Protein AF-A0A962RDV7-F1 (afdb_monomer_lite)

Radius of gyration: 27.38 Å; chains: 1; bounding box: 82×36×74 Å

Foldseek 3Di:
DVVVLVVLLVVLLQQLLVLVLVLLLVCQLPFDADVQLLPPVRNQQPQGGPQPDLVSVVVSLVVSLVVLVVSLVSNVVSLVSCVVSPDPPPDDPSSVQSSFQSVLSVVLSCCCPVVVPCLRLSNLLSCCVNPQRRRDTLNCLVVSLPPDDDPSSDLVPRGHDSSLSSVQVSVLSVLRNPHSLLNVLLVVLLVLQSLCSNQPFCAPPLHDPVHHHRDLVSVLVSLLVCVVCLVVSQVSLVVSDDDPLSVLQNVLSVLVVLVSQQQCLASNVDPDGHWKKKQKDWQLDPCLCDPVQFQSVQWPKKWKDWDPWIAMPDPGGRMTTHHFQTKIKIKIFGDPPGQKAFDDDPVQPQWDGDTRMIMGIAGDRCRVVSQLVVFFDPPPVSQDPVDNQKTKGKDWTWMAGPDPPDDGDIHIRITIMIIFIFRQDPPRDGHHTGHDRPGRNNHRPNGD

pLDDT: mean 86.56, std 11.16, range [45.12, 97.94]

Sequence (448 aa):
AQGILACARGFANGELDAANRLAEASGLYEPETDTAALDPKNGAHRSYFDLGTPADTKEYLQQQLQRAQVLAGYAEPFVRFLQNTAQPTVNSPESRQGTTFWLATINEIDRFVQGKDPKSQVAQLHDFVQKDLRDMSQSNCADTLMKPVSAEDDPSQGKGLFGDRRSGLSAQSADYCTSGNKVLARGDYRALAKRFNSELAGLFPFGPASNGDAPLAAVKRFFLDYAGQREGLRKKVETAGNSKRWQKVAAFLDQLDAAADFLNASLAAGVKSQPLGLDVGFRYLPGDADPALGGSSQLIAWEFESGDNIASYPNGETALNWQFGQPVTLTLQWAALSGYRPQADETQSHLDVDDRTASFSAKGAWALLRLINAHRDTNPGVADPLNDSRVIAAFDIPLKLQQPPGTDKKKAAKLRLALDLVASGADGKPGAPLDLPAQFPNKAPYVW

Secondary structure (DSSP, 8-state):
-HHHHHHHHHHHHHHHHHHHHHHHHTTTT-PPB-GGGG-TTT-TTS-SB---SHHHHHHHHHHHHHHHHHHHHHHHHHHHHHHHH--TTT--HHHHHHHHHHHHHHHHHHHHHTS--TTSHHHHHHHIIIIIITT--TTTHHHHHTS---GGG-GGG--HHHHHHHHHHHHHHHHHHH-HHHHHHHHHHHHHHHHHHHHTTTSBTSS-TTSPBPPHHHHHHHHHHHHHHHHHHHHHHHHH---HHHHHHHHHHHHHHHHHHHHHTTTTSSSS--PEEEEEETT-SGGGG-GGGTSGGGEEEEEEEETTEEEEETTS--EEEEPTT--EEEEEEE-TT-SEEE---TT-TTEEEETTEEEEEE-STTHHHHHHHHHB---TTTS-TT-TTPEEEEEEEEEEE-SSTT----EEEEEEEEEEEEEEPGGG-EEEE-PPPSS---------

Structure (mmCIF, N/CA/C/O backbone):
data_AF-A0A962RDV7-F1
#
_entry.id   AF-A0A962RDV7-F1
#
loop_
_atom_site.group_PDB
_atom_site.id
_atom_site.type_symbol
_atom_site.label_atom_id
_atom_site.label_alt_id
_atom_site.label_comp_id
_atom_site.label_asym_id
_atom_site.label_entity_id
_atom_site.label_seq_id
_atom_site.pdbx_PDB_ins_code
_atom_site.Cartn_x
_atom_site.Cartn_y
_atom_site.Cartn_z
_atom_site.occupancy
_atom_site.B_iso_or_equiv
_atom_site.auth_seq_id
_atom_site.auth_comp_id
_atom_site.auth_asym_id
_atom_site.auth_atom_id
_atom_site.pdbx_PDB_model_num
ATOM 1 N N . ALA A 1 1 ? 27.983 -14.736 6.981 1.00 59.88 1 ALA A N 1
ATOM 2 C CA . ALA A 1 1 ? 27.212 -14.556 8.234 1.00 59.88 1 ALA A CA 1
ATOM 3 C C . ALA A 1 1 ? 26.285 -13.332 8.193 1.00 59.88 1 ALA A C 1
ATOM 5 O O . ALA A 1 1 ? 25.101 -13.495 8.455 1.00 59.88 1 ALA A O 1
ATOM 6 N N . GLN A 1 2 ? 26.768 -12.134 7.827 1.00 61.22 2 GLN A N 1
ATOM 7 C CA . GLN A 1 2 ? 25.949 -10.905 7.841 1.00 61.22 2 GLN A CA 1
ATOM 8 C C . GLN A 1 2 ? 24.737 -10.933 6.884 1.00 61.22 2 GLN A C 1
ATOM 10 O O . GLN A 1 2 ? 23.654 -10.519 7.285 1.00 61.22 2 GLN A O 1
ATOM 15 N N . GLY A 1 3 ? 24.874 -11.499 5.677 1.00 69.19 3 GLY A N 1
ATOM 16 C CA . GLY A 1 3 ? 23.757 -11.609 4.720 1.00 69.19 3 GLY A CA 1
ATOM 17 C C . GLY A 1 3 ? 22.607 -12.515 5.185 1.00 69.19 3 GLY A C 1
ATOM 18 O O . GLY A 1 3 ? 21.442 -12.171 5.013 1.00 69.19 3 GLY A O 1
ATOM 19 N N . ILE A 1 4 ? 22.919 -13.629 5.859 1.00 79.31 4 ILE A N 1
ATOM 20 C CA . ILE A 1 4 ? 21.909 -14.552 6.412 1.00 79.31 4 ILE A CA 1
ATOM 21 C C . ILE A 1 4 ? 21.125 -13.872 7.539 1.00 79.31 4 ILE A C 1
ATOM 23 O O . ILE A 1 4 ? 19.903 -13.979 7.596 1.00 79.31 4 ILE A O 1
ATOM 27 N N . LEU A 1 5 ? 21.815 -13.128 8.409 1.00 80.88 5 LEU A N 1
ATOM 28 C CA . LEU A 1 5 ? 21.169 -12.387 9.491 1.00 80.88 5 LEU A CA 1
ATOM 29 C C . LEU A 1 5 ? 20.256 -11.275 8.954 1.00 80.88 5 LEU A C 1
ATOM 31 O O . LEU A 1 5 ? 19.162 -11.084 9.478 1.00 80.88 5 LEU A O 1
ATOM 35 N N . ALA A 1 6 ? 20.676 -10.571 7.899 1.00 75.50 6 ALA A N 1
ATOM 36 C CA . ALA A 1 6 ? 19.846 -9.567 7.237 1.00 75.50 6 ALA A CA 1
ATOM 37 C C . ALA A 1 6 ? 18.571 -10.185 6.634 1.00 75.50 6 ALA A C 1
ATOM 39 O O . ALA A 1 6 ? 17.481 -9.669 6.872 1.00 75.50 6 ALA A O 1
ATOM 40 N N . CYS A 1 7 ? 18.688 -11.330 5.950 1.00 79.25 7 CYS A N 1
ATOM 41 C CA . CYS A 1 7 ? 17.532 -12.061 5.418 1.00 79.25 7 CYS A CA 1
ATOM 42 C C . CYS A 1 7 ? 16.582 -12.525 6.531 1.00 79.25 7 CYS A C 1
ATOM 44 O O . CYS A 1 7 ? 15.379 -12.310 6.436 1.00 79.25 7 CYS A O 1
ATOM 46 N N . ALA A 1 8 ? 17.113 -13.106 7.611 1.00 85.19 8 ALA A N 1
ATOM 47 C CA . ALA A 1 8 ? 16.307 -13.578 8.736 1.00 85.19 8 ALA A CA 1
ATOM 48 C C . ALA A 1 8 ? 15.561 -12.435 9.447 1.00 85.19 8 ALA A C 1
ATOM 50 O O . ALA A 1 8 ? 14.412 -12.604 9.848 1.00 85.19 8 ALA A O 1
ATOM 51 N N . ARG A 1 9 ? 16.178 -11.250 9.569 1.00 82.50 9 ARG A N 1
ATOM 52 C CA . ARG A 1 9 ? 15.493 -10.051 10.080 1.00 82.50 9 ARG A CA 1
ATOM 53 C C . ARG A 1 9 ? 14.415 -9.554 9.123 1.00 82.50 9 ARG A C 1
ATOM 55 O O . ARG A 1 9 ? 13.333 -9.215 9.584 1.00 82.50 9 ARG A O 1
ATOM 62 N N . GLY A 1 10 ? 14.698 -9.526 7.819 1.00 78.81 10 GLY A N 1
ATOM 63 C CA . GLY A 1 10 ? 13.706 -9.177 6.799 1.00 78.81 10 GLY A CA 1
ATOM 64 C C . GLY A 1 10 ? 12.481 -10.087 6.873 1.00 78.81 10 GLY A C 1
ATOM 65 O O . GLY A 1 10 ? 11.358 -9.597 6.934 1.00 78.81 10 GLY A O 1
ATOM 66 N N . PHE A 1 11 ? 12.711 -11.396 6.989 1.00 84.31 11 PHE A N 1
ATOM 67 C CA . PHE A 1 11 ? 11.659 -12.384 7.207 1.00 84.31 11 PHE A CA 1
ATOM 68 C C . PHE A 1 11 ? 10.874 -12.115 8.499 1.00 84.31 11 PHE A C 1
ATOM 70 O O . PHE A 1 11 ? 9.660 -11.970 8.449 1.00 84.31 11 PHE A O 1
ATOM 77 N N . ALA A 1 12 ? 11.552 -11.952 9.641 1.00 87.50 12 ALA A N 1
ATOM 78 C CA . ALA A 1 12 ? 10.887 -11.688 10.919 1.00 87.50 12 ALA A CA 1
ATOM 79 C C . ALA A 1 12 ? 10.044 -10.398 10.911 1.00 87.50 12 ALA A C 1
ATOM 81 O O . ALA A 1 12 ? 8.953 -10.378 11.475 1.00 87.50 12 ALA A O 1
ATOM 82 N N . ASN A 1 13 ? 10.513 -9.335 10.250 1.00 83.12 13 ASN A N 1
ATOM 83 C CA . ASN A 1 13 ? 9.722 -8.117 10.060 1.00 83.12 13 ASN A CA 1
ATOM 84 C C . ASN A 1 13 ? 8.485 -8.382 9.189 1.00 83.12 13 ASN A C 1
ATOM 86 O O . ASN A 1 13 ? 7.391 -7.961 9.554 1.00 83.12 13 ASN A O 1
ATOM 90 N N . GLY A 1 14 ? 8.637 -9.127 8.089 1.00 81.12 14 GLY A N 1
ATOM 91 C CA . GLY A 1 14 ? 7.519 -9.513 7.223 1.00 81.12 14 GLY A CA 1
ATOM 92 C C . GLY A 1 14 ? 6.447 -10.334 7.949 1.00 81.12 14 GLY A C 1
ATOM 93 O O . GLY A 1 14 ? 5.254 -10.118 7.732 1.00 81.12 14 GLY A O 1
ATOM 94 N N . GLU A 1 15 ? 6.856 -11.218 8.860 1.00 87.25 15 GLU A N 1
ATOM 95 C CA . GLU A 1 15 ? 5.943 -12.000 9.702 1.00 87.25 15 GLU A CA 1
ATOM 96 C C . GLU A 1 15 ? 5.242 -11.139 10.767 1.00 87.25 15 GLU A C 1
ATOM 98 O O . GLU A 1 15 ? 4.043 -11.299 11.002 1.00 87.25 15 GLU A O 1
ATOM 103 N N . LEU A 1 16 ? 5.929 -10.156 11.366 1.00 87.75 16 LEU A N 1
ATOM 104 C CA . LEU A 1 16 ? 5.270 -9.176 12.243 1.00 87.75 16 LEU A CA 1
ATOM 105 C C . LEU A 1 16 ? 4.266 -8.301 11.486 1.00 87.75 16 LEU A C 1
ATOM 107 O O . LEU A 1 16 ? 3.200 -7.986 12.020 1.00 87.75 16 LEU A O 1
ATOM 111 N N . ASP A 1 17 ? 4.566 -7.937 10.241 1.00 81.44 17 ASP A N 1
ATOM 112 C CA . ASP A 1 17 ? 3.624 -7.226 9.379 1.00 81.44 17 ASP A CA 1
ATOM 113 C C . ASP A 1 17 ? 2.420 -8.101 9.023 1.00 81.44 17 ASP A C 1
ATOM 115 O O . ASP A 1 17 ? 1.288 -7.613 8.998 1.00 81.44 17 ASP A O 1
ATOM 119 N N . ALA A 1 18 ? 2.626 -9.404 8.817 1.00 83.38 18 ALA A N 1
ATOM 120 C CA . ALA A 1 18 ? 1.529 -10.351 8.665 1.00 83.38 18 ALA A CA 1
ATOM 121 C C . ALA A 1 18 ? 0.664 -10.402 9.932 1.00 83.38 18 ALA A C 1
ATOM 123 O O . ALA A 1 18 ? -0.550 -10.224 9.838 1.00 83.38 18 ALA A O 1
ATOM 124 N N . ALA A 1 19 ? 1.266 -10.535 11.117 1.00 88.69 19 ALA A N 1
ATOM 125 C CA . ALA A 1 19 ? 0.537 -10.504 12.386 1.00 88.69 19 ALA A CA 1
ATOM 126 C C . ALA A 1 19 ? -0.257 -9.196 12.567 1.00 88.69 19 ALA A C 1
ATOM 128 O O . ALA A 1 19 ? -1.421 -9.233 12.972 1.00 88.69 19 ALA A O 1
ATOM 129 N N . ASN A 1 20 ? 0.324 -8.046 12.202 1.00 84.31 20 ASN A N 1
ATOM 130 C CA . ASN A 1 20 ? -0.366 -6.752 12.202 1.00 84.31 20 ASN A CA 1
ATOM 131 C C . ASN A 1 20 ? -1.596 -6.757 11.286 1.00 84.31 20 ASN A C 1
ATOM 133 O O . ASN A 1 20 ? -2.679 -6.363 11.718 1.00 84.31 20 ASN A O 1
ATOM 137 N N . ARG A 1 21 ? -1.464 -7.249 10.046 1.00 81.62 21 ARG A N 1
ATOM 138 C CA . ARG A 1 21 ? -2.601 -7.374 9.118 1.00 81.62 21 ARG A CA 1
ATOM 139 C C . ARG A 1 21 ? -3.697 -8.272 9.681 1.00 81.62 21 ARG A C 1
ATOM 141 O O . ARG A 1 21 ? -4.869 -7.911 9.605 1.00 81.62 21 ARG A O 1
ATOM 148 N N . LEU A 1 22 ? -3.337 -9.406 10.291 1.00 86.44 22 LEU A N 1
ATOM 149 C CA . LEU A 1 22 ? -4.308 -10.287 10.946 1.00 86.44 22 LEU A CA 1
ATOM 150 C C . LEU A 1 22 ? -5.014 -9.587 12.117 1.00 86.44 22 LEU A C 1
ATOM 152 O O . LEU A 1 22 ? -6.229 -9.729 12.264 1.00 86.44 22 LEU A O 1
ATOM 156 N N . ALA A 1 23 ? -4.291 -8.820 12.935 1.00 85.44 23 ALA A N 1
ATOM 157 C CA . ALA A 1 23 ? -4.862 -8.070 14.055 1.00 85.44 23 ALA A CA 1
ATOM 158 C C . ALA A 1 23 ? -5.850 -6.989 13.602 1.00 85.44 23 ALA A C 1
ATOM 160 O O . ALA A 1 23 ? -6.918 -6.828 14.201 1.00 85.44 23 ALA A O 1
ATOM 161 N N . GLU A 1 24 ? -5.519 -6.273 12.530 1.00 81.31 24 GLU A N 1
ATOM 162 C CA . GLU A 1 24 ? -6.389 -5.259 11.935 1.00 81.31 24 GLU A CA 1
ATOM 163 C C . GLU A 1 24 ? -7.622 -5.898 11.277 1.00 81.31 24 GLU A C 1
ATOM 165 O O . GLU A 1 24 ? -8.751 -5.491 11.560 1.00 81.31 24 GLU A O 1
ATOM 170 N N . ALA A 1 25 ? -7.439 -6.970 10.499 1.00 80.81 25 ALA A N 1
ATOM 171 C CA . ALA A 1 25 ? -8.535 -7.721 9.885 1.00 80.81 25 ALA A CA 1
ATOM 172 C C . ALA A 1 25 ? -9.489 -8.332 10.929 1.00 80.81 25 ALA A C 1
ATOM 174 O O . ALA A 1 25 ? -10.705 -8.366 10.728 1.00 80.81 25 ALA A O 1
ATOM 175 N N . SER A 1 26 ? -8.952 -8.756 12.076 1.00 84.88 26 SER A N 1
ATOM 176 C CA . SER A 1 26 ? -9.719 -9.377 13.159 1.00 84.88 26 SER A CA 1
ATOM 177 C C . SER A 1 26 ? -10.711 -8.431 13.840 1.00 84.88 26 SER A C 1
ATOM 179 O O . SER A 1 26 ? -11.647 -8.917 14.476 1.00 84.88 26 SER A O 1
ATOM 181 N N . GLY A 1 27 ? -10.529 -7.110 13.735 1.00 84.81 27 GLY A N 1
ATOM 182 C CA . GLY A 1 27 ? -11.389 -6.131 14.409 1.00 84.81 27 GLY A CA 1
ATOM 183 C C . GLY A 1 27 ? -11.456 -6.327 15.927 1.00 84.81 27 GLY A C 1
ATOM 184 O O . GLY A 1 27 ? -12.532 -6.289 16.514 1.00 84.81 27 GLY A O 1
ATOM 185 N N . LEU A 1 28 ? -10.315 -6.629 16.562 1.00 91.12 28 LEU A N 1
ATOM 186 C CA . LEU A 1 28 ? -10.275 -6.895 18.002 1.00 91.12 28 LEU A CA 1
ATOM 187 C C . LEU A 1 28 ? -10.714 -5.677 18.812 1.00 91.12 28 LEU A C 1
ATOM 189 O O . LEU A 1 28 ? -10.174 -4.592 18.603 1.00 91.12 28 LEU A O 1
ATOM 193 N N . TYR A 1 29 ? -11.611 -5.884 19.780 1.00 93.75 29 TYR A N 1
ATOM 194 C CA . TYR A 1 29 ? -12.166 -4.818 20.629 1.00 93.75 29 TYR A CA 1
ATOM 195 C C . TYR A 1 29 ? -12.854 -3.694 19.832 1.00 93.75 29 TYR A C 1
ATOM 197 O O . TYR A 1 29 ? -12.769 -2.522 20.191 1.00 93.75 29 TYR A O 1
ATOM 205 N N . GLU A 1 30 ? -13.551 -4.047 18.752 1.00 89.00 30 GLU A N 1
ATOM 206 C CA . GLU A 1 30 ? -14.353 -3.126 17.945 1.00 89.00 30 GLU A CA 1
ATOM 207 C C . GLU A 1 30 ? -15.832 -3.521 18.024 1.00 89.00 30 GLU A C 1
ATOM 209 O O . GLU A 1 30 ? -16.318 -4.211 17.129 1.00 89.00 30 GLU A O 1
ATOM 214 N N . PRO A 1 31 ? -16.542 -3.146 19.105 1.00 90.94 31 PRO A N 1
ATOM 215 C CA . PRO A 1 31 ? -17.961 -3.445 19.212 1.00 90.94 31 PRO A CA 1
ATOM 216 C C . PRO A 1 31 ? -18.739 -2.748 18.097 1.00 90.94 31 PRO A C 1
ATOM 218 O O . PRO A 1 31 ? -18.377 -1.650 17.656 1.00 90.94 31 PRO A O 1
ATOM 221 N N . GLU A 1 32 ? -19.806 -3.400 17.648 1.00 87.12 32 GLU A N 1
ATOM 222 C CA . GLU A 1 32 ? -20.695 -2.832 16.646 1.00 87.12 32 GLU A CA 1
ATOM 223 C C . GLU A 1 32 ? -21.369 -1.569 17.188 1.00 87.12 32 GLU A C 1
ATOM 225 O O . GLU A 1 32 ? -21.554 -1.388 18.394 1.00 87.12 32 GLU A O 1
ATOM 230 N N . THR A 1 33 ? -21.690 -0.648 16.287 1.00 85.38 33 THR A N 1
ATOM 231 C CA . THR A 1 33 ? -22.399 0.584 16.635 1.00 85.38 33 THR A CA 1
ATOM 232 C C . THR A 1 33 ? -23.881 0.422 16.340 1.00 85.38 33 THR A C 1
ATOM 234 O O . THR A 1 33 ? -24.224 0.037 15.218 1.00 85.38 33 THR A O 1
ATOM 237 N N . ASP A 1 34 ? -24.754 0.816 17.268 1.00 82.69 34 ASP A N 1
ATOM 238 C CA . ASP A 1 34 ? -26.182 0.947 16.974 1.00 82.69 34 ASP A CA 1
ATOM 239 C C . ASP A 1 34 ? -26.377 2.149 16.039 1.00 82.69 34 ASP A C 1
ATOM 241 O O . ASP A 1 34 ? -26.342 3.312 16.448 1.00 82.69 34 ASP A O 1
ATOM 245 N N . THR A 1 35 ? -26.577 1.882 14.749 1.00 75.44 35 THR A N 1
ATOM 246 C CA . THR A 1 35 ? -26.807 2.942 13.756 1.00 75.44 35 THR A CA 1
ATOM 247 C C . THR A 1 35 ? -28.077 3.746 14.039 1.00 75.44 35 THR A C 1
ATOM 249 O O . THR A 1 35 ? -28.137 4.921 13.677 1.00 75.44 35 THR A O 1
ATOM 252 N N . ALA A 1 36 ? -29.059 3.182 14.750 1.00 79.38 36 ALA A N 1
ATOM 253 C CA . ALA A 1 36 ? -30.239 3.922 15.186 1.00 79.38 36 ALA A CA 1
ATOM 254 C C . ALA A 1 36 ? -29.924 4.907 16.325 1.00 79.38 36 ALA A C 1
ATOM 256 O O . ALA A 1 36 ? -30.647 5.890 16.493 1.00 79.38 36 ALA A O 1
ATOM 257 N N . ALA A 1 37 ? -28.823 4.717 17.062 1.00 78.06 37 ALA A N 1
ATOM 258 C CA . ALA A 1 37 ? -28.328 5.704 18.023 1.00 78.06 37 ALA A CA 1
ATOM 259 C C . ALA A 1 37 ? -27.777 6.973 17.339 1.00 78.06 37 ALA A C 1
ATOM 261 O O . ALA A 1 37 ? -27.621 8.014 17.977 1.00 78.06 37 ALA A O 1
ATOM 262 N N . LEU A 1 38 ? -27.521 6.923 16.025 1.00 75.06 38 LEU A N 1
ATOM 263 C CA . LEU A 1 38 ? -27.098 8.083 15.233 1.00 75.06 38 LEU A CA 1
ATOM 264 C C . LEU A 1 38 ? -28.268 8.966 14.782 1.00 75.06 38 LEU A C 1
ATOM 266 O O . LEU A 1 38 ? -28.024 10.089 14.342 1.00 75.06 38 LEU A O 1
ATOM 270 N N . ASP A 1 39 ? -29.516 8.497 14.892 1.00 74.06 39 ASP A N 1
ATOM 271 C CA . ASP A 1 39 ? -30.704 9.289 14.564 1.00 74.06 39 ASP A CA 1
ATOM 272 C C . ASP A 1 39 ? -30.945 10.354 15.651 1.00 74.06 39 ASP A C 1
ATOM 274 O O . ASP A 1 39 ? -31.274 9.996 16.787 1.00 74.06 39 ASP A O 1
ATOM 278 N N . PRO A 1 40 ? -30.865 11.662 15.337 1.00 67.38 40 PRO A N 1
ATOM 279 C CA . PRO A 1 40 ? -31.113 12.725 16.311 1.00 67.38 40 PRO A CA 1
ATOM 280 C C . PRO A 1 40 ? -32.506 12.669 16.957 1.00 67.38 40 PRO A C 1
ATOM 282 O O . PRO A 1 40 ? -32.707 13.242 18.024 1.00 67.38 40 PRO A O 1
ATOM 285 N N . LYS A 1 41 ? -33.483 12.004 16.324 1.00 71.56 41 LYS A N 1
ATOM 286 C CA . LYS A 1 41 ? -34.859 11.894 16.830 1.00 71.56 41 LYS A CA 1
ATOM 287 C C . LYS A 1 41 ? -35.043 10.760 17.838 1.00 71.56 41 LYS A C 1
ATOM 289 O O . LYS A 1 41 ? -35.944 10.845 18.665 1.00 71.56 41 LYS A O 1
ATOM 294 N N . ASN A 1 42 ? -34.212 9.718 17.771 1.00 67.44 42 ASN A N 1
ATOM 295 C CA . ASN A 1 42 ? -34.411 8.460 18.504 1.00 67.44 42 ASN A CA 1
ATOM 296 C C . ASN A 1 42 ? -33.178 8.005 19.315 1.00 67.44 42 ASN A C 1
ATOM 298 O O . ASN A 1 42 ? -33.287 7.095 20.137 1.00 67.44 42 ASN A O 1
ATOM 302 N N . GLY A 1 43 ? -32.013 8.623 19.101 1.00 65.56 43 GLY A N 1
ATOM 303 C CA . GLY A 1 43 ? -30.719 8.178 19.623 1.00 65.56 43 GLY A CA 1
ATOM 304 C C . GLY A 1 43 ? -30.301 8.758 20.976 1.00 65.56 43 GLY A C 1
ATOM 305 O O . GLY A 1 43 ? -29.327 8.289 21.559 1.00 65.56 43 GLY A O 1
ATOM 306 N N . ALA A 1 44 ? -31.034 9.738 21.521 1.00 72.69 44 ALA A N 1
ATOM 307 C CA . ALA A 1 44 ? -30.614 10.481 22.718 1.00 72.69 44 ALA A CA 1
ATOM 308 C C . ALA A 1 44 ? -30.320 9.594 23.945 1.00 72.69 44 ALA A C 1
ATOM 310 O O . ALA A 1 44 ? -29.397 9.886 24.706 1.00 72.69 44 ALA A O 1
ATOM 311 N N . HIS A 1 45 ? -31.081 8.505 24.106 1.00 77.75 45 HIS A N 1
ATOM 312 C CA . HIS A 1 45 ? -30.971 7.554 25.221 1.00 77.75 45 HIS A CA 1
ATOM 313 C C . HIS A 1 45 ? -30.598 6.134 24.785 1.00 77.75 45 HIS A C 1
ATOM 315 O O . HIS A 1 45 ? -30.525 5.236 25.622 1.00 77.75 45 HIS A O 1
ATOM 321 N N . ARG A 1 46 ? -30.379 5.909 23.486 1.00 83.94 46 ARG A N 1
ATOM 322 C CA . ARG A 1 46 ? -29.888 4.618 23.000 1.00 83.94 46 ARG A CA 1
ATOM 323 C C . ARG A 1 46 ? -28.397 4.518 23.257 1.00 83.94 46 ARG A C 1
ATOM 325 O O . ARG A 1 46 ? -27.671 5.503 23.090 1.00 83.94 46 ARG A O 1
ATOM 332 N N . SER A 1 47 ? -27.959 3.326 23.651 1.00 86.38 47 SER A N 1
ATOM 333 C CA . SER A 1 47 ? -26.532 3.059 23.714 1.00 86.38 47 SER A CA 1
ATOM 334 C C . SER A 1 47 ? -25.944 3.134 22.313 1.00 86.38 47 SER A C 1
ATOM 336 O O . SER A 1 47 ? -26.529 2.633 21.357 1.00 86.38 47 SER A O 1
ATOM 338 N N . TYR A 1 48 ? -24.804 3.796 22.191 1.00 87.75 48 TYR A N 1
ATOM 339 C CA . TYR A 1 48 ? -24.106 3.929 20.924 1.00 87.75 48 TYR A CA 1
ATOM 340 C C . TYR A 1 48 ? -23.447 2.621 20.484 1.00 87.75 48 TYR A C 1
ATOM 342 O O . TYR A 1 48 ? -23.384 2.335 19.289 1.00 87.75 48 TYR A O 1
ATOM 350 N N . PHE A 1 49 ? -22.957 1.832 21.439 1.00 90.88 49 PHE A N 1
ATOM 351 C CA . PHE A 1 49 ? -22.323 0.550 21.169 1.00 90.88 49 PHE A CA 1
ATOM 352 C C . PHE A 1 49 ? -23.294 -0.588 21.466 1.00 90.88 49 PHE A C 1
ATOM 354 O O . PHE A 1 49 ? -23.886 -0.642 22.544 1.00 90.88 49 PHE A O 1
ATOM 361 N N . ASP A 1 50 ? -23.417 -1.522 20.529 1.00 90.19 50 ASP A N 1
ATOM 362 C CA . ASP A 1 50 ? -24.238 -2.716 20.695 1.00 90.19 50 ASP A CA 1
ATOM 363 C C . ASP A 1 50 ? -23.453 -3.786 21.468 1.00 90.19 50 ASP A C 1
ATOM 365 O O . ASP A 1 50 ? -22.770 -4.643 20.909 1.00 90.19 50 ASP A O 1
ATOM 369 N N . LEU A 1 51 ? -23.462 -3.649 22.796 1.00 91.88 51 LEU A N 1
ATOM 370 C CA . LEU A 1 51 ? -22.703 -4.491 23.729 1.00 91.88 51 LEU A CA 1
ATOM 371 C C . LEU A 1 51 ? -23.578 -5.494 24.499 1.00 91.88 51 LEU A C 1
ATOM 373 O O . LEU A 1 51 ? -23.051 -6.266 25.307 1.00 91.88 51 LEU A O 1
ATOM 377 N N . GLY A 1 52 ? -24.892 -5.488 24.257 1.00 90.56 52 GLY A N 1
ATOM 378 C CA . GLY A 1 52 ? -25.851 -6.375 24.912 1.00 90.56 52 GLY A CA 1
ATOM 379 C C . GLY A 1 52 ? -25.936 -6.199 26.433 1.00 90.56 52 GLY A C 1
ATOM 380 O O . GLY A 1 52 ? -25.751 -5.112 26.987 1.00 90.56 52 GLY A O 1
ATOM 381 N N . THR A 1 53 ? -26.261 -7.289 27.129 1.00 93.50 53 THR A N 1
ATOM 382 C CA . THR A 1 53 ? -26.341 -7.324 28.594 1.00 93.50 53 THR A CA 1
ATOM 383 C C . THR A 1 53 ? -24.947 -7.303 29.239 1.00 93.50 53 THR A C 1
ATOM 385 O O . THR A 1 53 ? -23.947 -7.610 28.589 1.00 93.50 53 THR A O 1
ATOM 388 N N . PRO A 1 54 ? -24.831 -7.026 30.555 1.00 94.50 54 PRO A N 1
ATOM 389 C CA . PRO A 1 54 ? -23.543 -7.088 31.246 1.00 94.50 54 PRO A CA 1
ATOM 390 C C . PRO A 1 54 ? -22.826 -8.443 31.131 1.00 94.50 54 PRO A C 1
ATOM 392 O O . PRO A 1 54 ? -21.597 -8.476 31.213 1.00 94.50 54 PRO A O 1
ATOM 395 N N . ALA A 1 55 ? -23.577 -9.541 30.982 1.00 95.38 55 ALA A N 1
ATOM 396 C CA . ALA A 1 55 ? -23.025 -10.876 30.775 1.00 95.38 55 ALA A CA 1
ATOM 397 C C . ALA A 1 55 ? -22.462 -11.026 29.354 1.00 95.38 55 ALA A C 1
ATOM 399 O O . ALA A 1 55 ? -21.322 -11.469 29.216 1.00 95.38 55 ALA A O 1
ATOM 400 N N . ASP A 1 56 ? -23.203 -10.562 28.342 1.00 94.69 56 ASP A N 1
ATOM 401 C CA . ASP A 1 56 ? -22.774 -10.580 26.937 1.00 94.69 56 ASP A CA 1
ATOM 402 C C . ASP A 1 56 ? -21.498 -9.754 26.745 1.00 94.69 56 ASP A C 1
ATOM 404 O O . ASP A 1 56 ? -20.529 -10.223 26.151 1.00 94.69 56 ASP A O 1
ATOM 408 N N . THR A 1 57 ? -21.442 -8.551 27.333 1.00 95.88 57 THR A N 1
ATOM 409 C CA . THR A 1 57 ? -20.247 -7.696 27.278 1.00 95.88 57 THR A CA 1
ATOM 410 C C . THR A 1 57 ? -19.029 -8.390 27.897 1.00 95.88 57 THR A C 1
ATOM 412 O O . THR A 1 57 ? -17.930 -8.352 27.338 1.00 95.88 57 THR A O 1
ATOM 415 N N . LYS A 1 58 ? -19.205 -9.066 29.041 1.00 96.06 58 LYS A N 1
ATOM 416 C CA . LYS A 1 58 ? -18.118 -9.792 29.710 1.00 96.06 58 LYS A CA 1
ATOM 417 C C . LYS A 1 58 ? -17.623 -10.963 28.864 1.00 96.06 58 LYS A C 1
ATOM 419 O O . LYS A 1 58 ? -16.412 -11.162 28.759 1.00 96.06 58 LYS A O 1
ATOM 424 N N . GLU A 1 59 ? -18.535 -11.729 28.276 1.00 96.88 59 GLU A N 1
ATOM 425 C CA . GLU A 1 59 ? -18.188 -12.832 27.383 1.00 96.88 59 GLU A CA 1
ATOM 426 C C . GLU A 1 59 ? -17.448 -12.321 26.139 1.00 96.88 59 GLU A C 1
ATOM 428 O O . GLU A 1 59 ? -16.368 -12.821 25.818 1.00 96.88 59 GLU A O 1
ATOM 433 N N . TYR A 1 60 ? -17.956 -11.261 25.505 1.00 96.25 60 TYR A N 1
ATOM 434 C CA . TYR A 1 60 ? -17.303 -10.594 24.382 1.00 96.25 60 TYR A CA 1
ATOM 435 C C . TYR A 1 60 ? -15.853 -10.217 24.713 1.00 96.25 60 TYR A C 1
ATOM 437 O O . TYR A 1 60 ? -14.936 -10.590 23.980 1.00 96.25 60 TYR A O 1
ATOM 445 N N . LEU A 1 61 ? -15.612 -9.535 25.839 1.00 97.44 61 LEU A N 1
ATOM 446 C CA . LEU A 1 61 ? -14.269 -9.115 26.258 1.00 97.44 61 LEU A CA 1
ATOM 447 C C . LEU A 1 61 ? -13.323 -10.304 26.499 1.00 97.44 61 LEU A C 1
ATOM 449 O O . LEU A 1 61 ? -12.143 -10.234 26.143 1.00 97.44 61 LEU A O 1
ATOM 453 N N . GLN A 1 62 ? -13.829 -11.412 27.048 1.00 97.31 62 GLN A N 1
ATOM 454 C CA . GLN A 1 62 ? -13.052 -12.643 27.214 1.00 97.31 62 GLN A CA 1
ATOM 455 C C . GLN A 1 62 ? -12.671 -13.263 25.866 1.00 97.31 62 GLN A C 1
ATOM 457 O O . GLN A 1 62 ? -11.507 -13.618 25.665 1.00 97.31 62 GLN A O 1
ATOM 462 N N . GLN A 1 63 ? -13.610 -13.333 24.920 1.00 96.94 63 GLN A N 1
ATOM 463 C CA . GLN A 1 63 ? -13.337 -13.819 23.566 1.00 96.94 63 GLN A CA 1
ATOM 464 C C . GLN A 1 63 ? -12.315 -12.922 22.844 1.00 96.94 63 GLN A C 1
ATOM 466 O O . GLN A 1 63 ? -11.391 -13.425 22.201 1.00 96.94 63 GLN A O 1
ATOM 471 N N . GLN A 1 64 ? -12.413 -11.592 22.982 1.00 96.94 64 GLN A N 1
ATOM 472 C CA . GLN A 1 64 ? -11.430 -10.667 22.403 1.00 96.94 64 GLN A CA 1
ATOM 473 C C . GLN A 1 64 ? -10.026 -10.874 22.988 1.00 96.94 64 GLN A C 1
ATOM 475 O O . GLN A 1 64 ? -9.043 -10.838 22.245 1.00 96.94 64 GLN A O 1
ATOM 480 N N . LEU A 1 65 ? -9.911 -11.130 24.295 1.00 97.69 65 LEU A N 1
ATOM 481 C CA . LEU A 1 65 ? -8.627 -11.435 24.928 1.00 97.69 65 LEU A CA 1
ATOM 482 C C . LEU A 1 65 ? -8.027 -12.744 24.405 1.00 97.69 65 LEU A C 1
ATOM 484 O O . LEU A 1 65 ? -6.854 -12.756 24.043 1.00 97.69 65 LEU A O 1
ATOM 488 N N . GLN A 1 66 ? -8.819 -13.813 24.301 1.00 97.31 66 GLN A N 1
ATOM 489 C CA . GLN A 1 66 ? -8.351 -15.097 23.763 1.00 97.31 66 GLN A CA 1
ATOM 490 C C . GLN A 1 66 ? -7.817 -14.949 22.334 1.00 97.31 66 GLN A C 1
ATOM 492 O O . GLN A 1 66 ? -6.740 -15.445 22.005 1.00 97.31 66 GLN A O 1
ATOM 497 N N . ARG A 1 67 ? -8.526 -14.199 21.484 1.00 96.31 67 ARG A N 1
ATOM 498 C CA . ARG A 1 67 ? -8.071 -13.915 20.116 1.00 96.31 67 ARG A CA 1
ATOM 499 C C . ARG A 1 67 ? -6.787 -13.079 20.103 1.00 96.31 67 ARG A C 1
ATOM 501 O O . ARG A 1 67 ? -5.892 -13.359 19.308 1.00 96.31 67 ARG A O 1
ATOM 508 N N . ALA A 1 68 ? -6.662 -12.093 20.994 1.00 96.25 68 ALA A N 1
ATOM 509 C CA . ALA A 1 68 ? -5.435 -11.308 21.140 1.00 96.25 68 ALA A CA 1
ATOM 510 C C . ALA A 1 68 ? -4.241 -12.171 21.587 1.00 96.25 68 ALA A C 1
ATOM 512 O O . ALA A 1 68 ? -3.143 -11.987 21.069 1.00 96.25 68 ALA A O 1
ATOM 513 N N . GLN A 1 69 ? -4.452 -13.143 22.484 1.00 97.00 69 GLN A N 1
ATOM 514 C CA . GLN A 1 69 ? -3.422 -14.100 22.908 1.00 97.00 69 GLN A CA 1
ATOM 515 C C . GLN A 1 69 ? -2.920 -14.964 21.748 1.00 97.00 69 GLN A C 1
ATOM 517 O O . GLN A 1 69 ? -1.716 -15.167 21.621 1.00 97.00 69 GLN A O 1
ATOM 522 N N . VAL A 1 70 ? -3.817 -15.426 20.869 1.00 96.69 70 VAL A N 1
ATOM 523 C CA . VAL A 1 70 ? -3.427 -16.187 19.669 1.00 96.69 70 VAL A CA 1
ATOM 524 C C . VAL A 1 70 ? -2.523 -15.349 18.760 1.00 96.69 70 VAL A C 1
ATOM 526 O O . VAL A 1 70 ? -1.465 -15.816 18.348 1.00 96.69 70 VAL A O 1
ATOM 529 N N . LEU A 1 71 ? -2.898 -14.095 18.485 1.00 95.06 71 LEU A N 1
ATOM 530 C CA . LEU A 1 71 ? -2.081 -13.211 17.647 1.00 95.06 71 LEU A CA 1
ATOM 531 C C . LEU A 1 71 ? -0.739 -12.857 18.297 1.00 95.06 71 LEU A C 1
ATOM 533 O O . LEU A 1 71 ? 0.284 -12.842 17.616 1.0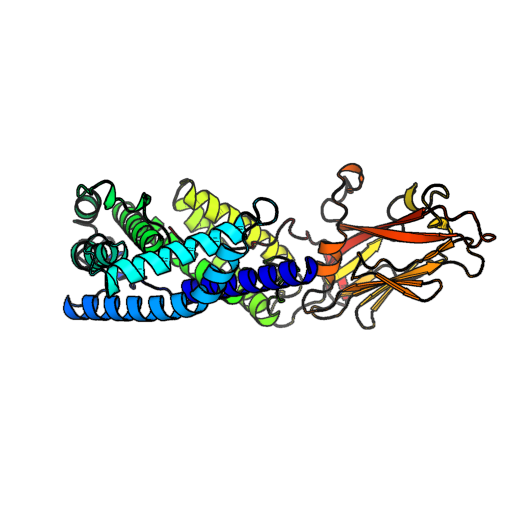0 95.06 71 LEU A O 1
ATOM 537 N N . ALA A 1 72 ? -0.732 -12.616 19.610 1.00 96.12 72 ALA A N 1
ATOM 538 C CA . ALA A 1 72 ? 0.494 -12.408 20.369 1.00 96.12 72 ALA A CA 1
ATOM 539 C C . ALA A 1 72 ? 1.419 -13.633 20.274 1.00 96.12 72 ALA A C 1
ATOM 541 O O . ALA A 1 72 ? 2.616 -13.463 20.065 1.00 96.12 72 ALA A O 1
ATOM 542 N N . GLY A 1 73 ? 0.863 -14.849 20.317 1.00 96.50 73 GLY A N 1
ATOM 543 C CA . GLY A 1 73 ? 1.608 -16.093 20.118 1.00 96.50 73 GLY A CA 1
ATOM 544 C C . GLY A 1 73 ? 2.231 -16.227 18.723 1.00 96.50 73 GLY A C 1
ATOM 545 O O . GLY A 1 73 ? 3.337 -16.748 18.604 1.00 96.50 73 GLY A O 1
ATOM 546 N N . TYR A 1 74 ? 1.582 -15.712 17.670 1.00 95.12 74 TYR A N 1
ATOM 547 C CA . TYR A 1 74 ? 2.196 -15.641 16.336 1.00 95.12 74 TYR A CA 1
ATOM 548 C C . TYR A 1 74 ? 3.342 -14.626 16.273 1.00 95.12 74 TYR A C 1
ATOM 550 O O . TYR A 1 74 ? 4.356 -14.889 15.632 1.00 95.12 74 TYR A O 1
ATOM 558 N N . ALA A 1 75 ? 3.204 -13.476 16.936 1.00 95.62 75 ALA A N 1
ATOM 559 C CA . ALA A 1 75 ? 4.209 -12.414 16.907 1.00 95.62 75 ALA A CA 1
ATOM 560 C C . ALA A 1 75 ? 5.427 -12.697 17.808 1.00 95.62 75 ALA A C 1
ATOM 562 O O . ALA A 1 75 ? 6.548 -12.291 17.493 1.00 95.62 75 ALA A O 1
ATOM 563 N N . GLU A 1 76 ? 5.224 -13.383 18.933 1.00 96.19 76 GLU A N 1
ATOM 564 C CA . GLU A 1 76 ? 6.209 -13.540 20.005 1.00 96.19 76 GLU A CA 1
ATOM 565 C C . GLU A 1 76 ? 7.578 -14.089 19.553 1.00 96.19 76 GLU A C 1
ATOM 567 O O . GLU A 1 76 ? 8.595 -13.487 19.926 1.00 96.19 76 GLU A O 1
ATOM 572 N N . PRO A 1 77 ? 7.677 -15.160 18.737 1.00 96.44 77 PRO A N 1
ATOM 573 C CA . PRO A 1 77 ? 8.972 -15.676 18.292 1.00 96.44 77 PRO A CA 1
ATOM 574 C C . PRO A 1 77 ? 9.789 -14.630 17.525 1.00 96.44 77 PRO A C 1
ATOM 576 O O . PRO A 1 77 ? 11.004 -14.519 17.712 1.00 96.44 77 PRO A O 1
ATOM 579 N N . PHE A 1 78 ? 9.117 -13.823 16.701 1.00 93.88 78 PHE A N 1
ATOM 580 C CA . PHE A 1 78 ? 9.745 -12.795 15.876 1.00 93.88 78 PHE A CA 1
ATOM 581 C C . PHE A 1 78 ? 10.142 -11.572 16.696 1.00 93.88 78 PHE A C 1
ATOM 583 O O . PHE A 1 78 ? 11.247 -11.060 16.517 1.00 93.88 78 PHE A O 1
ATOM 590 N N . VAL A 1 79 ? 9.306 -11.152 17.655 1.00 93.69 79 VAL A N 1
ATOM 591 C CA . VAL A 1 79 ? 9.671 -10.103 18.621 1.00 93.69 79 VAL A CA 1
ATOM 592 C C . VAL A 1 79 ? 10.931 -10.506 19.385 1.00 93.69 79 VAL A C 1
ATOM 594 O O . VAL A 1 79 ? 11.901 -9.748 19.401 1.00 93.69 79 VAL A O 1
ATOM 597 N N . ARG A 1 80 ? 10.963 -11.720 19.955 1.00 93.44 80 ARG A N 1
ATOM 598 C CA . ARG A 1 80 ? 12.127 -12.235 20.698 1.00 93.44 80 ARG A CA 1
ATOM 599 C C . ARG A 1 80 ? 13.383 -12.271 19.822 1.00 93.44 80 ARG A C 1
ATOM 601 O O . ARG A 1 80 ? 14.450 -11.830 20.252 1.00 93.44 80 ARG A O 1
ATOM 608 N N . PHE A 1 81 ? 13.270 -12.758 18.585 1.00 92.56 81 PHE A N 1
ATOM 609 C CA . PHE A 1 81 ? 14.384 -12.779 17.635 1.00 92.56 81 PHE A CA 1
ATOM 610 C C . PHE A 1 81 ? 14.906 -11.368 17.319 1.00 92.56 81 PHE A C 1
ATOM 612 O O . PHE A 1 81 ? 16.115 -11.127 17.366 1.00 92.56 81 PHE A O 1
ATOM 619 N N . LEU A 1 82 ? 14.015 -10.419 17.028 1.00 89.00 82 LEU A N 1
ATOM 620 C CA . LEU A 1 82 ? 14.386 -9.049 16.671 1.00 89.00 82 LEU A CA 1
ATOM 621 C C . LEU A 1 82 ? 14.979 -8.277 17.855 1.00 89.00 82 LEU A C 1
ATOM 623 O O . LEU A 1 82 ? 15.931 -7.525 17.659 1.00 89.00 82 LEU A O 1
ATOM 627 N N . GLN A 1 83 ? 14.497 -8.500 19.081 1.00 88.75 83 GLN A N 1
ATOM 628 C CA . GLN A 1 83 ? 15.098 -7.926 20.290 1.00 88.75 83 GLN A CA 1
ATOM 629 C C . GLN A 1 83 ? 16.530 -8.426 20.511 1.00 88.75 83 GLN A C 1
ATOM 631 O O . GLN A 1 83 ? 17.432 -7.625 20.751 1.00 88.75 83 GLN A O 1
ATOM 636 N N . ASN A 1 84 ? 16.755 -9.734 20.366 1.00 88.12 84 ASN A N 1
ATOM 637 C CA . ASN A 1 84 ? 18.065 -10.352 20.591 1.00 88.12 84 ASN A CA 1
ATOM 638 C C . ASN A 1 84 ? 19.070 -10.076 19.469 1.00 88.12 84 ASN A C 1
ATOM 640 O O . ASN A 1 84 ? 20.274 -10.251 19.649 1.00 88.12 84 ASN A O 1
ATOM 644 N N . THR A 1 85 ? 18.585 -9.659 18.301 1.00 84.25 85 THR A N 1
ATOM 645 C CA . THR A 1 85 ? 19.424 -9.358 17.143 1.00 84.25 85 THR A CA 1
ATOM 646 C C . THR A 1 85 ? 19.454 -7.875 16.804 1.00 84.25 85 THR A C 1
ATOM 648 O O . THR A 1 85 ? 20.057 -7.528 15.796 1.00 84.25 85 THR A O 1
ATOM 651 N N . ALA A 1 86 ? 18.857 -6.978 17.591 1.00 68.50 86 ALA A N 1
ATOM 652 C CA . ALA A 1 86 ? 18.811 -5.555 17.264 1.00 68.50 86 ALA A CA 1
ATOM 653 C C . ALA A 1 86 ? 20.224 -4.951 17.140 1.00 68.50 86 ALA A C 1
ATOM 655 O O . ALA A 1 86 ? 21.044 -5.061 18.049 1.00 68.50 86 ALA A O 1
ATOM 656 N N . GLN A 1 87 ? 20.503 -4.278 16.016 1.00 61.72 87 GLN A N 1
ATOM 657 C CA . GLN A 1 87 ? 21.663 -3.393 15.889 1.00 61.72 87 GLN A CA 1
ATOM 658 C C . GLN A 1 87 ? 21.209 -1.936 15.734 1.00 61.72 87 GLN A C 1
ATOM 660 O O . GLN A 1 87 ? 20.209 -1.692 15.056 1.00 61.72 87 GLN A O 1
ATOM 665 N N . PRO A 1 88 ? 21.945 -0.958 16.301 1.00 53.59 88 PRO A N 1
ATOM 666 C CA . PRO A 1 88 ? 21.538 0.451 16.302 1.00 53.59 88 PRO A CA 1
ATOM 667 C C . PRO A 1 88 ? 21.350 1.074 14.908 1.00 53.59 88 PRO A C 1
ATOM 669 O O . PRO A 1 88 ? 20.645 2.069 14.782 1.00 53.59 88 PRO A O 1
ATOM 672 N N . THR A 1 89 ? 21.974 0.513 13.868 1.00 49.66 89 THR A N 1
ATOM 673 C CA . THR A 1 89 ? 22.168 1.181 12.569 1.00 49.66 89 THR A CA 1
ATOM 674 C C . THR A 1 89 ? 21.353 0.613 11.402 1.00 49.66 89 THR A C 1
ATOM 676 O O . THR A 1 89 ? 21.323 1.241 10.352 1.00 49.66 89 THR A O 1
ATOM 679 N N . VAL A 1 90 ? 20.689 -0.544 11.549 1.00 50.47 90 VAL A N 1
ATOM 680 C CA . VAL A 1 90 ? 20.097 -1.286 10.402 1.00 50.47 90 VAL A CA 1
ATOM 681 C C . VAL A 1 90 ? 18.564 -1.381 10.459 1.00 50.47 90 VAL A C 1
ATOM 683 O O . VAL A 1 90 ? 17.928 -1.831 9.512 1.00 50.47 90 VAL A O 1
ATOM 686 N N . ASN A 1 91 ? 17.932 -0.941 11.549 1.00 55.38 91 ASN A N 1
ATOM 687 C CA . ASN A 1 91 ? 16.486 -1.091 11.704 1.00 55.38 91 ASN A CA 1
ATOM 688 C C . ASN A 1 91 ? 15.735 0.130 11.150 1.00 55.38 91 ASN A C 1
ATOM 690 O O . ASN A 1 91 ? 15.793 1.220 11.738 1.00 55.38 91 ASN A O 1
ATOM 694 N N . SER A 1 92 ? 14.973 -0.066 10.066 1.00 58.34 92 SER A N 1
ATOM 695 C CA . SER A 1 92 ? 14.040 0.953 9.574 1.00 58.34 92 SER A CA 1
ATOM 696 C C . SER A 1 92 ? 13.064 1.369 10.695 1.00 58.34 92 SER A C 1
ATOM 698 O O . SER A 1 92 ? 12.749 0.557 11.576 1.00 58.34 92 SER A O 1
ATOM 700 N N . PRO A 1 93 ? 12.607 2.635 10.735 1.00 60.47 93 PRO A N 1
ATOM 701 C CA . PRO A 1 93 ? 11.656 3.102 11.749 1.00 60.47 93 PRO A CA 1
ATOM 702 C C . PRO A 1 93 ? 10.384 2.244 11.840 1.00 60.47 93 PRO A C 1
ATOM 704 O O . PRO A 1 93 ? 9.921 1.955 12.940 1.00 60.47 93 PRO A O 1
ATOM 707 N N . GLU A 1 94 ? 9.880 1.771 10.699 1.00 59.66 94 GLU A N 1
ATOM 708 C CA . GLU A 1 94 ? 8.680 0.928 10.591 1.00 59.66 94 GLU A CA 1
ATOM 709 C C . GLU A 1 94 ? 8.877 -0.442 11.265 1.00 59.66 94 GLU A C 1
ATOM 711 O O . GLU A 1 94 ? 8.063 -0.854 12.092 1.00 59.66 94 GLU A O 1
ATOM 716 N N . SER A 1 95 ? 10.027 -1.090 11.035 1.00 61.69 95 SER A N 1
ATOM 717 C CA . SER A 1 95 ? 10.378 -2.373 11.673 1.00 61.69 95 SER A CA 1
ATOM 718 C C . SER A 1 95 ? 10.450 -2.259 13.205 1.00 61.69 95 SER A C 1
ATOM 720 O O . SER A 1 95 ? 10.021 -3.146 13.951 1.00 61.69 95 SER A O 1
ATOM 722 N N . ARG A 1 96 ? 10.970 -1.126 13.706 1.00 68.19 96 ARG A N 1
ATOM 723 C CA . ARG A 1 96 ? 11.023 -0.839 15.151 1.00 68.19 96 ARG A CA 1
ATOM 724 C C . ARG A 1 96 ? 9.637 -0.630 15.747 1.00 68.19 96 ARG A C 1
ATOM 726 O O . ARG A 1 96 ? 9.412 -1.013 16.897 1.00 68.19 96 ARG A O 1
ATOM 733 N N . GLN A 1 97 ? 8.722 -0.046 14.980 1.00 76.38 97 GLN A N 1
ATOM 734 C CA . GLN A 1 97 ? 7.356 0.198 15.422 1.00 76.38 97 GLN A CA 1
ATOM 735 C C . GLN A 1 97 ? 6.589 -1.115 15.618 1.00 76.38 97 GLN A C 1
ATOM 737 O O . GLN A 1 97 ? 6.031 -1.314 16.696 1.00 76.38 97 GLN A O 1
ATOM 742 N N . GLY A 1 98 ? 6.634 -2.036 14.646 1.00 82.38 98 GLY A N 1
ATOM 743 C CA . GLY A 1 98 ? 5.972 -3.344 14.753 1.00 82.38 98 GLY A CA 1
ATOM 744 C C . GLY A 1 98 ? 6.475 -4.172 15.941 1.00 82.38 98 GLY A C 1
ATOM 745 O O . GLY A 1 98 ? 5.682 -4.684 16.730 1.00 82.38 98 GLY A O 1
ATOM 746 N N . THR A 1 99 ? 7.796 -4.218 16.138 1.00 88.38 99 THR A N 1
ATOM 747 C CA . THR A 1 99 ? 8.406 -4.930 17.276 1.00 88.38 99 THR A CA 1
ATOM 748 C C . THR A 1 99 ? 7.967 -4.336 18.618 1.00 88.38 99 THR A C 1
ATOM 750 O O . THR A 1 99 ? 7.610 -5.065 19.541 1.00 88.38 99 THR A O 1
ATOM 753 N N . THR A 1 100 ? 7.967 -3.004 18.732 1.00 89.44 100 THR A N 1
ATOM 754 C CA . THR A 1 100 ? 7.594 -2.300 19.970 1.00 89.44 100 THR A CA 1
ATOM 755 C C . THR A 1 100 ? 6.108 -2.469 20.289 1.00 89.44 100 THR A C 1
ATOM 757 O O . THR A 1 100 ? 5.749 -2.663 21.450 1.00 89.44 100 THR A O 1
ATOM 760 N N . PHE A 1 101 ? 5.251 -2.430 19.266 1.00 90.94 101 PHE A N 1
ATOM 761 C CA . PHE A 1 101 ? 3.812 -2.650 19.390 1.00 90.94 101 PHE A CA 1
ATOM 762 C C . PHE A 1 101 ? 3.496 -4.043 19.953 1.00 90.94 101 PHE A C 1
ATOM 764 O O . PHE A 1 101 ? 2.773 -4.164 20.948 1.00 90.94 101 PHE A O 1
ATOM 771 N N . TRP A 1 102 ? 4.064 -5.096 19.358 1.00 94.38 102 TRP A N 1
ATOM 772 C CA . TRP A 1 102 ? 3.806 -6.468 19.800 1.00 94.38 102 TRP A CA 1
ATOM 773 C C . TRP A 1 102 ? 4.438 -6.775 21.153 1.00 94.38 102 TRP A C 1
ATOM 775 O O . TRP A 1 102 ? 3.793 -7.416 21.977 1.00 94.38 102 TRP A O 1
ATOM 785 N N . LEU A 1 103 ? 5.631 -6.247 21.438 1.00 94.81 103 LEU A N 1
ATOM 786 C CA . LEU A 1 103 ? 6.241 -6.364 22.763 1.00 94.81 103 LEU A CA 1
ATOM 787 C C . LEU A 1 103 ? 5.351 -5.762 23.859 1.00 94.81 103 LEU A C 1
ATOM 789 O O . LEU A 1 103 ? 5.111 -6.406 24.878 1.00 94.81 103 LEU A O 1
ATOM 793 N N . ALA A 1 104 ? 4.845 -4.541 23.654 1.00 94.50 104 ALA A N 1
ATOM 794 C CA . ALA A 1 104 ? 3.929 -3.910 24.603 1.00 94.50 104 ALA A CA 1
ATOM 795 C C . ALA A 1 104 ? 2.643 -4.736 24.775 1.00 94.50 104 ALA A C 1
ATOM 797 O O . ALA A 1 104 ? 2.179 -4.927 25.894 1.00 94.50 104 ALA A O 1
ATOM 798 N N . THR A 1 105 ? 2.114 -5.284 23.677 1.00 95.81 105 THR A N 1
ATOM 799 C CA . THR A 1 105 ? 0.918 -6.139 23.689 1.00 95.81 105 THR A CA 1
ATOM 800 C C . THR A 1 105 ? 1.125 -7.414 24.511 1.00 95.81 105 THR A C 1
ATOM 802 O O . THR A 1 105 ? 0.292 -7.722 25.360 1.00 95.81 105 THR A O 1
ATOM 805 N N . ILE A 1 106 ? 2.234 -8.130 24.294 1.00 97.06 106 ILE A N 1
ATOM 806 C CA . ILE A 1 106 ? 2.579 -9.362 25.023 1.00 97.06 106 ILE A CA 1
ATOM 807 C C . ILE A 1 106 ? 2.719 -9.069 26.522 1.00 97.06 106 ILE A C 1
ATOM 809 O O . ILE A 1 106 ? 2.082 -9.726 27.341 1.00 97.06 106 ILE A O 1
ATOM 813 N N . ASN A 1 107 ? 3.460 -8.017 26.878 1.00 96.25 107 ASN A N 1
ATOM 814 C CA . ASN A 1 107 ? 3.669 -7.642 28.277 1.00 96.25 107 ASN A CA 1
ATOM 815 C C . ASN A 1 107 ? 2.353 -7.310 29.003 1.00 96.25 107 ASN A C 1
ATOM 817 O O . ASN A 1 107 ? 2.183 -7.673 30.165 1.00 96.25 107 ASN A O 1
ATOM 821 N N . GLU A 1 108 ? 1.413 -6.624 28.346 1.00 96.00 108 GLU A N 1
ATOM 822 C CA . GLU A 1 108 ? 0.116 -6.296 28.953 1.00 96.00 108 GLU A CA 1
ATOM 823 C C . GLU A 1 108 ? -0.797 -7.522 29.106 1.00 96.00 108 GLU A C 1
ATOM 825 O O . GLU A 1 108 ? -1.522 -7.618 30.099 1.00 96.00 108 GLU A O 1
ATOM 830 N N . ILE A 1 109 ? -0.721 -8.493 28.186 1.00 97.56 109 ILE A N 1
ATOM 831 C CA . ILE A 1 109 ? -1.384 -9.796 28.354 1.00 97.56 109 ILE A CA 1
ATOM 832 C C . ILE A 1 109 ? -0.824 -10.508 29.587 1.00 97.56 109 ILE A C 1
ATOM 834 O O . ILE A 1 109 ? -1.604 -10.973 30.417 1.00 97.56 109 ILE A O 1
ATOM 838 N N . ASP A 1 110 ? 0.498 -10.560 29.746 1.00 97.19 110 ASP A N 1
ATOM 839 C CA . ASP A 1 110 ? 1.130 -11.230 30.887 1.00 97.19 110 ASP A CA 1
ATOM 840 C C . ASP A 1 110 ? 0.788 -10.548 32.216 1.00 97.19 110 ASP A C 1
ATOM 842 O O . ASP A 1 110 ? 0.428 -11.223 33.187 1.00 97.19 110 ASP A O 1
ATOM 846 N N . ARG A 1 111 ? 0.815 -9.208 32.260 1.00 96.50 111 ARG A N 1
ATOM 847 C CA . ARG A 1 111 ? 0.381 -8.434 33.437 1.00 96.50 111 ARG A CA 1
ATOM 848 C C . ARG A 1 111 ? -1.056 -8.768 33.832 1.00 96.50 111 ARG A C 1
ATOM 850 O O . ARG A 1 111 ? -1.326 -8.957 35.017 1.00 96.50 111 ARG A O 1
ATOM 857 N N . PHE A 1 112 ? -1.965 -8.878 32.867 1.00 97.19 112 PHE A N 1
ATOM 858 C CA . PHE A 1 112 ? -3.367 -9.189 33.140 1.00 97.19 112 PHE A CA 1
ATOM 859 C C . PHE A 1 112 ? -3.592 -10.654 33.532 1.00 97.19 112 PHE A C 1
ATOM 861 O O . PHE A 1 112 ? -4.245 -10.936 34.533 1.00 97.19 112 PHE A O 1
ATOM 868 N N . VAL A 1 113 ? -3.055 -11.598 32.759 1.00 96.50 113 VAL A N 1
ATOM 869 C CA . VAL A 1 113 ? -3.366 -13.030 32.892 1.00 96.50 113 VAL A CA 1
ATOM 870 C C . VAL A 1 113 ? -2.564 -13.676 34.017 1.00 96.50 113 VAL A C 1
ATOM 872 O O . VAL A 1 113 ? -3.135 -14.387 34.845 1.00 96.50 113 VAL A O 1
ATOM 875 N N . GLN A 1 114 ? -1.254 -13.424 34.064 1.00 95.25 114 GLN A N 1
ATOM 876 C CA . GLN A 1 114 ? -0.354 -14.014 35.059 1.00 95.25 114 GLN A CA 1
ATOM 877 C C . GLN A 1 114 ? -0.262 -13.133 36.301 1.00 95.25 114 GLN A C 1
ATOM 879 O O . GLN A 1 114 ? -0.435 -13.608 37.424 1.00 95.25 114 GLN A O 1
ATOM 884 N N . GLY A 1 115 ? -0.029 -11.834 36.094 1.00 93.94 115 GLY A N 1
ATOM 885 C CA . GLY A 1 115 ? 0.104 -10.862 37.177 1.00 93.94 115 GLY A CA 1
ATOM 886 C C . GLY A 1 115 ? -1.213 -10.533 37.879 1.00 93.94 115 GLY A C 1
ATOM 887 O O . GLY A 1 115 ? -1.182 -10.034 39.002 1.00 93.94 115 GLY A O 1
ATOM 888 N N . LYS A 1 116 ? -2.362 -10.819 37.240 1.00 95.69 116 LYS A N 1
ATOM 889 C CA . LYS A 1 116 ? -3.703 -10.413 37.701 1.00 95.69 116 LYS A CA 1
ATOM 890 C C . LYS A 1 116 ? -3.764 -8.923 38.036 1.00 95.69 116 LYS A C 1
ATOM 892 O O . LYS A 1 116 ? -4.454 -8.518 38.968 1.00 95.69 116 LYS A O 1
ATOM 897 N N . ASP A 1 117 ? -3.001 -8.122 37.296 1.00 93.44 117 ASP A N 1
ATOM 898 C CA . ASP A 1 117 ? -2.806 -6.710 37.575 1.00 93.44 117 ASP A CA 1
ATOM 899 C C . ASP A 1 117 ? -4.052 -5.913 37.148 1.00 93.44 117 ASP A C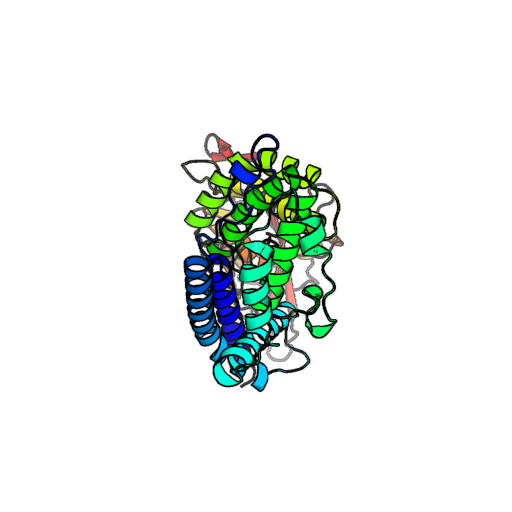 1
ATOM 901 O O . ASP A 1 117 ? -4.316 -5.789 35.941 1.00 93.44 117 ASP A O 1
ATOM 905 N N . PRO A 1 118 ? -4.818 -5.340 38.100 1.00 90.12 118 PRO A N 1
ATOM 906 C CA . PRO A 1 118 ? -5.992 -4.534 37.778 1.00 90.12 118 PRO A CA 1
ATOM 907 C C . PRO A 1 118 ? -5.627 -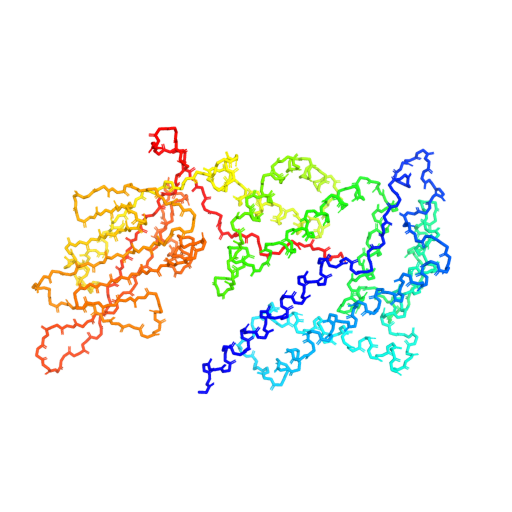3.215 37.079 1.00 90.12 118 PRO A C 1
ATOM 909 O O . PRO A 1 118 ? -6.511 -2.549 36.554 1.00 90.12 118 PRO A O 1
ATOM 912 N N . LYS A 1 119 ? -4.340 -2.840 37.054 1.00 89.81 119 LYS A N 1
ATOM 913 C CA . LYS A 1 119 ? -3.800 -1.666 36.356 1.00 89.81 119 LYS A CA 1
ATOM 914 C C . LYS A 1 119 ? -3.127 -2.017 35.024 1.00 89.81 119 LYS A C 1
ATOM 916 O O . LYS A 1 119 ? -2.373 -1.211 34.477 1.00 89.81 119 LYS A O 1
ATOM 921 N N . SER A 1 120 ? -3.314 -3.235 34.523 1.00 93.00 120 SER A N 1
ATOM 922 C CA . SER A 1 120 ? -2.926 -3.571 33.150 1.00 93.00 120 SER A CA 1
ATOM 923 C C . SER A 1 120 ? -3.832 -2.850 32.149 1.00 93.00 120 SER A C 1
ATOM 925 O O . SER A 1 120 ? -5.008 -2.594 32.418 1.00 93.00 120 SER A O 1
ATOM 927 N N . GLN A 1 121 ? -3.316 -2.569 30.955 1.00 93.19 121 GLN A N 1
ATOM 928 C CA . GLN A 1 121 ? -4.094 -1.927 29.891 1.00 93.19 121 GLN A CA 1
ATOM 929 C C . GLN A 1 121 ? -5.263 -2.804 29.422 1.00 93.19 121 GLN A C 1
ATOM 931 O O . GLN A 1 121 ? -6.277 -2.282 28.962 1.00 93.19 121 GLN A O 1
ATOM 936 N N . VAL A 1 122 ? -5.158 -4.131 29.575 1.00 96.06 122 VAL A N 1
ATOM 937 C CA . VAL A 1 122 ? -6.272 -5.061 29.331 1.00 96.06 122 VAL A CA 1
ATOM 938 C C . VAL A 1 122 ? -7.405 -4.802 30.322 1.00 96.06 122 VAL A C 1
ATOM 940 O O . VAL A 1 122 ? -8.541 -4.603 29.896 1.00 96.06 122 VAL A O 1
ATOM 943 N N . ALA A 1 123 ? -7.100 -4.748 31.625 1.00 94.81 123 ALA A N 1
ATOM 944 C CA . ALA A 1 123 ? -8.092 -4.474 32.664 1.00 94.81 123 ALA A CA 1
ATOM 945 C C . ALA A 1 123 ? -8.743 -3.100 32.467 1.00 94.81 123 ALA A C 1
ATOM 947 O O . ALA A 1 123 ? -9.966 -2.994 32.483 1.00 94.81 123 ALA A O 1
ATOM 948 N N . GLN A 1 124 ? -7.937 -2.070 32.200 1.00 92.88 124 GLN A N 1
ATOM 949 C CA . GLN A 1 124 ? -8.427 -0.717 31.939 1.00 92.88 124 GLN A CA 1
ATOM 950 C C . GLN A 1 124 ? -9.353 -0.650 30.714 1.00 92.88 124 GLN A C 1
ATOM 952 O O . GLN A 1 124 ? -10.387 0.015 30.757 1.00 92.88 124 GLN A O 1
ATOM 957 N N . LEU A 1 125 ? -9.007 -1.334 29.615 1.00 94.75 125 LEU A N 1
ATOM 958 C CA . LEU A 1 125 ? -9.861 -1.401 28.427 1.00 94.75 125 LEU A CA 1
ATOM 959 C C . LEU A 1 125 ? -11.165 -2.158 28.712 1.00 94.75 125 LEU A C 1
ATOM 961 O O . LEU A 1 125 ? -12.231 -1.705 28.301 1.00 94.75 125 LEU A O 1
ATOM 965 N N . HIS A 1 126 ? -11.093 -3.294 29.411 1.00 96.00 126 HIS A N 1
ATOM 966 C CA . HIS A 1 126 ? -12.273 -4.083 29.782 1.00 96.00 126 HIS A CA 1
ATOM 967 C C . HIS A 1 126 ? -13.224 -3.269 30.659 1.00 96.00 126 HIS A C 1
ATOM 969 O O . HIS A 1 126 ? -14.421 -3.225 30.383 1.00 96.00 126 HIS A O 1
ATOM 975 N N . ASP A 1 127 ? -12.689 -2.574 31.660 1.00 94.00 127 ASP A N 1
ATOM 976 C CA . ASP A 1 127 ? -13.462 -1.699 32.536 1.00 94.00 127 ASP A CA 1
ATOM 977 C C . ASP A 1 127 ? -14.104 -0.544 31.768 1.00 94.00 127 ASP A C 1
ATOM 979 O O . ASP A 1 127 ? -15.291 -0.284 31.958 1.00 94.00 127 ASP A O 1
ATOM 983 N N . PHE A 1 128 ? -13.363 0.099 30.862 1.00 92.81 128 PHE A N 1
ATOM 984 C CA . PHE A 1 128 ? -13.898 1.168 30.019 1.00 92.81 128 PHE A CA 1
ATOM 985 C C . PHE A 1 128 ? -15.084 0.679 29.174 1.00 92.81 128 PHE A C 1
ATOM 987 O O . PHE A 1 128 ? -16.139 1.309 29.147 1.00 92.81 128 PHE A O 1
ATOM 994 N N . VAL A 1 129 ? -14.965 -0.490 28.537 1.00 94.81 129 VAL A N 1
ATOM 995 C CA . VAL A 1 129 ? -16.064 -1.065 27.745 1.00 94.81 129 VAL A CA 1
ATOM 996 C C . VAL A 1 129 ? -17.263 -1.425 28.635 1.00 94.81 129 VAL A C 1
ATOM 998 O O . VAL A 1 129 ? -18.397 -1.076 28.311 1.00 94.81 129 VAL A O 1
ATOM 1001 N N . GLN A 1 130 ? -17.024 -2.083 29.772 1.00 94.25 130 GLN A N 1
ATOM 1002 C CA . GLN A 1 130 ? -18.077 -2.611 30.644 1.00 94.25 130 GLN A CA 1
ATOM 1003 C C . GLN A 1 130 ? -18.831 -1.526 31.426 1.00 94.25 130 GLN A C 1
ATOM 1005 O O . GLN A 1 130 ? -20.035 -1.668 31.660 1.00 94.25 130 GLN A O 1
ATOM 1010 N N . LYS A 1 131 ? -18.116 -0.504 31.909 1.00 91.44 131 LYS A N 1
ATOM 1011 C CA . LYS A 1 131 ? -18.637 0.496 32.854 1.00 91.44 131 LYS A CA 1
ATOM 1012 C C . LYS A 1 131 ? -19.003 1.807 32.175 1.00 91.44 131 LYS A C 1
ATOM 1014 O O . LYS A 1 131 ? -19.956 2.446 32.610 1.00 91.44 131 LYS A O 1
ATOM 1019 N N . ASP A 1 132 ? -18.252 2.202 31.150 1.00 91.25 132 ASP A N 1
ATOM 1020 C CA . ASP A 1 132 ? -18.423 3.505 30.513 1.00 91.25 132 ASP A CA 1
ATOM 1021 C C . ASP A 1 132 ? -19.151 3.382 29.173 1.00 91.25 132 ASP A C 1
ATOM 1023 O O . ASP A 1 132 ? -20.158 4.053 28.975 1.00 91.25 132 ASP A O 1
ATOM 1027 N N . LEU A 1 133 ? -18.706 2.502 28.269 1.00 92.12 133 LEU A N 1
ATOM 1028 C CA . LEU A 1 133 ? -19.253 2.453 26.907 1.00 92.12 133 LEU A CA 1
ATOM 1029 C C . LEU A 1 133 ? -20.613 1.758 26.787 1.00 92.12 133 LEU A C 1
ATOM 1031 O O . LEU A 1 133 ? -21.408 2.165 25.942 1.00 92.12 133 LEU A O 1
ATOM 1035 N N . ARG A 1 134 ? -20.892 0.731 27.603 1.00 91.00 134 ARG A N 1
ATOM 1036 C CA . ARG A 1 134 ? -22.119 -0.083 27.485 1.00 91.00 134 ARG A CA 1
ATOM 1037 C C . ARG A 1 134 ? -23.403 0.739 27.559 1.00 91.00 134 ARG A C 1
ATOM 1039 O O . ARG A 1 134 ? -24.315 0.496 26.777 1.00 91.00 134 ARG A O 1
ATOM 1046 N N . ASP A 1 135 ? -23.455 1.715 28.459 1.00 88.06 135 ASP A N 1
ATOM 1047 C CA . ASP A 1 135 ? -24.655 2.522 28.709 1.00 88.06 135 ASP A CA 1
ATOM 1048 C C . ASP A 1 135 ? -24.502 3.957 28.148 1.00 88.06 135 ASP A C 1
ATOM 1050 O O . ASP A 1 135 ? -25.233 4.881 28.525 1.00 88.06 135 ASP A O 1
ATOM 1054 N N . MET A 1 136 ? -23.523 4.172 27.259 1.00 90.25 136 MET A N 1
ATOM 1055 C CA . MET A 1 136 ? -23.200 5.490 26.717 1.00 90.25 136 MET A CA 1
ATOM 1056 C C . MET A 1 136 ? -24.161 5.895 25.594 1.00 90.25 136 MET A C 1
ATOM 1058 O O . MET A 1 136 ? -24.246 5.241 24.561 1.00 90.25 136 MET A O 1
ATOM 1062 N N . SER A 1 137 ? -24.807 7.045 25.746 1.00 88.50 137 SER A N 1
ATOM 1063 C CA . SER A 1 137 ? -25.751 7.659 24.805 1.00 88.50 137 SER A CA 1
ATOM 1064 C C . SER A 1 137 ? -25.381 9.122 24.538 1.00 88.50 137 SER A C 1
ATOM 1066 O O . SER A 1 137 ? -24.531 9.679 25.232 1.00 88.50 137 SER A O 1
ATOM 1068 N N . GLN A 1 138 ? -26.019 9.790 23.566 1.00 83.31 138 GLN A N 1
ATOM 1069 C CA . GLN A 1 138 ? -25.751 11.221 23.317 1.00 83.31 138 GLN A CA 1
ATOM 1070 C C . GLN A 1 138 ? -25.981 12.080 24.570 1.00 83.31 138 GLN A C 1
ATOM 1072 O O . GLN A 1 138 ? -25.298 13.082 24.758 1.00 83.31 138 GLN A O 1
ATOM 1077 N N . SER A 1 139 ? -26.913 11.675 25.442 1.00 85.06 139 SER A N 1
ATOM 1078 C CA . SER A 1 139 ? -27.267 12.434 26.646 1.00 85.06 139 SER A CA 1
ATOM 1079 C C . SER A 1 139 ? -26.215 12.402 27.762 1.00 85.06 139 SER A C 1
ATOM 1081 O O . SER A 1 139 ? -26.169 13.338 28.553 1.00 85.06 139 SER A O 1
ATOM 1083 N N . ASN A 1 140 ? -25.372 11.365 27.838 1.00 87.31 140 ASN A N 1
ATOM 1084 C CA . ASN A 1 140 ? -24.429 11.165 28.951 1.00 87.31 140 ASN A CA 1
ATOM 1085 C C . ASN A 1 140 ? -22.965 11.005 28.506 1.00 87.31 140 ASN A C 1
ATOM 1087 O O . ASN A 1 140 ? -22.080 10.830 29.348 1.00 87.31 140 ASN A O 1
ATOM 1091 N N . CYS A 1 141 ? -22.681 11.028 27.202 1.00 88.00 141 CYS A N 1
ATOM 1092 C CA . CYS A 1 141 ? -21.348 10.688 26.720 1.00 88.00 141 CYS A CA 1
ATOM 1093 C C . CYS A 1 141 ? -20.297 11.755 27.066 1.00 88.00 141 CYS A C 1
ATOM 1095 O O . CYS A 1 141 ? -19.167 11.395 27.384 1.00 88.00 141 CYS A O 1
ATOM 1097 N N . ALA A 1 142 ? -20.654 13.047 27.073 1.00 86.62 142 ALA A N 1
ATOM 1098 C CA . ALA A 1 142 ? -19.729 14.113 27.465 1.00 86.62 142 ALA A CA 1
ATOM 1099 C C . ALA A 1 142 ? -19.268 13.924 28.919 1.00 86.62 142 ALA A C 1
ATOM 1101 O O . ALA A 1 142 ? -18.068 13.872 29.182 1.00 86.62 142 ALA A O 1
ATOM 1102 N N . ASP A 1 143 ? -20.213 13.694 29.833 1.00 88.19 143 ASP A N 1
ATOM 1103 C CA . ASP A 1 143 ? -19.922 13.426 31.245 1.00 88.19 143 ASP A CA 1
ATOM 1104 C C . ASP A 1 143 ? -19.118 12.135 31.427 1.00 88.19 143 ASP A C 1
ATOM 1106 O O . ASP A 1 143 ? -18.189 12.078 32.231 1.00 88.19 143 ASP A O 1
ATOM 1110 N N . THR A 1 144 ? -19.435 11.100 30.643 1.00 86.38 144 THR A N 1
ATOM 1111 C CA . THR A 1 144 ? -18.722 9.816 30.666 1.00 86.38 144 THR A CA 1
ATOM 1112 C C . THR A 1 144 ? -17.256 9.973 30.259 1.00 86.38 144 THR A C 1
ATOM 1114 O O . THR A 1 144 ? -16.388 9.380 30.895 1.00 86.38 144 THR A O 1
ATOM 1117 N N . LEU A 1 145 ? -16.961 10.798 29.249 1.00 85.12 145 LEU A N 1
ATOM 1118 C CA . LEU A 1 145 ? -15.598 11.025 28.755 1.00 85.12 145 LEU A CA 1
ATOM 1119 C C . LEU A 1 145 ? -14.800 12.047 29.576 1.00 85.12 145 LEU A C 1
ATOM 1121 O O . LEU A 1 145 ? -13.574 12.029 29.524 1.00 85.12 145 LEU A O 1
ATOM 1125 N N . MET A 1 146 ? -15.464 12.929 30.328 1.00 82.50 146 MET A N 1
ATOM 1126 C CA . MET A 1 146 ? -14.814 13.932 31.186 1.00 82.50 146 MET A CA 1
ATOM 1127 C C . MET A 1 146 ? -14.472 13.413 32.591 1.00 82.50 146 MET A C 1
ATOM 1129 O O . MET A 1 146 ? -13.908 14.161 33.395 1.00 82.50 146 MET A O 1
ATOM 1133 N N . LYS A 1 147 ? -14.789 12.148 32.906 1.00 81.25 147 LYS A N 1
ATOM 1134 C CA . LYS A 1 147 ? -14.410 11.515 34.177 1.00 81.25 147 LYS A CA 1
ATOM 1135 C C . LYS A 1 147 ? -12.892 11.636 34.393 1.00 81.25 147 LYS A C 1
ATOM 1137 O O . LYS A 1 147 ? -12.129 11.231 33.514 1.00 81.25 147 LYS A O 1
ATOM 1142 N N . PRO A 1 148 ? -12.433 12.160 35.546 1.00 74.62 148 PRO A N 1
ATOM 1143 C CA . PRO A 1 148 ? -11.011 12.240 35.846 1.00 74.62 148 PRO A CA 1
ATOM 1144 C C . PRO A 1 148 ? -10.374 10.850 35.808 1.00 74.62 148 PRO A C 1
ATOM 1146 O O . PRO A 1 148 ? -10.826 9.935 36.496 1.00 74.62 148 PRO A O 1
ATOM 1149 N N . VAL A 1 149 ? -9.310 10.715 35.025 1.00 74.69 149 VAL A N 1
ATOM 1150 C CA . VAL A 1 149 ? -8.462 9.521 34.971 1.00 74.69 149 VAL A CA 1
ATOM 1151 C C . VAL A 1 149 ? -7.104 9.847 35.578 1.00 74.69 149 VAL A C 1
ATOM 1153 O O . VAL A 1 149 ? -6.617 10.974 35.463 1.00 74.69 149 VAL A O 1
ATOM 1156 N N . SER A 1 150 ? -6.506 8.871 36.261 1.00 74.50 150 SER A N 1
ATOM 1157 C CA . SER A 1 150 ? -5.119 8.990 36.715 1.00 74.50 150 SER A CA 1
ATOM 1158 C C . SER A 1 150 ? -4.172 9.055 35.509 1.00 74.50 150 SER A C 1
ATOM 1160 O O . SER A 1 150 ? -4.544 8.659 34.403 1.00 74.50 150 SER A O 1
ATOM 1162 N N . ALA A 1 151 ? -2.941 9.536 35.706 1.00 71.44 151 ALA A N 1
ATOM 1163 C CA . ALA A 1 151 ? -1.950 9.584 34.627 1.00 71.44 151 ALA A CA 1
ATOM 1164 C C . ALA A 1 151 ? -1.625 8.177 34.089 1.00 71.44 151 ALA A C 1
ATOM 1166 O O . ALA A 1 151 ? -1.370 8.009 32.900 1.00 71.44 151 ALA A O 1
ATOM 1167 N N . GLU A 1 152 ? -1.675 7.161 34.952 1.00 67.19 152 GLU A N 1
ATOM 1168 C CA . GLU A 1 152 ? -1.489 5.755 34.591 1.00 67.19 152 GLU A CA 1
ATOM 1169 C C . GLU A 1 152 ? -2.695 5.154 33.850 1.00 67.19 152 GLU A C 1
ATOM 1171 O O . GLU A 1 152 ? -2.552 4.152 33.147 1.00 67.19 152 GLU A O 1
ATOM 1176 N N . ASP A 1 153 ? -3.876 5.760 33.994 1.00 69.25 153 ASP A N 1
ATOM 1177 C CA . ASP A 1 153 ? -5.111 5.365 33.316 1.00 69.25 153 ASP A CA 1
ATOM 1178 C C . ASP A 1 153 ? -5.425 6.242 32.092 1.00 69.25 153 ASP A C 1
ATOM 1180 O O . ASP A 1 153 ? -6.490 6.064 31.496 1.00 69.25 153 ASP A O 1
ATOM 1184 N N . ASP A 1 154 ? -4.541 7.166 31.700 1.00 71.50 154 ASP A N 1
ATOM 1185 C CA . ASP A 1 154 ? -4.723 8.032 30.531 1.00 71.50 154 ASP A CA 1
ATOM 1186 C C . ASP A 1 154 ? -4.634 7.206 29.227 1.00 71.50 154 ASP A C 1
ATOM 1188 O O . ASP A 1 154 ? -3.574 6.639 28.930 1.00 71.50 154 ASP A O 1
ATOM 1192 N N . PRO A 1 155 ? -5.707 7.148 28.407 1.00 67.81 155 PRO A N 1
ATOM 1193 C CA . PRO A 1 155 ? -5.693 6.438 27.129 1.00 67.81 155 PRO A CA 1
ATOM 1194 C C . PRO A 1 155 ? -4.529 6.844 26.214 1.00 67.81 155 PRO A C 1
ATOM 1196 O O . PRO A 1 155 ? -3.977 5.984 25.527 1.00 67.81 155 PRO A O 1
ATOM 1199 N N . SER A 1 156 ? -4.109 8.115 26.247 1.00 70.25 156 SER A N 1
ATOM 1200 C CA . SER A 1 156 ? -3.037 8.651 25.396 1.00 70.25 156 SER A CA 1
ATOM 1201 C C . SER A 1 156 ? -1.649 8.081 25.707 1.00 70.25 156 SER A C 1
ATOM 1203 O O . SER A 1 156 ? -0.748 8.161 24.871 1.00 70.25 156 SER A O 1
ATOM 1205 N N . GLN A 1 157 ? -1.476 7.495 26.896 1.00 75.25 157 GLN A N 1
ATOM 1206 C CA . GLN A 1 157 ? -0.232 6.860 27.337 1.00 75.25 157 GLN A CA 1
ATOM 1207 C C . GLN A 1 157 ? -0.195 5.355 27.035 1.00 75.25 157 GLN A C 1
ATOM 1209 O O . GLN A 1 157 ? 0.853 4.720 27.196 1.00 75.25 157 GLN A O 1
ATOM 1214 N N . GLY A 1 158 ? -1.321 4.784 26.594 1.00 77.75 158 GLY A N 1
ATOM 1215 C CA . GLY A 1 158 ? -1.429 3.381 26.220 1.00 77.75 158 GLY A CA 1
ATOM 1216 C C . GLY A 1 158 ? -0.467 3.004 25.089 1.00 77.75 158 GLY A C 1
ATOM 1217 O O . GLY A 1 158 ? -0.158 3.806 24.210 1.00 77.75 158 GLY A O 1
ATOM 1218 N N . LYS A 1 159 ? 0.029 1.764 25.115 1.00 84.88 159 LYS A N 1
ATOM 1219 C CA . LYS A 1 159 ? 0.966 1.230 24.114 1.00 84.88 159 LYS A CA 1
ATOM 1220 C C . LYS A 1 159 ? 0.540 -0.159 23.671 1.00 84.88 159 LYS A C 1
ATOM 1222 O O . LYS A 1 159 ? 0.071 -0.955 24.481 1.00 84.88 159 LYS A O 1
ATOM 1227 N N . GLY A 1 160 ? 0.809 -0.482 22.410 1.00 90.19 160 GLY A N 1
ATOM 1228 C CA . GLY A 1 160 ? 0.425 -1.772 21.844 1.00 90.19 160 GLY A CA 1
ATOM 1229 C C . GLY A 1 160 ? -1.084 -1.860 21.621 1.00 90.19 160 GLY A C 1
ATOM 1230 O O . GLY A 1 160 ? -1.790 -0.855 21.654 1.00 90.19 160 GLY A O 1
ATOM 1231 N N . LEU A 1 161 ? -1.585 -3.077 21.414 1.00 92.12 161 LEU A N 1
ATOM 1232 C CA . LEU A 1 161 ? -2.961 -3.322 20.991 1.00 92.12 161 LEU A CA 1
ATOM 1233 C C . LEU A 1 161 ? -4.001 -2.685 21.924 1.00 92.12 161 LEU A C 1
ATOM 1235 O O . LEU A 1 161 ? -4.901 -2.003 21.455 1.00 92.12 161 LEU A O 1
ATOM 1239 N N . PHE A 1 162 ? -3.911 -2.903 23.236 1.00 93.88 162 PHE A N 1
ATOM 1240 C CA . PHE A 1 162 ? -4.979 -2.502 24.162 1.00 93.88 162 PHE A CA 1
ATOM 1241 C C . PHE A 1 162 ? -5.044 -0.986 24.369 1.00 93.88 162 PHE A C 1
ATOM 1243 O O . PHE A 1 162 ? -6.140 -0.425 24.380 1.00 93.88 162 PHE A O 1
ATOM 1250 N N . GLY A 1 163 ? -3.890 -0.320 24.459 1.00 90.62 163 GLY A N 1
ATOM 1251 C CA . GLY A 1 163 ? -3.808 1.139 24.513 1.00 90.62 163 GLY A CA 1
ATOM 1252 C C . GLY A 1 163 ? -4.362 1.796 23.250 1.00 90.62 163 GLY A C 1
ATOM 1253 O O . GLY A 1 163 ? -5.223 2.673 23.336 1.00 90.62 163 GLY A O 1
ATOM 1254 N N . ASP A 1 164 ? -3.953 1.292 22.084 1.00 88.50 164 ASP A N 1
ATOM 1255 C CA . ASP A 1 164 ? -4.434 1.743 20.776 1.00 88.50 164 ASP A CA 1
ATOM 1256 C C . ASP A 1 164 ? -5.957 1.567 20.637 1.00 88.50 164 ASP A C 1
ATOM 1258 O O . ASP A 1 164 ? -6.658 2.452 20.140 1.00 88.50 164 ASP A O 1
ATOM 1262 N N . ARG A 1 165 ? -6.508 0.440 21.115 1.00 91.06 165 ARG A N 1
ATOM 1263 C CA . ARG A 1 165 ? -7.961 0.196 21.104 1.00 91.06 165 ARG A CA 1
ATOM 1264 C C . ARG A 1 165 ? -8.712 1.109 22.059 1.00 91.06 165 ARG A C 1
ATOM 1266 O O . ARG A 1 165 ? -9.750 1.642 21.673 1.00 91.06 165 ARG A O 1
ATOM 1273 N N . ARG A 1 166 ? -8.193 1.330 23.267 1.00 91.19 166 ARG A N 1
ATOM 1274 C CA . ARG A 1 166 ? -8.822 2.226 24.243 1.00 91.19 166 ARG A CA 1
ATOM 1275 C C . ARG A 1 166 ? -8.861 3.658 23.724 1.00 91.19 166 ARG A C 1
ATOM 1277 O O . ARG A 1 166 ? -9.943 4.235 23.663 1.00 91.19 166 ARG A O 1
ATOM 1284 N N . SER A 1 167 ? -7.720 4.179 23.268 1.00 87.25 167 SER A N 1
ATOM 1285 C CA . SER A 1 167 ? -7.636 5.494 22.621 1.00 87.25 167 SER A CA 1
ATOM 1286 C C . SER A 1 167 ? -8.620 5.611 21.468 1.00 87.25 167 SER A C 1
ATOM 1288 O O . SER A 1 167 ? -9.370 6.588 21.380 1.00 87.25 167 SER A O 1
ATOM 1290 N N . GLY A 1 168 ? -8.699 4.571 20.635 1.00 86.44 168 GLY A N 1
ATOM 1291 C CA . GLY A 1 168 ? -9.581 4.616 19.491 1.00 86.44 168 GLY A CA 1
ATOM 1292 C C . GLY A 1 168 ? -11.068 4.599 19.829 1.00 86.44 168 GLY A C 1
ATOM 1293 O O . GLY A 1 168 ? -11.836 5.330 19.203 1.00 86.44 168 GLY A O 1
ATOM 1294 N N . LEU A 1 169 ? -11.482 3.845 20.848 1.00 89.81 169 LEU A N 1
ATOM 1295 C CA . LEU A 1 169 ? -12.855 3.870 21.355 1.00 89.81 169 LEU A CA 1
ATOM 1296 C C . LEU A 1 169 ? -13.188 5.201 22.042 1.00 89.81 169 LEU A C 1
ATOM 1298 O O . LEU A 1 169 ? -14.292 5.719 21.861 1.00 89.81 169 LEU A O 1
ATOM 1302 N N . SER A 1 170 ? -12.247 5.800 22.776 1.00 88.12 170 SER A N 1
ATOM 1303 C CA . SER A 1 170 ? -12.424 7.126 23.382 1.00 88.12 170 SER A CA 1
ATOM 1304 C C . SER A 1 170 ? -12.604 8.206 22.314 1.00 88.12 170 SER A C 1
ATOM 1306 O O . SER A 1 170 ? -13.569 8.968 22.364 1.00 88.12 170 SER A O 1
ATOM 1308 N N . ALA A 1 171 ? -11.748 8.225 21.288 1.00 84.06 171 ALA A N 1
ATOM 1309 C CA . ALA A 1 171 ? -11.924 9.106 20.138 1.00 84.06 171 ALA A CA 1
ATOM 1310 C C . ALA A 1 171 ? -13.252 8.814 19.425 1.00 84.06 171 ALA A C 1
ATOM 1312 O O . ALA A 1 171 ? -13.959 9.744 19.016 1.00 84.06 171 ALA A O 1
ATOM 1313 N N . GLN A 1 172 ? -13.626 7.530 19.313 1.00 84.81 172 GLN A N 1
ATOM 1314 C CA . GLN A 1 172 ? -14.875 7.130 18.682 1.00 84.81 172 GLN A CA 1
ATOM 1315 C C . GLN A 1 172 ? -16.083 7.781 19.359 1.00 84.81 172 GLN A C 1
ATOM 1317 O O . GLN A 1 172 ? -16.924 8.400 18.699 1.00 84.81 172 GLN A O 1
ATOM 1322 N N . SER A 1 173 ? -16.089 7.674 20.679 1.00 87.75 173 SER A N 1
ATOM 1323 C CA . SER A 1 173 ? -17.085 8.224 21.586 1.00 87.75 173 SER A CA 1
ATOM 1324 C C . SER A 1 173 ? -17.111 9.755 21.549 1.00 87.75 173 SER A C 1
ATOM 1326 O O . SER A 1 173 ? -18.183 10.346 21.484 1.00 87.75 173 SER A O 1
ATOM 1328 N N . ALA A 1 174 ? -15.950 10.416 21.492 1.00 85.56 174 ALA A N 1
ATOM 1329 C CA . ALA A 1 174 ? -15.866 11.878 21.448 1.00 85.56 174 ALA A CA 1
ATOM 1330 C C . ALA A 1 174 ? -16.505 12.485 20.183 1.00 85.56 174 ALA A C 1
ATOM 1332 O O . ALA A 1 174 ? -17.196 13.504 20.251 1.00 85.56 174 ALA A O 1
ATOM 1333 N N . ASP A 1 175 ? -16.327 11.857 19.018 1.00 81.56 175 ASP A N 1
ATOM 1334 C CA . ASP A 1 175 ? -17.013 12.322 17.802 1.00 81.56 175 ASP A CA 1
ATOM 1335 C C . ASP A 1 175 ? -18.522 12.084 17.892 1.00 81.56 175 ASP A C 1
ATOM 1337 O O . ASP A 1 175 ? -19.278 12.947 17.456 1.00 81.56 175 ASP A O 1
ATOM 1341 N N . TYR A 1 176 ? -18.966 10.982 18.508 1.00 84.06 176 TYR A N 1
ATOM 1342 C CA . TYR A 1 176 ? -20.390 10.747 18.764 1.00 84.06 176 TYR A CA 1
ATOM 1343 C C . TYR A 1 176 ? -21.001 11.826 19.663 1.00 84.06 176 TYR A C 1
ATOM 1345 O O . TYR A 1 176 ? -22.091 12.308 19.370 1.00 84.06 176 TYR A O 1
ATOM 1353 N N . CYS A 1 177 ? -20.261 12.301 20.667 1.00 84.38 177 CYS A N 1
ATOM 1354 C CA . CYS A 1 177 ? -20.702 13.406 21.518 1.00 84.38 177 CYS A CA 1
ATOM 1355 C C . CYS A 1 177 ? -20.829 14.751 20.806 1.00 84.38 177 CYS A C 1
ATOM 1357 O O . CYS A 1 177 ? -21.544 15.625 21.287 1.00 84.38 177 CYS A O 1
ATOM 1359 N N . THR A 1 178 ? -20.105 14.957 19.702 1.00 78.94 178 THR A N 1
ATOM 1360 C CA . THR A 1 178 ? -20.032 16.273 19.052 1.00 78.94 178 THR A CA 1
ATOM 1361 C C . THR A 1 178 ? -20.812 16.348 17.745 1.00 78.94 178 THR A C 1
ATOM 1363 O O . THR A 1 178 ? -21.367 17.401 17.440 1.00 78.94 178 THR A O 1
ATOM 1366 N N . SER A 1 179 ? -20.843 15.281 16.938 1.00 73.06 179 SER A N 1
ATOM 1367 C CA . SER A 1 179 ? -21.548 15.271 15.653 1.00 73.06 179 SER A CA 1
ATOM 1368 C C . SER A 1 179 ? -21.725 13.863 15.077 1.00 73.06 179 SER A C 1
ATOM 1370 O O . SER A 1 179 ? -20.748 13.173 14.777 1.00 73.06 179 SER A O 1
ATOM 1372 N N . GLY A 1 180 ? -22.971 13.492 14.759 1.00 70.94 180 GLY A N 1
ATOM 1373 C CA . GLY A 1 180 ? -23.277 12.261 14.019 1.00 70.94 180 GLY A CA 1
ATOM 1374 C C . GLY A 1 180 ? -22.582 12.168 12.651 1.00 70.94 180 GLY A C 1
ATOM 1375 O O . GLY A 1 180 ? -22.190 11.081 12.238 1.00 70.94 180 GLY A O 1
ATOM 1376 N N . ASN A 1 181 ? -22.310 13.293 11.975 1.00 74.31 181 ASN A N 1
ATOM 1377 C CA . ASN A 1 181 ? -21.606 13.288 10.683 1.00 74.31 181 ASN A CA 1
ATOM 1378 C C . ASN A 1 181 ? -20.155 12.809 10.806 1.00 74.31 181 ASN A C 1
ATOM 1380 O O . ASN A 1 181 ? -19.684 12.070 9.943 1.00 74.31 181 ASN A O 1
ATOM 1384 N N . LYS A 1 182 ? -19.452 13.175 11.888 1.00 78.31 182 LYS A N 1
ATOM 1385 C CA . LYS A 1 182 ? -18.091 12.676 12.146 1.00 78.31 182 LYS A CA 1
ATOM 1386 C C . LYS A 1 182 ? -18.087 11.172 12.399 1.00 78.31 182 LYS A C 1
ATOM 1388 O O . LYS A 1 182 ? -17.172 10.475 11.967 1.00 78.31 182 LYS A O 1
ATOM 1393 N N . VAL A 1 183 ? -19.131 10.668 13.057 1.00 79.50 183 VAL A N 1
ATOM 1394 C CA . VAL A 1 183 ? -19.315 9.230 13.270 1.00 79.50 183 VAL A CA 1
ATOM 1395 C C . VAL A 1 183 ? -19.547 8.498 11.953 1.00 79.50 183 VAL A C 1
ATOM 1397 O O . VAL A 1 183 ? -18.876 7.500 11.704 1.00 79.50 183 VAL A O 1
ATOM 1400 N N . LEU A 1 184 ? -20.422 9.018 11.088 1.00 79.19 184 LEU A N 1
ATOM 1401 C CA . LEU A 1 184 ? -20.672 8.441 9.764 1.00 79.19 184 LEU A CA 1
ATOM 1402 C C . LEU A 1 184 ? -19.408 8.458 8.892 1.00 79.19 184 LEU A C 1
ATOM 1404 O O . LEU A 1 184 ? -19.042 7.432 8.325 1.00 79.19 184 LEU A O 1
ATOM 1408 N N . ALA A 1 185 ? -18.697 9.590 8.842 1.00 85.31 185 ALA A N 1
ATOM 1409 C CA . ALA A 1 185 ? -17.433 9.710 8.117 1.00 85.31 185 ALA A CA 1
ATOM 1410 C C . ALA A 1 185 ? -16.395 8.694 8.614 1.00 85.31 185 ALA A C 1
ATOM 1412 O O . ALA A 1 185 ? -15.711 8.050 7.820 1.00 85.31 185 ALA A O 1
ATOM 1413 N N . ARG A 1 186 ? -16.296 8.519 9.937 1.00 85.00 186 ARG A N 1
ATOM 1414 C CA . ARG A 1 186 ? -15.411 7.526 10.542 1.00 85.00 186 ARG A CA 1
ATOM 1415 C C . ARG A 1 186 ? -15.814 6.103 10.189 1.00 85.00 186 ARG A C 1
ATOM 1417 O O . ARG A 1 186 ? -14.922 5.303 9.925 1.00 85.00 186 ARG A O 1
ATOM 1424 N N . GLY A 1 187 ? -17.101 5.774 10.268 1.00 83.94 187 GLY A N 1
ATOM 1425 C CA . GLY A 1 187 ? -17.611 4.431 9.991 1.00 83.94 187 GLY A CA 1
ATOM 1426 C C . GLY A 1 187 ? -17.237 3.984 8.581 1.00 83.94 187 GLY A C 1
ATOM 1427 O O . GLY A 1 187 ? -16.545 2.978 8.418 1.00 83.94 187 GLY A O 1
ATOM 1428 N N . ASP A 1 188 ? -17.584 4.801 7.586 1.00 87.50 188 ASP A N 1
ATOM 1429 C CA . ASP A 1 188 ? -17.288 4.520 6.178 1.00 87.50 188 ASP A CA 1
ATOM 1430 C C . ASP A 1 188 ? -15.781 4.428 5.921 1.00 87.50 188 ASP A C 1
ATOM 1432 O O . ASP A 1 188 ? -15.296 3.486 5.290 1.00 87.50 188 ASP A O 1
ATOM 1436 N N . TYR A 1 189 ? -15.012 5.377 6.463 1.00 91.88 189 TYR A N 1
ATOM 1437 C CA . TYR A 1 189 ? -13.562 5.362 6.318 1.00 91.88 189 TYR A CA 1
ATOM 1438 C C . TYR A 1 189 ? -12.928 4.126 6.971 1.00 91.88 189 TYR A C 1
ATOM 1440 O O . TYR A 1 189 ? -12.035 3.515 6.387 1.00 91.88 189 TYR A O 1
ATOM 1448 N N . ARG A 1 190 ? -13.379 3.717 8.165 1.00 88.25 190 ARG A N 1
ATOM 1449 C CA . ARG A 1 190 ? -12.860 2.516 8.840 1.00 88.25 190 ARG A CA 1
ATOM 1450 C C . ARG A 1 190 ? -13.126 1.260 8.026 1.00 88.25 190 ARG A C 1
ATOM 1452 O O . ARG A 1 190 ? -12.235 0.418 7.958 1.00 88.25 190 ARG A O 1
ATOM 1459 N N . ALA A 1 191 ? -14.295 1.138 7.400 1.00 88.31 191 ALA A N 1
ATOM 1460 C CA . ALA A 1 191 ? -14.596 0.005 6.530 1.00 88.31 191 ALA A CA 1
ATOM 1461 C C . ALA A 1 191 ? -13.608 -0.072 5.352 1.00 88.31 191 ALA A C 1
ATOM 1463 O O . ALA A 1 191 ? -13.010 -1.127 5.117 1.00 88.31 191 ALA A O 1
ATOM 1464 N N . LEU A 1 192 ? -13.355 1.058 4.677 1.00 94.25 192 LEU A N 1
ATOM 1465 C CA . LEU A 1 192 ? -12.343 1.154 3.620 1.00 94.25 192 LEU A CA 1
ATOM 1466 C C . LEU A 1 192 ? -10.940 0.801 4.138 1.00 94.25 192 LEU A C 1
ATOM 1468 O O . LEU A 1 192 ? -10.257 -0.037 3.550 1.00 94.25 192 LEU A O 1
ATOM 1472 N N . ALA A 1 193 ? -10.516 1.429 5.236 1.00 92.62 193 ALA A N 1
ATOM 1473 C CA . ALA A 1 193 ? -9.179 1.280 5.798 1.00 92.62 193 ALA A CA 1
ATOM 1474 C C . ALA A 1 193 ? -8.904 -0.156 6.264 1.00 92.62 193 ALA A C 1
ATOM 1476 O O . ALA A 1 193 ? -7.845 -0.702 5.959 1.00 92.62 193 ALA A O 1
ATOM 1477 N N . LYS A 1 194 ? -9.871 -0.796 6.937 1.00 88.88 194 LYS A N 1
ATOM 1478 C CA . LYS A 1 194 ? -9.785 -2.204 7.352 1.00 88.88 194 LYS A CA 1
ATOM 1479 C C . LYS A 1 194 ? -9.560 -3.104 6.149 1.00 88.88 194 LYS A C 1
ATOM 1481 O O . LYS A 1 194 ? -8.652 -3.932 6.151 1.00 88.88 194 LYS A O 1
ATOM 1486 N N . ARG A 1 195 ? -10.373 -2.916 5.109 1.00 92.00 195 ARG A N 1
ATOM 1487 C CA . ARG A 1 195 ? -10.280 -3.708 3.891 1.00 92.00 195 ARG A CA 1
ATOM 1488 C C . ARG A 1 195 ? -8.931 -3.513 3.204 1.00 92.00 195 ARG A C 1
ATOM 1490 O O . ARG A 1 195 ? -8.255 -4.502 2.935 1.00 92.00 195 ARG A O 1
ATOM 1497 N N . PHE A 1 196 ? -8.516 -2.262 2.996 1.00 95.19 196 PHE A N 1
ATOM 1498 C CA . PHE A 1 196 ? -7.223 -1.930 2.396 1.00 95.19 196 PHE A CA 1
ATOM 1499 C C . PHE A 1 196 ? -6.070 -2.584 3.162 1.00 95.19 196 PHE A C 1
ATOM 1501 O O . PHE A 1 196 ? -5.228 -3.253 2.565 1.00 95.19 196 PHE A O 1
ATOM 1508 N N . ASN A 1 197 ? -6.064 -2.461 4.491 1.00 91.19 197 ASN A N 1
ATOM 1509 C CA . ASN A 1 197 ? -4.997 -3.017 5.312 1.00 91.19 197 ASN A CA 1
ATOM 1510 C C . ASN A 1 197 ? -4.980 -4.548 5.334 1.00 91.19 197 ASN A C 1
ATOM 1512 O O . ASN A 1 197 ? -3.912 -5.148 5.415 1.00 91.19 197 ASN A O 1
ATOM 1516 N N . SER A 1 198 ? -6.149 -5.182 5.238 1.00 87.25 198 SER A N 1
ATOM 1517 C CA . SER A 1 198 ? -6.253 -6.641 5.204 1.00 87.25 198 SER A CA 1
ATOM 1518 C C . SER A 1 198 ? -5.899 -7.252 3.845 1.00 87.25 198 SER A C 1
ATOM 1520 O O . SER A 1 198 ? -5.324 -8.336 3.805 1.00 87.25 198 SER A O 1
ATOM 1522 N N . GLU A 1 199 ? -6.241 -6.577 2.742 1.00 90.88 199 GLU A N 1
ATOM 1523 C CA . GLU A 1 199 ? -6.110 -7.133 1.390 1.00 90.88 199 GLU A CA 1
ATOM 1524 C C . GLU A 1 199 ? -4.832 -6.667 0.676 1.00 90.88 199 GLU A C 1
ATOM 1526 O O . GLU A 1 199 ? -4.273 -7.439 -0.103 1.00 90.88 199 GLU A O 1
ATOM 1531 N N . LEU A 1 200 ? -4.381 -5.424 0.902 1.00 94.62 200 LEU A N 1
ATOM 1532 C CA . LEU A 1 200 ? -3.382 -4.759 0.052 1.00 94.62 200 LEU A CA 1
ATOM 1533 C C . LEU A 1 200 ? -2.143 -4.251 0.806 1.00 94.62 200 LEU A C 1
ATOM 1535 O O . LEU A 1 200 ? -1.038 -4.351 0.277 1.00 94.62 200 LEU A O 1
ATOM 1539 N N . ALA A 1 201 ? -2.301 -3.696 2.012 1.00 91.44 201 ALA A N 1
ATOM 1540 C CA . ALA A 1 201 ? -1.211 -2.993 2.696 1.00 91.44 201 ALA A CA 1
ATOM 1541 C C . ALA A 1 201 ? 0.037 -3.862 2.915 1.00 91.44 201 ALA A C 1
ATOM 1543 O O . ALA A 1 201 ? -0.026 -5.004 3.376 1.00 91.44 201 ALA A O 1
ATOM 1544 N N . GLY A 1 202 ? 1.204 -3.292 2.625 1.00 85.94 202 GLY A N 1
ATOM 1545 C CA . GLY A 1 202 ? 2.491 -3.965 2.775 1.00 85.94 202 GLY A CA 1
ATOM 1546 C C . GLY A 1 202 ? 2.804 -5.004 1.694 1.00 85.94 202 GLY A C 1
ATOM 1547 O O . GLY A 1 202 ? 3.896 -5.565 1.729 1.00 85.94 202 GLY A O 1
ATOM 1548 N N . LEU A 1 203 ? 1.908 -5.254 0.734 1.00 90.88 203 LEU A N 1
ATOM 1549 C CA . LEU A 1 203 ? 2.189 -6.043 -0.467 1.00 90.88 203 LEU A CA 1
ATOM 1550 C C . LEU A 1 203 ? 2.529 -5.103 -1.625 1.00 90.88 203 LEU A C 1
ATOM 1552 O O . LEU A 1 203 ? 1.898 -4.062 -1.773 1.00 90.88 203 LEU A O 1
ATOM 1556 N N . PHE A 1 204 ? 3.498 -5.452 -2.468 1.00 94.62 204 PHE A N 1
ATOM 1557 C CA . PHE A 1 204 ? 3.884 -4.602 -3.599 1.00 94.62 204 PHE A CA 1
ATOM 1558 C C . PHE A 1 204 ? 2.722 -4.484 -4.615 1.00 94.62 204 PHE A C 1
ATOM 1560 O O . PHE A 1 204 ? 2.152 -5.518 -4.969 1.00 94.62 204 PHE A O 1
ATOM 1567 N N . PRO A 1 205 ? 2.336 -3.279 -5.097 1.00 96.12 205 PRO A N 1
ATOM 1568 C CA . PRO A 1 205 ? 3.024 -1.986 -4.970 1.00 96.12 205 PRO A CA 1
ATOM 1569 C C . PRO A 1 205 ? 2.644 -1.138 -3.740 1.00 96.12 205 PRO A C 1
ATOM 1571 O O . PRO A 1 205 ? 3.278 -0.119 -3.495 1.00 96.12 205 PRO A O 1
ATOM 1574 N N . PHE A 1 206 ? 1.671 -1.554 -2.928 1.00 96.06 206 PHE A N 1
ATOM 1575 C CA . PHE A 1 206 ? 1.247 -0.904 -1.670 1.00 96.06 206 PHE A CA 1
ATOM 1576 C C . PHE A 1 206 ? 2.199 -1.189 -0.492 1.00 96.06 206 PHE A C 1
ATOM 1578 O O . PHE A 1 206 ? 1.811 -1.215 0.676 1.00 96.06 206 PHE A O 1
ATOM 1585 N N . GLY A 1 207 ? 3.462 -1.462 -0.790 1.00 90.31 207 GLY A N 1
ATOM 1586 C CA . GLY A 1 207 ? 4.487 -1.868 0.154 1.00 90.31 207 GLY A CA 1
ATOM 1587 C C . GLY A 1 207 ? 5.836 -2.013 -0.549 1.00 90.31 207 GLY A C 1
ATOM 1588 O O . GLY A 1 207 ? 5.912 -1.861 -1.771 1.00 90.31 207 GLY A O 1
ATOM 1589 N N . PRO A 1 208 ? 6.913 -2.301 0.197 1.00 86.06 208 PRO A N 1
ATOM 1590 C CA . PRO A 1 208 ? 8.243 -2.469 -0.375 1.00 86.06 208 PRO A CA 1
ATOM 1591 C C . PRO A 1 208 ? 8.288 -3.560 -1.450 1.00 86.06 208 PRO A C 1
ATOM 1593 O O . PRO A 1 208 ? 7.671 -4.614 -1.304 1.00 86.06 208 PRO A O 1
ATOM 1596 N N . ALA A 1 209 ? 9.099 -3.361 -2.493 1.00 86.06 209 ALA A N 1
ATOM 1597 C CA . ALA A 1 209 ? 9.287 -4.355 -3.552 1.00 86.06 209 ALA A CA 1
ATOM 1598 C C . ALA A 1 209 ? 9.878 -5.687 -3.046 1.00 86.06 209 ALA A C 1
ATOM 1600 O O . ALA A 1 209 ? 9.730 -6.708 -3.707 1.00 86.06 209 ALA A O 1
ATOM 1601 N N . SER A 1 210 ? 10.520 -5.716 -1.876 1.00 80.06 210 SER A N 1
ATOM 1602 C CA . SER A 1 210 ? 10.991 -6.958 -1.246 1.00 80.06 210 SER A CA 1
ATOM 1603 C C . SER A 1 210 ? 9.863 -7.870 -0.755 1.00 80.06 210 SER A C 1
ATOM 1605 O O . SER A 1 210 ? 10.112 -9.041 -0.479 1.00 80.06 210 SER A O 1
ATOM 1607 N N . ASN A 1 211 ? 8.647 -7.341 -0.609 1.00 83.19 211 ASN A N 1
ATOM 1608 C CA . ASN A 1 211 ? 7.503 -8.086 -0.105 1.00 83.19 211 ASN A CA 1
ATOM 1609 C C . ASN A 1 211 ? 6.777 -8.814 -1.246 1.00 83.19 211 ASN A C 1
ATOM 1611 O O . ASN A 1 211 ? 7.028 -8.578 -2.431 1.00 83.19 211 ASN A O 1
ATOM 1615 N N . GLY A 1 212 ? 5.859 -9.711 -0.878 1.00 86.62 212 GLY A N 1
ATOM 1616 C CA . GLY A 1 212 ? 5.000 -10.400 -1.840 1.00 86.62 212 GLY A CA 1
ATOM 1617 C C . GLY A 1 212 ? 4.134 -9.434 -2.657 1.00 86.62 212 GLY A C 1
ATOM 1618 O O . GLY A 1 212 ? 3.831 -8.323 -2.221 1.00 86.62 212 GLY A O 1
ATOM 1619 N N . ASP A 1 213 ? 3.725 -9.879 -3.843 1.00 94.62 213 ASP A N 1
ATOM 1620 C CA . ASP A 1 213 ? 2.857 -9.109 -4.733 1.00 94.62 213 ASP A CA 1
ATOM 1621 C C . ASP A 1 213 ? 1.419 -9.053 -4.204 1.00 94.62 213 ASP A C 1
ATOM 1623 O O . ASP A 1 213 ? 0.839 -10.071 -3.815 1.00 94.62 213 ASP A O 1
ATOM 1627 N N . ALA A 1 214 ? 0.808 -7.870 -4.268 1.00 95.94 214 ALA A N 1
ATOM 1628 C CA . ALA A 1 214 ? -0.622 -7.709 -4.064 1.00 95.94 214 ALA A CA 1
ATOM 1629 C C . ALA A 1 214 ? -1.364 -8.493 -5.164 1.00 95.94 214 ALA A C 1
ATOM 1631 O O . ALA A 1 214 ? -1.090 -8.272 -6.350 1.00 95.94 214 ALA A O 1
ATOM 1632 N N . PRO A 1 215 ? -2.304 -9.399 -4.832 1.00 96.31 215 PRO A N 1
ATOM 1633 C CA . PRO A 1 215 ? -2.995 -10.184 -5.848 1.00 96.31 215 PRO A CA 1
ATOM 1634 C C . PRO A 1 215 ? -3.781 -9.284 -6.809 1.00 96.31 215 PRO A C 1
ATOM 1636 O O . PRO A 1 215 ? -4.624 -8.498 -6.374 1.00 96.31 215 PRO A O 1
ATOM 1639 N N . LEU A 1 216 ? -3.570 -9.441 -8.122 1.00 97.06 216 LEU A N 1
ATOM 1640 C CA . LEU A 1 216 ? -4.216 -8.610 -9.154 1.00 97.06 216 LEU A CA 1
ATOM 1641 C C . LEU A 1 216 ? -5.744 -8.579 -9.016 1.00 97.06 216 LEU A C 1
ATOM 1643 O O . LEU A 1 216 ? -6.362 -7.526 -9.148 1.00 97.06 216 LEU A O 1
ATOM 1647 N N . ALA A 1 217 ? -6.356 -9.726 -8.704 1.00 96.31 217 ALA A N 1
ATOM 1648 C CA . ALA A 1 217 ? -7.799 -9.832 -8.502 1.00 96.31 217 ALA A CA 1
ATOM 1649 C C . ALA A 1 217 ? -8.286 -9.057 -7.265 1.00 96.31 217 ALA A C 1
ATOM 1651 O O . ALA A 1 217 ? -9.342 -8.427 -7.323 1.00 96.31 217 ALA A O 1
ATOM 1652 N N . ALA A 1 218 ? -7.519 -9.073 -6.168 1.00 96.44 218 ALA A N 1
ATOM 1653 C CA . ALA A 1 218 ? -7.848 -8.325 -4.956 1.00 96.44 218 ALA A CA 1
ATOM 1654 C C . ALA A 1 218 ? -7.752 -6.816 -5.211 1.00 96.44 218 ALA A C 1
ATOM 1656 O O . ALA A 1 218 ? -8.695 -6.091 -4.905 1.00 96.44 218 ALA A O 1
ATOM 1657 N N . VAL A 1 219 ? -6.677 -6.364 -5.870 1.00 97.88 219 VAL A N 1
ATOM 1658 C CA . VAL A 1 219 ? -6.499 -4.954 -6.252 1.00 97.88 219 VAL A CA 1
ATOM 1659 C C . VAL A 1 219 ? -7.613 -4.498 -7.186 1.00 97.88 219 VAL A C 1
ATOM 1661 O O . VAL A 1 219 ? -8.285 -3.511 -6.900 1.00 97.88 219 VAL A O 1
ATOM 1664 N N . LYS A 1 220 ? -7.883 -5.247 -8.259 1.00 97.00 220 LYS A N 1
ATOM 1665 C CA . LYS A 1 220 ? -8.965 -4.924 -9.193 1.00 97.00 220 LYS A CA 1
ATOM 1666 C C . LYS A 1 220 ? -10.306 -4.773 -8.478 1.00 97.00 220 LYS A C 1
ATOM 1668 O O . LYS A 1 220 ? -10.980 -3.764 -8.653 1.00 97.00 220 LYS A O 1
ATOM 1673 N N . ARG A 1 221 ? -10.687 -5.760 -7.662 1.00 96.31 221 ARG A N 1
ATOM 1674 C CA . ARG A 1 221 ? -11.945 -5.728 -6.907 1.00 96.31 221 ARG A CA 1
ATOM 1675 C C . ARG A 1 221 ? -11.991 -4.534 -5.954 1.00 96.31 221 ARG A C 1
ATOM 1677 O O . ARG A 1 221 ? -13.001 -3.844 -5.903 1.00 96.31 221 ARG A O 1
ATOM 1684 N N . PHE A 1 222 ? -10.898 -4.266 -5.241 1.00 97.38 222 PHE A N 1
ATOM 1685 C CA . PHE A 1 222 ? -10.809 -3.134 -4.326 1.00 97.38 222 PHE A CA 1
ATOM 1686 C C . PHE A 1 222 ? -11.075 -1.801 -5.033 1.00 97.38 222 PHE A C 1
ATOM 1688 O O . PHE A 1 222 ? -11.913 -1.030 -4.569 1.00 97.38 222 PHE A O 1
ATOM 1695 N N . PHE A 1 223 ? -10.409 -1.540 -6.162 1.00 97.31 223 PHE A N 1
ATOM 1696 C CA . PHE A 1 223 ? -10.547 -0.263 -6.871 1.00 97.31 223 PHE A CA 1
ATOM 1697 C C . PHE A 1 223 ? -11.880 -0.119 -7.615 1.00 97.31 223 PHE A C 1
ATOM 1699 O O . PHE A 1 223 ? -12.419 0.985 -7.653 1.00 97.31 223 PHE A O 1
ATOM 1706 N N . LEU A 1 224 ? -12.466 -1.217 -8.109 1.00 95.44 224 LEU A N 1
ATOM 1707 C CA . LEU A 1 224 ? -13.828 -1.201 -8.656 1.00 95.44 224 LEU A CA 1
ATOM 1708 C C . LEU A 1 224 ? -14.866 -0.816 -7.590 1.00 95.44 224 LEU A C 1
ATOM 1710 O O . LEU A 1 224 ? -15.724 0.025 -7.850 1.00 95.44 224 LEU A O 1
ATOM 1714 N N . ASP A 1 225 ? -14.763 -1.373 -6.381 1.00 94.94 225 ASP A N 1
ATOM 1715 C CA . ASP A 1 225 ? -15.659 -1.007 -5.279 1.00 94.94 225 ASP A CA 1
ATOM 1716 C C . ASP A 1 225 ? -15.387 0.426 -4.789 1.00 94.94 225 ASP A C 1
ATOM 1718 O O . ASP A 1 225 ? -16.314 1.176 -4.479 1.00 94.94 225 ASP A O 1
ATOM 1722 N N . TYR A 1 226 ? -14.111 0.831 -4.727 1.00 96.25 226 TYR A N 1
ATOM 1723 C CA . TYR A 1 226 ? -13.712 2.171 -4.296 1.00 96.25 226 TYR A CA 1
ATOM 1724 C C . TYR A 1 226 ? -14.265 3.268 -5.210 1.00 96.25 226 TYR A C 1
ATOM 1726 O O . TYR A 1 226 ? -14.725 4.294 -4.706 1.00 96.25 226 TYR A O 1
ATOM 1734 N N . ALA A 1 227 ? -14.305 3.034 -6.525 1.00 94.44 227 ALA A N 1
ATOM 1735 C CA . ALA A 1 227 ? -14.839 3.989 -7.493 1.00 94.44 227 ALA A CA 1
ATOM 1736 C C . ALA A 1 227 ? -16.269 4.451 -7.148 1.00 94.44 227 ALA A C 1
ATOM 1738 O O . ALA A 1 227 ? -16.572 5.636 -7.268 1.00 94.44 227 ALA A O 1
ATOM 1739 N N . GLY A 1 228 ? -17.123 3.549 -6.646 1.00 92.56 228 GLY A N 1
ATOM 1740 C CA . GLY A 1 228 ? -18.507 3.868 -6.275 1.00 92.56 228 GLY A CA 1
ATOM 1741 C C . GLY A 1 228 ? -18.666 4.687 -4.987 1.00 92.56 228 GLY A C 1
ATOM 1742 O O . GLY A 1 228 ? -19.713 5.296 -4.778 1.00 92.56 228 GLY A O 1
ATOM 1743 N N . GLN A 1 229 ? -17.648 4.726 -4.123 1.00 93.62 229 GLN A N 1
ATOM 1744 C CA . GLN A 1 229 ? -17.700 5.409 -2.820 1.00 93.62 229 GLN A CA 1
ATOM 1745 C C . GLN A 1 229 ? -16.733 6.595 -2.693 1.00 93.62 229 GLN A C 1
ATOM 1747 O O . GLN A 1 229 ? -16.849 7.364 -1.738 1.00 93.62 229 GLN A O 1
ATOM 1752 N N . ARG A 1 230 ? -15.806 6.769 -3.645 1.00 94.88 230 ARG A N 1
ATOM 1753 C CA . ARG A 1 230 ? -14.726 7.771 -3.626 1.00 94.88 230 ARG A CA 1
ATOM 1754 C C . ARG A 1 230 ? -15.222 9.186 -3.320 1.00 94.88 230 ARG A C 1
ATOM 1756 O O . ARG A 1 230 ? -14.797 9.785 -2.334 1.00 94.88 230 ARG A O 1
ATOM 1763 N N . GLU A 1 231 ? -16.157 9.701 -4.119 1.00 94.94 231 GLU A N 1
ATOM 1764 C CA . GLU A 1 231 ? -16.661 11.076 -3.976 1.00 94.94 231 GLU A CA 1
ATOM 1765 C C . GLU A 1 231 ? -17.404 11.283 -2.646 1.00 94.94 231 GLU A C 1
ATOM 1767 O O . GLU A 1 231 ? -17.179 12.266 -1.935 1.00 94.94 231 GLU A O 1
ATOM 1772 N N . GLY A 1 232 ? -18.273 10.334 -2.282 1.00 93.38 232 GLY A N 1
ATOM 1773 C CA . GLY A 1 232 ? -19.050 10.397 -1.045 1.00 93.38 232 GLY A CA 1
ATOM 1774 C C . GLY A 1 232 ? -18.163 10.355 0.198 1.00 93.38 232 GLY A C 1
ATOM 1775 O O . GLY A 1 232 ? -18.374 11.130 1.133 1.00 93.38 232 GLY A O 1
ATOM 1776 N N . LEU A 1 233 ? -17.143 9.493 0.195 1.00 92.56 233 LEU A N 1
ATOM 1777 C CA . LEU A 1 233 ? -16.195 9.388 1.297 1.00 92.56 233 LEU A CA 1
ATOM 1778 C C . LEU A 1 233 ? -15.344 10.653 1.431 1.00 92.56 233 LEU A C 1
ATOM 1780 O O . LEU A 1 233 ? -15.190 11.154 2.543 1.00 92.56 233 LEU A O 1
ATOM 1784 N N . ARG A 1 234 ? -14.837 11.200 0.318 1.00 93.56 234 ARG A N 1
ATOM 1785 C CA . ARG A 1 234 ? -14.036 12.432 0.328 1.00 93.56 234 ARG A CA 1
ATOM 1786 C C . ARG A 1 234 ? -14.812 13.600 0.935 1.00 93.56 234 ARG A C 1
ATOM 1788 O O . ARG A 1 234 ? -14.336 14.206 1.893 1.00 93.56 234 ARG A O 1
ATOM 1795 N N . LYS A 1 235 ? -16.057 13.817 0.497 1.00 92.19 235 LYS A N 1
ATOM 1796 C CA . LYS A 1 235 ? -16.953 14.832 1.082 1.00 92.19 235 LYS A CA 1
ATOM 1797 C C . LYS A 1 235 ? -17.147 14.633 2.587 1.00 92.19 235 LYS A C 1
ATOM 1799 O O . LYS A 1 235 ? -17.052 15.582 3.363 1.00 92.19 235 LYS A O 1
ATOM 1804 N N . LYS A 1 236 ? -17.389 13.394 3.030 1.00 90.19 236 LYS A N 1
ATOM 1805 C CA . LYS A 1 236 ? -17.549 13.082 4.460 1.00 90.19 236 LYS A CA 1
ATOM 1806 C C . LYS A 1 236 ? -16.284 13.408 5.258 1.00 90.19 236 LYS A C 1
ATOM 1808 O O . LYS A 1 236 ? -16.388 14.051 6.300 1.00 90.19 236 LYS A O 1
ATOM 1813 N N . VAL A 1 237 ? -15.105 13.031 4.762 1.00 89.69 237 VAL A N 1
ATOM 1814 C CA . VAL A 1 237 ? -13.813 13.324 5.405 1.00 89.69 237 VAL A CA 1
ATOM 1815 C C . VAL A 1 237 ? -13.553 14.827 5.496 1.00 89.69 237 VAL A C 1
ATOM 1817 O O . VAL A 1 237 ? -13.193 15.310 6.568 1.00 89.69 237 VAL A O 1
ATOM 1820 N N . GLU A 1 238 ? -13.807 15.580 4.426 1.00 88.44 238 GLU A N 1
ATOM 1821 C CA . GLU A 1 238 ? -13.661 17.042 4.409 1.00 88.44 238 GLU A CA 1
ATOM 1822 C C . GLU A 1 238 ? -14.568 17.718 5.450 1.00 88.44 238 GLU A C 1
ATOM 1824 O O . GLU A 1 238 ? -14.136 18.612 6.179 1.00 88.44 238 GLU A O 1
ATOM 1829 N N . THR A 1 239 ? -15.813 17.247 5.590 1.00 85.25 239 THR A N 1
ATOM 1830 C CA . THR A 1 239 ? -16.759 17.785 6.587 1.00 85.25 239 THR A CA 1
ATOM 1831 C C . THR A 1 239 ? -16.460 17.366 8.029 1.00 85.25 239 THR A C 1
ATOM 1833 O O . THR A 1 239 ? -16.895 18.043 8.963 1.00 85.25 239 THR A O 1
ATOM 1836 N N . ALA A 1 240 ? -15.718 16.275 8.247 1.00 81.56 240 ALA A N 1
ATOM 1837 C CA . ALA A 1 240 ? -15.438 15.759 9.585 1.00 81.56 240 ALA A CA 1
ATOM 1838 C C . ALA A 1 240 ? -14.451 16.636 10.388 1.00 81.56 240 ALA A C 1
ATOM 1840 O O . ALA A 1 240 ? -14.403 16.554 11.621 1.00 81.56 240 ALA A O 1
ATOM 1841 N N . GLY A 1 241 ? -13.717 17.527 9.714 1.00 75.25 241 GLY A N 1
ATOM 1842 C CA . GLY A 1 241 ? -12.906 18.585 10.318 1.00 75.25 241 GLY A CA 1
ATOM 1843 C C . GLY A 1 241 ? -11.400 18.437 10.084 1.00 75.25 241 GLY A C 1
ATOM 1844 O O . GLY A 1 241 ? -10.935 17.522 9.420 1.00 75.25 241 GLY A O 1
ATOM 1845 N N . ASN A 1 242 ? -10.615 19.354 10.660 1.00 80.69 242 ASN A N 1
ATOM 1846 C CA . ASN A 1 242 ? -9.189 19.529 10.340 1.00 80.69 242 ASN A CA 1
ATOM 1847 C C . ASN A 1 242 ? -8.232 19.080 11.462 1.00 80.69 242 ASN A C 1
ATOM 1849 O O . ASN A 1 242 ? -7.190 19.689 11.702 1.00 80.69 242 ASN A O 1
ATOM 1853 N N . SER A 1 243 ? -8.591 18.046 12.225 1.00 83.56 243 SER A N 1
ATOM 1854 C CA . SER A 1 243 ? -7.649 17.501 13.210 1.00 83.56 243 SER A CA 1
ATOM 1855 C C . SER A 1 243 ? -6.443 16.874 12.493 1.00 83.56 243 SER A C 1
ATOM 1857 O O . SER A 1 243 ? -6.574 16.386 11.369 1.00 83.56 243 SER A O 1
ATOM 1859 N N . LYS A 1 244 ? -5.277 16.793 13.160 1.00 85.06 244 LYS A N 1
ATOM 1860 C CA . LYS A 1 244 ? -4.074 16.093 12.635 1.00 85.06 244 LYS A CA 1
ATOM 1861 C C . LYS A 1 244 ? -4.385 14.700 12.088 1.00 85.06 244 LYS A C 1
ATOM 1863 O O . LYS A 1 244 ? -3.701 14.167 11.222 1.00 85.06 244 LYS A O 1
ATOM 1868 N N . ARG A 1 245 ? -5.414 14.087 12.651 1.00 83.00 245 ARG A N 1
ATOM 1869 C CA . ARG A 1 245 ? -5.880 12.768 12.306 1.00 83.00 245 ARG A CA 1
ATOM 1870 C C . ARG A 1 245 ? -6.650 12.739 10.989 1.00 83.00 245 ARG A C 1
ATOM 1872 O O . ARG A 1 245 ? -6.315 11.940 10.123 1.00 83.00 245 ARG A O 1
ATOM 1879 N N . TRP A 1 246 ? -7.629 13.624 10.822 1.00 86.75 246 TRP A N 1
ATOM 1880 C CA . TRP A 1 246 ? -8.348 13.758 9.556 1.00 86.75 246 TRP A CA 1
ATOM 1881 C C . TRP A 1 246 ? -7.430 14.224 8.421 1.00 86.75 246 TRP A C 1
ATOM 1883 O O . TRP A 1 246 ? -7.598 13.770 7.299 1.00 86.75 246 TRP A O 1
ATOM 1893 N N . GLN A 1 247 ? -6.378 14.992 8.722 1.00 90.12 247 GLN A N 1
ATOM 1894 C CA . GLN A 1 247 ? -5.320 15.315 7.754 1.00 90.12 247 GLN A CA 1
ATOM 1895 C C . GLN A 1 247 ? -4.569 14.070 7.255 1.00 90.12 247 GLN A C 1
ATOM 1897 O O . GLN A 1 247 ? -4.330 13.941 6.059 1.00 90.12 247 GLN A O 1
ATOM 1902 N N . LYS A 1 248 ? -4.228 13.121 8.142 1.00 90.75 248 LYS A N 1
ATOM 1903 C CA . LYS A 1 248 ? -3.615 11.843 7.729 1.00 90.75 248 LYS A CA 1
ATOM 1904 C C . LYS A 1 248 ? -4.562 11.002 6.876 1.00 90.75 248 LYS A C 1
ATOM 1906 O O . LYS A 1 248 ? -4.117 10.365 5.930 1.00 90.75 248 LYS A O 1
ATOM 1911 N N . VAL A 1 249 ? -5.851 10.996 7.221 1.00 92.88 249 VAL A N 1
ATOM 1912 C CA . VAL A 1 249 ? -6.887 10.307 6.439 1.00 92.88 249 VAL A CA 1
ATOM 1913 C C . VAL A 1 249 ? -7.017 10.932 5.050 1.00 92.88 249 VAL A C 1
ATOM 1915 O O . VAL A 1 249 ? -6.988 10.203 4.067 1.00 92.88 249 VAL A O 1
ATOM 1918 N N . ALA A 1 250 ? -7.080 12.261 4.960 1.00 93.31 250 ALA A N 1
ATOM 1919 C CA . ALA A 1 250 ? -7.122 12.982 3.691 1.00 93.31 250 ALA A CA 1
ATOM 1920 C C . ALA A 1 250 ? -5.886 12.684 2.827 1.00 93.31 250 ALA A C 1
ATOM 1922 O O . ALA A 1 250 ? -6.042 12.272 1.686 1.00 93.31 250 ALA A O 1
ATOM 1923 N N . ALA A 1 251 ? -4.677 12.756 3.396 1.00 93.62 251 ALA A N 1
ATOM 1924 C CA . ALA A 1 251 ? -3.443 12.443 2.672 1.00 93.62 251 ALA A CA 1
ATOM 1925 C C . ALA A 1 251 ? -3.400 10.991 2.157 1.00 93.62 251 ALA A C 1
ATOM 1927 O O . ALA A 1 251 ? -2.941 10.737 1.046 1.00 93.62 251 ALA A O 1
ATOM 1928 N N . PHE A 1 252 ? -3.899 10.030 2.943 1.00 96.00 252 PHE A N 1
ATOM 1929 C CA . PHE A 1 252 ? -4.055 8.651 2.478 1.00 96.00 252 PHE A CA 1
ATOM 1930 C C . PHE A 1 252 ? -5.057 8.552 1.319 1.00 96.00 252 PHE A C 1
ATOM 1932 O O . PHE A 1 252 ? -4.780 7.861 0.342 1.00 96.00 252 PHE A O 1
ATOM 1939 N N . LEU A 1 253 ? -6.199 9.244 1.402 1.00 96.06 253 LEU A N 1
ATOM 1940 C CA . LEU A 1 253 ? -7.179 9.266 0.314 1.00 96.06 253 LEU A CA 1
ATOM 1941 C C . LEU A 1 253 ? -6.622 9.934 -0.945 1.00 96.06 253 LEU A C 1
ATOM 1943 O O . LEU A 1 253 ? -6.941 9.477 -2.031 1.00 96.06 253 LEU A O 1
ATOM 1947 N N . ASP A 1 254 ? -5.759 10.945 -0.830 1.00 95.75 254 ASP A N 1
ATOM 1948 C CA . ASP A 1 254 ? -5.089 11.561 -1.984 1.00 95.75 254 ASP A CA 1
ATOM 1949 C C . ASP A 1 254 ? -4.151 10.564 -2.689 1.00 95.75 254 ASP A C 1
ATOM 1951 O O . ASP A 1 254 ? -4.168 10.443 -3.913 1.00 95.75 254 ASP A O 1
ATOM 1955 N N . GLN A 1 255 ? -3.377 9.787 -1.925 1.00 96.69 255 GLN A N 1
ATOM 1956 C CA . GLN A 1 255 ? -2.541 8.712 -2.479 1.00 96.69 255 GLN A CA 1
ATOM 1957 C C . GLN A 1 255 ? -3.384 7.594 -3.105 1.00 96.69 255 GLN A C 1
ATOM 1959 O O . GLN A 1 255 ? -3.027 7.048 -4.151 1.00 96.69 255 GLN A O 1
ATOM 1964 N N . LEU A 1 256 ? -4.499 7.238 -2.463 1.00 97.56 256 LEU A N 1
ATOM 1965 C CA . LEU A 1 256 ? -5.407 6.211 -2.959 1.00 97.56 256 LEU A CA 1
ATOM 1966 C C . LEU A 1 256 ? -6.118 6.650 -4.241 1.00 97.56 256 LEU A C 1
ATOM 1968 O O . LEU A 1 256 ? -6.291 5.840 -5.145 1.00 97.56 256 LEU A O 1
ATOM 1972 N N . ASP A 1 257 ? -6.474 7.927 -4.326 1.00 96.62 257 ASP A N 1
ATOM 1973 C CA . ASP A 1 257 ? -7.060 8.571 -5.494 1.00 96.62 257 ASP A CA 1
ATOM 1974 C C . ASP A 1 257 ? -6.103 8.545 -6.686 1.00 96.62 257 ASP A C 1
ATOM 1976 O O . ASP A 1 257 ? -6.489 8.069 -7.750 1.00 96.62 257 ASP A O 1
ATOM 1980 N N . ALA A 1 258 ? -4.839 8.931 -6.491 1.00 95.75 258 ALA A N 1
ATOM 1981 C CA . ALA A 1 258 ? -3.823 8.841 -7.540 1.00 95.75 258 ALA A CA 1
ATOM 1982 C C . ALA A 1 258 ? -3.620 7.393 -8.025 1.00 95.75 258 ALA A C 1
ATOM 1984 O O . ALA A 1 258 ? -3.545 7.128 -9.225 1.00 95.75 258 ALA A O 1
ATOM 1985 N N . ALA A 1 259 ? -3.583 6.425 -7.099 1.00 96.88 259 ALA A N 1
ATOM 1986 C CA . ALA A 1 259 ? -3.521 5.009 -7.456 1.00 96.88 259 ALA A CA 1
ATOM 1987 C C . ALA A 1 259 ? -4.774 4.546 -8.218 1.00 96.88 259 ALA A C 1
ATOM 1989 O O . ALA A 1 259 ? -4.660 3.766 -9.163 1.00 96.88 259 ALA A O 1
ATOM 1990 N N . ALA A 1 260 ? -5.958 5.030 -7.833 1.00 95.88 260 ALA A N 1
ATOM 1991 C CA . ALA A 1 260 ? -7.206 4.727 -8.520 1.00 95.88 260 ALA A CA 1
ATOM 1992 C C . ALA A 1 260 ? -7.204 5.285 -9.944 1.00 95.88 260 ALA A C 1
ATOM 1994 O O . ALA A 1 260 ? -7.562 4.560 -10.865 1.00 95.88 260 ALA A O 1
ATOM 1995 N N . ASP A 1 261 ? -6.763 6.526 -10.139 1.00 93.69 261 ASP A N 1
ATOM 1996 C CA . ASP A 1 261 ? -6.716 7.171 -11.454 1.00 93.69 261 ASP A CA 1
ATOM 1997 C C . ASP A 1 261 ? -5.800 6.406 -12.422 1.00 93.69 261 ASP A C 1
ATOM 1999 O O . ASP A 1 261 ? -6.213 6.082 -13.537 1.00 93.69 261 ASP A O 1
ATOM 2003 N N . PHE A 1 262 ? -4.624 5.976 -11.955 1.00 94.81 262 PHE A N 1
ATOM 2004 C CA . PHE A 1 262 ? -3.722 5.115 -12.725 1.00 94.81 262 PHE A CA 1
ATOM 2005 C C . PHE A 1 262 ? -4.333 3.734 -13.049 1.00 94.81 262 PHE A C 1
ATOM 2007 O O . PHE A 1 262 ? -4.285 3.259 -14.189 1.00 94.81 262 PHE A O 1
ATOM 2014 N N . LEU A 1 263 ? -4.918 3.055 -12.055 1.00 95.00 263 LEU A N 1
ATOM 2015 C CA . LEU A 1 263 ? -5.422 1.685 -12.217 1.00 95.00 263 LEU A CA 1
ATOM 2016 C C . LEU A 1 263 ? -6.740 1.615 -12.996 1.00 95.00 263 LEU A C 1
ATOM 2018 O O . LEU A 1 263 ? -6.973 0.630 -13.702 1.00 95.00 263 LEU A O 1
ATOM 2022 N N . ASN A 1 264 ? -7.594 2.635 -12.904 1.00 91.56 264 ASN A N 1
ATOM 2023 C CA . ASN A 1 264 ? -8.878 2.702 -13.608 1.00 91.56 264 ASN A CA 1
ATOM 2024 C C . ASN A 1 264 ? -8.705 2.771 -15.127 1.00 91.56 264 ASN A C 1
ATOM 2026 O O . ASN A 1 264 ? -9.590 2.345 -15.861 1.00 91.56 264 ASN A O 1
ATOM 2030 N N . ALA A 1 265 ? -7.559 3.245 -15.608 1.00 87.25 265 ALA A N 1
ATOM 2031 C CA . ALA A 1 265 ? -7.236 3.244 -17.027 1.00 87.25 265 ALA A CA 1
ATOM 2032 C C . ALA A 1 265 ? -6.723 1.886 -17.549 1.00 87.25 265 ALA A C 1
ATOM 2034 O O . ALA A 1 265 ? -6.534 1.725 -18.755 1.00 87.25 265 ALA A O 1
ATOM 2035 N N . SER A 1 266 ? -6.480 0.908 -16.665 1.00 90.50 266 SER A N 1
ATOM 2036 C CA . SER A 1 266 ? -5.821 -0.358 -17.010 1.00 90.50 266 SER A CA 1
ATOM 2037 C C . SER A 1 266 ? -6.410 -1.568 -16.259 1.00 90.50 266 SER A C 1
ATOM 2039 O O . SER A 1 266 ? -7.415 -2.149 -16.686 1.00 90.50 266 SER A O 1
ATOM 2041 N N . LEU A 1 267 ? -5.828 -1.962 -15.120 1.00 94.06 267 LEU A N 1
ATOM 2042 C CA . LEU A 1 267 ? -6.222 -3.142 -14.339 1.00 94.06 267 LEU A CA 1
ATOM 2043 C C . LEU A 1 267 ? -7.700 -3.107 -13.925 1.00 94.06 267 LEU A C 1
ATOM 2045 O O . LEU A 1 267 ? -8.378 -4.141 -13.971 1.00 94.06 267 LEU A O 1
ATOM 2049 N N . ALA A 1 268 ? -8.186 -1.930 -13.532 1.00 93.19 268 ALA A N 1
ATOM 2050 C CA . ALA A 1 268 ? -9.523 -1.680 -13.005 1.00 93.19 268 ALA A CA 1
ATOM 2051 C C . ALA A 1 268 ? -10.459 -0.973 -14.007 1.00 93.19 268 ALA A C 1
ATOM 2053 O O . ALA A 1 268 ? -11.495 -0.458 -13.602 1.00 93.19 268 ALA A O 1
ATOM 2054 N N . ALA A 1 269 ? -10.174 -1.020 -15.315 1.00 89.56 269 ALA A N 1
ATOM 2055 C CA . ALA A 1 269 ? -10.994 -0.415 -16.381 1.00 89.56 269 ALA A CA 1
ATOM 2056 C C . ALA A 1 269 ? -12.392 -1.051 -16.602 1.00 89.56 269 ALA A C 1
ATOM 2058 O O . ALA A 1 269 ? -13.032 -0.843 -17.632 1.00 89.56 269 ALA A O 1
ATOM 2059 N N . GLY A 1 270 ? -12.881 -1.852 -15.651 1.00 85.56 270 GLY A N 1
ATOM 2060 C CA . GLY A 1 270 ? -14.160 -2.557 -15.703 1.00 85.56 270 GLY A CA 1
ATOM 2061 C C . GLY A 1 270 ? -14.011 -4.078 -15.626 1.00 85.56 270 GLY A C 1
ATOM 2062 O O . GLY A 1 270 ? -13.093 -4.616 -15.000 1.00 85.56 270 GLY A O 1
ATOM 2063 N N . VAL A 1 271 ? -14.944 -4.803 -16.259 1.00 83.31 271 VAL A N 1
ATOM 2064 C CA . VAL A 1 271 ? -14.999 -6.278 -16.191 1.00 83.31 271 VAL A CA 1
ATOM 2065 C C . VAL A 1 271 ? -13.756 -6.910 -16.812 1.00 83.31 271 VAL A C 1
ATOM 2067 O O . VAL A 1 271 ? -13.154 -7.802 -16.214 1.00 83.31 271 VAL A O 1
ATOM 2070 N N . LYS A 1 272 ? -13.319 -6.421 -17.976 1.00 87.00 272 LYS A N 1
ATOM 2071 C CA . LYS A 1 272 ? -12.059 -6.832 -18.606 1.00 87.00 272 LYS A CA 1
ATOM 2072 C C . LYS A 1 272 ? -10.980 -5.811 -18.271 1.00 87.00 272 LYS A C 1
ATOM 2074 O O . LYS A 1 272 ? -11.191 -4.618 -18.452 1.00 87.00 272 LYS A O 1
ATOM 2079 N N . SER A 1 273 ? -9.858 -6.296 -17.751 1.00 91.69 273 SER A N 1
ATOM 2080 C CA . SER A 1 273 ? -8.677 -5.457 -17.546 1.00 91.69 273 SER A CA 1
ATOM 2081 C C . SER A 1 273 ? -8.058 -5.128 -18.899 1.00 91.69 273 SER A C 1
ATOM 2083 O O . SER A 1 273 ? -8.103 -5.961 -19.805 1.00 91.69 273 SER A O 1
ATOM 2085 N N . GLN A 1 274 ? -7.500 -3.931 -19.017 1.00 91.44 274 GLN A N 1
ATOM 2086 C CA . GLN A 1 274 ? -6.811 -3.477 -20.218 1.00 91.44 274 GLN A CA 1
ATOM 2087 C C . GLN A 1 274 ? -5.293 -3.504 -20.000 1.00 91.44 274 GLN A C 1
ATOM 2089 O O . GLN A 1 274 ? -4.850 -3.326 -18.856 1.00 91.44 274 GLN A O 1
ATOM 2094 N N . PRO A 1 275 ? -4.492 -3.734 -21.058 1.00 91.88 275 PRO A N 1
ATOM 2095 C CA . PRO A 1 275 ? -3.054 -3.542 -20.970 1.00 91.88 275 PRO A CA 1
ATOM 2096 C C . PRO A 1 275 ? -2.708 -2.082 -20.658 1.00 91.88 275 PRO A C 1
ATOM 2098 O O . PRO A 1 275 ? -3.525 -1.169 -20.804 1.00 91.88 275 PRO A O 1
ATOM 2101 N N . LEU A 1 276 ? -1.472 -1.868 -20.234 1.00 92.75 276 LEU A N 1
ATOM 2102 C CA . LEU A 1 276 ? -0.862 -0.552 -20.189 1.00 92.75 276 LEU A CA 1
ATOM 2103 C C . LEU A 1 276 ? -0.070 -0.359 -21.479 1.00 92.75 276 LEU A C 1
ATOM 2105 O O . LEU A 1 276 ? 0.815 -1.165 -21.773 1.00 92.75 276 LEU A O 1
ATOM 2109 N N . GLY A 1 277 ? -0.392 0.676 -22.248 1.00 92.75 277 GLY A N 1
ATOM 2110 C CA . GLY A 1 277 ? 0.443 1.052 -23.379 1.00 92.75 277 GLY A CA 1
ATOM 2111 C C . GLY A 1 277 ? 1.712 1.721 -22.864 1.00 92.75 277 GLY A C 1
ATOM 2112 O O . GLY A 1 277 ? 1.669 2.493 -21.904 1.00 92.75 277 GLY A O 1
ATOM 2113 N N . LEU A 1 278 ? 2.835 1.407 -23.491 1.00 93.50 278 LEU A N 1
ATOM 2114 C CA . LEU A 1 278 ? 4.141 1.987 -23.216 1.00 93.50 278 LEU A CA 1
ATOM 2115 C C . LEU A 1 278 ? 4.668 2.584 -24.509 1.00 93.50 278 LEU A C 1
ATOM 2117 O O . LEU A 1 278 ? 4.663 1.887 -25.518 1.00 93.50 278 LEU A O 1
ATOM 2121 N N . ASP A 1 279 ? 5.154 3.819 -24.468 1.00 93.50 279 ASP A N 1
ATOM 2122 C CA . ASP A 1 279 ? 6.068 4.343 -25.485 1.00 93.50 279 ASP A CA 1
ATOM 2123 C C . ASP A 1 279 ? 7.461 4.477 -24.864 1.00 93.50 279 ASP A C 1
ATOM 2125 O O . ASP A 1 279 ? 7.647 5.082 -23.802 1.00 93.50 279 ASP A O 1
ATOM 2129 N N . VAL A 1 280 ? 8.430 3.813 -25.487 1.00 94.81 280 VAL A N 1
ATOM 2130 C CA . VAL A 1 280 ? 9.768 3.596 -24.948 1.00 94.81 280 VAL A CA 1
ATOM 2131 C C . VAL A 1 280 ? 10.761 4.505 -25.665 1.00 94.81 280 VAL A C 1
ATOM 2133 O O . VAL A 1 280 ? 11.186 4.259 -26.795 1.00 94.81 280 VAL A O 1
ATOM 2136 N N . GLY A 1 281 ? 11.189 5.555 -24.970 1.00 93.38 281 GLY A N 1
ATOM 2137 C CA . GLY A 1 281 ? 12.236 6.459 -25.424 1.00 93.38 281 GLY A CA 1
ATOM 2138 C C . GLY A 1 281 ? 13.626 5.904 -25.124 1.00 93.38 281 GLY A C 1
ATOM 2139 O O . GLY A 1 281 ? 14.163 6.086 -24.027 1.00 93.38 281 GLY A O 1
ATOM 2140 N N . PHE A 1 282 ? 14.235 5.245 -26.107 1.00 91.50 282 PHE A N 1
ATOM 2141 C CA . PHE A 1 282 ? 15.621 4.777 -26.026 1.00 91.50 282 PHE A CA 1
ATOM 2142 C C . PHE A 1 282 ? 16.621 5.940 -26.106 1.00 91.50 282 PHE A C 1
ATOM 2144 O O . PHE A 1 282 ? 16.400 6.909 -26.831 1.00 91.50 282 PHE A O 1
ATOM 2151 N N . ARG A 1 283 ? 17.765 5.813 -25.412 1.00 86.25 283 ARG A N 1
ATOM 2152 C CA . ARG A 1 283 ? 18.856 6.813 -25.400 1.00 86.25 283 ARG A CA 1
ATOM 2153 C C . ARG A 1 283 ? 18.370 8.215 -25.009 1.00 86.25 283 ARG A C 1
ATOM 2155 O O . ARG A 1 283 ? 18.671 9.195 -25.688 1.00 86.25 283 ARG A O 1
ATOM 2162 N N . TYR A 1 284 ? 17.610 8.293 -23.917 1.00 85.25 284 TYR A N 1
ATOM 2163 C CA . TYR A 1 284 ? 16.868 9.497 -23.538 1.00 85.25 284 TYR A CA 1
ATOM 2164 C C . TYR A 1 284 ? 17.743 10.757 -23.395 1.00 85.25 284 TYR A C 1
ATOM 2166 O O . TYR A 1 284 ? 17.317 11.837 -23.803 1.00 85.25 284 TYR A O 1
ATOM 2174 N N . LEU A 1 285 ? 18.975 10.649 -22.875 1.00 78.50 285 LEU A N 1
ATOM 2175 C CA . LEU A 1 285 ? 19.895 11.789 -22.808 1.00 78.50 285 LEU A CA 1
ATOM 2176 C C . LEU A 1 285 ? 21.047 11.680 -23.821 1.00 78.50 285 LEU A C 1
ATOM 2178 O O . LEU A 1 285 ? 21.693 10.634 -23.895 1.00 78.50 285 LEU A O 1
ATOM 2182 N N . PRO A 1 286 ? 21.422 12.782 -24.510 1.00 59.88 286 PRO A N 1
ATOM 2183 C CA . PRO A 1 286 ? 22.564 12.805 -25.432 1.00 59.88 286 PRO A CA 1
ATOM 2184 C C . PRO A 1 286 ? 23.893 12.401 -24.778 1.00 59.88 286 PRO A C 1
ATOM 2186 O O . PRO A 1 286 ? 24.754 11.815 -25.430 1.00 59.88 286 PRO A O 1
ATOM 2189 N N . GLY A 1 287 ? 24.049 12.692 -23.480 1.00 60.75 287 GLY A N 1
ATOM 2190 C CA . GLY A 1 287 ? 25.213 12.292 -22.690 1.00 60.75 287 GLY A CA 1
ATOM 2191 C C . GLY A 1 287 ? 25.366 10.776 -22.577 1.00 60.75 287 GLY A C 1
ATOM 2192 O O . GLY A 1 287 ? 26.489 10.297 -22.520 1.00 60.75 287 GLY A O 1
ATOM 2193 N N . ASP A 1 288 ? 24.283 10.000 -22.666 1.00 59.56 288 ASP A N 1
ATOM 2194 C CA . ASP A 1 288 ? 24.356 8.537 -22.663 1.00 59.56 288 ASP A CA 1
ATOM 2195 C C . ASP A 1 288 ? 25.073 7.996 -23.920 1.00 59.56 288 ASP A C 1
ATOM 2197 O O . ASP A 1 288 ? 25.418 6.822 -23.959 1.00 59.56 288 ASP A O 1
ATOM 2201 N N . ALA A 1 289 ? 25.344 8.821 -24.940 1.00 51.41 289 ALA A N 1
ATOM 2202 C CA . ALA A 1 289 ? 26.173 8.479 -26.100 1.00 51.41 289 ALA A CA 1
ATOM 2203 C C . ALA A 1 289 ? 27.631 8.981 -25.994 1.00 51.41 289 ALA A C 1
ATOM 2205 O O . ALA A 1 289 ? 28.414 8.769 -26.924 1.00 51.41 289 ALA A O 1
ATOM 2206 N N . ASP A 1 290 ? 28.013 9.636 -24.891 1.00 57.19 290 ASP A N 1
ATOM 2207 C CA . ASP A 1 290 ? 29.361 10.168 -24.686 1.00 57.19 290 ASP A CA 1
ATOM 2208 C C . ASP A 1 290 ? 30.391 9.019 -24.593 1.00 57.19 290 ASP A C 1
ATOM 2210 O O . ASP A 1 290 ? 30.318 8.184 -23.685 1.00 57.19 290 ASP A O 1
ATOM 2214 N N . PRO A 1 291 ? 31.401 8.963 -25.485 1.00 52.03 291 PRO A N 1
ATOM 2215 C CA . PRO A 1 291 ? 32.494 7.993 -25.402 1.00 52.03 291 PRO A CA 1
ATO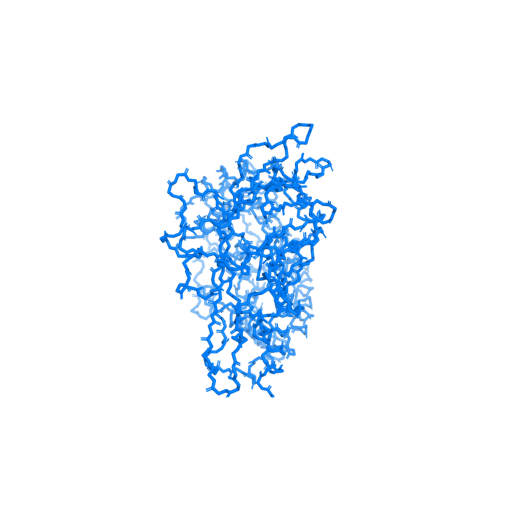M 2216 C C . PRO A 1 291 ? 33.249 8.007 -24.058 1.00 52.03 291 PRO A C 1
ATOM 2218 O O . PRO A 1 291 ? 33.871 7.000 -23.691 1.00 52.03 291 PRO A O 1
ATOM 2221 N N . ALA A 1 292 ? 33.206 9.122 -23.319 1.00 54.53 292 ALA A N 1
ATOM 2222 C CA . ALA A 1 292 ? 33.766 9.255 -21.978 1.00 54.53 292 ALA A CA 1
ATOM 2223 C C . ALA A 1 292 ? 32.950 8.506 -20.906 1.00 54.53 292 ALA A C 1
ATOM 2225 O O . ALA A 1 292 ? 33.541 8.037 -19.931 1.00 54.53 292 ALA A O 1
ATOM 2226 N N . LEU A 1 293 ? 31.643 8.290 -21.115 1.00 55.00 293 LEU A N 1
ATOM 2227 C CA . LEU A 1 293 ? 30.728 7.572 -20.210 1.00 55.00 293 LEU A CA 1
ATOM 2228 C C . LEU A 1 293 ? 30.663 6.059 -20.481 1.00 55.00 293 LEU A C 1
ATOM 2230 O O . LEU A 1 293 ? 29.633 5.412 -20.321 1.00 55.00 293 LEU A O 1
ATOM 2234 N N . GLY A 1 294 ? 31.805 5.480 -20.858 1.00 59.47 294 GLY A N 1
ATOM 2235 C CA . GLY A 1 294 ? 32.012 4.039 -20.761 1.00 59.47 294 GLY A CA 1
ATOM 2236 C C . GLY A 1 294 ? 31.234 3.216 -21.783 1.00 59.47 294 GLY A C 1
ATOM 2237 O O . GLY A 1 294 ? 30.447 2.374 -21.403 1.00 59.47 294 GLY A O 1
ATOM 2238 N N . GLY A 1 295 ? 31.492 3.382 -23.083 1.00 68.44 295 GLY A N 1
ATOM 2239 C CA . GLY A 1 295 ? 31.179 2.344 -24.082 1.00 68.44 295 GLY A CA 1
ATOM 2240 C C . GLY A 1 295 ? 29.708 2.162 -24.477 1.00 68.44 295 GLY A C 1
ATOM 2241 O O . GLY A 1 295 ? 29.419 1.286 -25.290 1.00 68.44 295 GLY A O 1
ATOM 2242 N N . SER A 1 296 ? 28.793 2.988 -23.974 1.00 73.94 296 SER A N 1
ATOM 2243 C CA . SER A 1 296 ? 27.374 3.029 -24.363 1.00 73.94 296 SER A CA 1
ATOM 2244 C C . SER A 1 296 ? 27.153 3.351 -25.849 1.00 73.94 296 SER A C 1
ATOM 2246 O O . SER A 1 296 ? 26.234 2.829 -26.476 1.00 73.94 296 SER A O 1
ATOM 2248 N N . SER A 1 297 ? 28.050 4.126 -26.466 1.00 77.00 297 SER A N 1
ATOM 2249 C CA . SER A 1 297 ? 28.059 4.386 -27.914 1.00 77.00 297 SER A CA 1
ATOM 2250 C C . SER A 1 297 ? 28.367 3.154 -28.775 1.00 77.00 297 SER A C 1
ATOM 2252 O O . SER A 1 297 ? 28.161 3.193 -29.986 1.00 77.00 297 SER A O 1
ATOM 2254 N N . GLN A 1 298 ? 28.837 2.055 -28.171 1.00 86.12 298 GLN A N 1
ATOM 2255 C CA . GLN A 1 298 ? 29.136 0.786 -28.849 1.00 86.12 298 GLN A CA 1
ATOM 2256 C C . G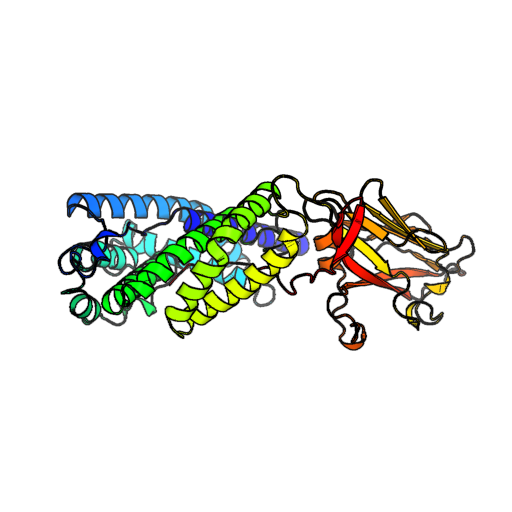LN A 1 298 ? 27.978 -0.222 -28.753 1.00 86.12 298 GLN A C 1
ATOM 2258 O O . GLN A 1 298 ? 28.121 -1.363 -29.199 1.00 86.12 298 GLN A O 1
ATOM 2263 N N . LEU A 1 299 ? 26.836 0.196 -28.192 1.00 88.56 299 LEU A N 1
ATOM 2264 C CA . LEU A 1 299 ? 25.582 -0.550 -28.236 1.00 88.56 299 LEU A CA 1
ATOM 2265 C C . LEU A 1 299 ? 24.979 -0.493 -29.639 1.00 88.56 299 LEU A C 1
ATOM 2267 O O . LEU A 1 299 ? 24.765 0.594 -30.185 1.00 88.56 299 LEU A O 1
ATOM 2271 N N . ILE A 1 300 ? 24.673 -1.664 -30.190 1.00 92.19 300 ILE A N 1
ATOM 2272 C CA . ILE A 1 300 ? 24.084 -1.830 -31.524 1.00 92.19 300 ILE A CA 1
ATOM 2273 C C . ILE A 1 300 ? 22.586 -2.119 -31.479 1.00 92.19 300 ILE A C 1
ATOM 2275 O O . ILE A 1 300 ? 21.915 -1.822 -32.461 1.00 92.19 300 ILE A O 1
ATOM 2279 N N . ALA A 1 301 ? 22.075 -2.645 -30.361 1.00 94.19 301 ALA A N 1
ATOM 2280 C CA . ALA A 1 301 ? 20.656 -2.921 -30.173 1.00 94.19 301 ALA A CA 1
ATOM 2281 C C . ALA A 1 301 ? 20.228 -2.717 -28.714 1.00 94.19 301 ALA A C 1
ATOM 2283 O O . ALA A 1 301 ? 21.002 -2.976 -27.785 1.00 94.19 301 ALA A O 1
ATOM 2284 N N . TRP A 1 302 ? 19.014 -2.202 -28.544 1.00 95.06 302 TRP A N 1
ATOM 2285 C CA . TRP A 1 302 ? 18.270 -2.110 -27.292 1.00 95.06 302 TRP A CA 1
ATOM 2286 C C . TRP A 1 302 ? 16.892 -2.699 -27.556 1.00 95.06 302 TRP A C 1
ATOM 2288 O O . TRP A 1 302 ? 16.241 -2.296 -28.518 1.00 95.06 302 TRP A O 1
ATOM 2298 N N . GLU A 1 303 ? 16.448 -3.615 -26.713 1.00 97.56 303 GLU A N 1
ATOM 2299 C CA . GLU A 1 303 ? 15.161 -4.289 -26.860 1.00 97.56 303 GLU A CA 1
ATOM 2300 C C . GLU A 1 303 ? 14.452 -4.277 -25.513 1.00 97.56 303 GLU A C 1
ATOM 2302 O O . GLU A 1 303 ? 15.039 -4.616 -24.489 1.00 97.56 303 GLU A O 1
ATOM 2307 N N . PHE A 1 304 ? 13.206 -3.820 -25.497 1.00 97.88 304 PHE A N 1
ATOM 2308 C CA . PHE A 1 304 ? 12.342 -3.832 -24.332 1.00 97.88 304 PHE A CA 1
ATOM 2309 C C . PHE A 1 304 ? 11.157 -4.744 -24.620 1.00 97.88 304 PHE A C 1
ATOM 2311 O O . PHE A 1 304 ? 10.350 -4.461 -25.503 1.00 97.88 304 PHE A O 1
ATOM 2318 N N . GLU A 1 305 ? 11.064 -5.845 -23.888 1.00 97.38 305 GLU A N 1
ATOM 2319 C CA . GLU A 1 305 ? 10.121 -6.921 -24.171 1.00 97.38 305 GLU A CA 1
ATOM 2320 C C . GLU A 1 305 ? 9.081 -7.068 -23.064 1.00 97.38 305 GLU A C 1
ATOM 2322 O O . GLU A 1 305 ? 9.387 -6.949 -21.872 1.00 97.38 305 GLU A O 1
ATOM 2327 N N . SER A 1 306 ? 7.857 -7.415 -23.460 1.00 95.50 306 SER A N 1
ATOM 2328 C CA . SER A 1 306 ? 6.847 -7.962 -22.565 1.00 95.50 306 SER A CA 1
ATOM 2329 C C . SER A 1 306 ? 5.960 -8.999 -23.247 1.00 95.50 306 SER A C 1
ATOM 2331 O O . SER A 1 306 ? 5.140 -8.683 -24.116 1.00 95.50 306 SER A O 1
ATOM 2333 N N . GLY A 1 307 ? 6.092 -10.254 -22.807 1.00 89.81 307 GLY A N 1
ATOM 2334 C CA . GLY A 1 307 ? 5.457 -11.378 -23.489 1.00 89.81 307 GLY A CA 1
ATOM 2335 C C . GLY A 1 307 ? 5.954 -11.450 -24.932 1.00 89.81 307 GLY A C 1
ATOM 2336 O O . GLY A 1 307 ? 7.156 -11.516 -25.150 1.00 89.81 307 GLY A O 1
ATOM 2337 N N . ASP A 1 308 ? 5.031 -11.379 -25.888 1.00 88.81 308 ASP A N 1
ATOM 2338 C CA . ASP A 1 308 ? 5.343 -11.386 -27.323 1.00 88.81 308 ASP A CA 1
ATOM 2339 C C . ASP A 1 308 ? 5.516 -9.971 -27.916 1.00 88.81 308 ASP A C 1
ATOM 2341 O O . ASP A 1 308 ? 5.762 -9.829 -29.112 1.00 88.81 308 ASP A O 1
ATOM 2345 N N . ASN A 1 309 ? 5.348 -8.912 -27.111 1.00 93.25 309 ASN A N 1
ATOM 2346 C CA . ASN A 1 309 ? 5.481 -7.529 -27.571 1.00 93.25 309 ASN A CA 1
ATOM 2347 C C . ASN A 1 309 ? 6.910 -7.030 -27.351 1.00 93.25 309 ASN A C 1
ATOM 2349 O O . ASN A 1 309 ? 7.465 -7.210 -26.266 1.00 93.25 309 ASN A O 1
ATOM 2353 N N . ILE A 1 310 ? 7.473 -6.350 -28.348 1.00 95.31 310 ILE A N 1
ATOM 2354 C CA . ILE A 1 310 ? 8.852 -5.861 -28.324 1.00 95.31 310 ILE A CA 1
ATOM 2355 C C . ILE A 1 310 ? 8.868 -4.417 -28.816 1.00 95.31 310 ILE A C 1
ATOM 2357 O O . ILE A 1 310 ? 8.367 -4.131 -29.900 1.00 95.31 310 ILE A O 1
ATOM 2361 N N . ALA A 1 311 ? 9.485 -3.532 -28.038 1.00 96.38 311 ALA A N 1
ATOM 2362 C CA . ALA A 1 311 ? 9.959 -2.242 -28.513 1.00 96.38 311 ALA A CA 1
ATOM 2363 C C . ALA A 1 311 ? 11.473 -2.320 -28.723 1.00 96.38 311 ALA A C 1
ATOM 2365 O O . ALA A 1 311 ? 12.175 -2.889 -27.886 1.00 96.38 311 ALA A O 1
ATOM 2366 N N . SER A 1 312 ? 12.012 -1.762 -29.805 1.00 96.69 312 SER A N 1
ATOM 2367 C CA . SER A 1 312 ? 13.445 -1.877 -30.081 1.00 96.69 312 SER A CA 1
ATOM 2368 C C . SER A 1 312 ? 14.066 -0.679 -30.782 1.00 96.69 312 SER A C 1
ATOM 2370 O O . SER A 1 312 ? 13.428 0.114 -31.475 1.00 96.69 312 SER A O 1
ATOM 2372 N N . TYR A 1 313 ? 15.374 -0.555 -30.594 1.00 93.62 313 TYR A N 1
ATOM 2373 C CA . TYR A 1 313 ? 16.214 0.444 -31.226 1.00 93.62 313 TYR A CA 1
ATOM 2374 C C . TYR A 1 313 ? 17.529 -0.198 -31.692 1.00 93.62 313 TYR A C 1
ATOM 2376 O O . TYR A 1 313 ? 18.142 -0.930 -30.914 1.00 93.62 313 TYR A O 1
ATOM 2384 N N . PRO A 1 314 ? 18.048 0.143 -32.888 1.00 92.06 314 PRO A N 1
ATOM 2385 C CA . PRO A 1 314 ? 17.494 1.090 -33.858 1.00 92.06 314 PRO A CA 1
ATOM 2386 C C . PRO A 1 314 ? 16.437 0.465 -34.787 1.00 92.06 314 PRO A C 1
ATOM 2388 O O . PRO A 1 314 ? 16.444 -0.736 -35.028 1.00 92.06 314 PRO A O 1
ATOM 2391 N N . ASN A 1 315 ? 15.602 1.316 -35.397 1.00 90.56 315 ASN A N 1
ATOM 2392 C CA . ASN A 1 315 ? 14.642 0.976 -36.466 1.00 90.56 315 ASN A CA 1
ATOM 2393 C C . ASN A 1 315 ? 13.506 -0.002 -36.089 1.00 90.56 315 ASN A C 1
ATOM 2395 O O . ASN A 1 315 ? 12.900 -0.582 -36.990 1.00 90.56 315 ASN A O 1
ATOM 2399 N N . GLY A 1 316 ? 13.220 -0.181 -34.798 1.00 91.62 316 GLY A N 1
ATOM 2400 C CA . GLY A 1 316 ? 12.063 -0.934 -34.310 1.00 91.62 316 GLY A CA 1
ATOM 2401 C C . GLY A 1 316 ? 10.868 -0.051 -33.959 1.00 91.62 316 GLY A C 1
ATOM 2402 O O . GLY A 1 316 ? 10.933 1.178 -34.045 1.00 91.62 316 GLY A O 1
ATOM 2403 N N . GLU A 1 317 ? 9.770 -0.686 -33.546 1.00 93.25 317 GLU A N 1
ATOM 2404 C CA . GLU A 1 317 ? 8.662 0.014 -32.891 1.00 93.25 317 GLU A CA 1
ATOM 2405 C C . GLU A 1 317 ? 9.104 0.470 -31.495 1.00 93.25 317 GLU A C 1
ATOM 2407 O O . GLU A 1 317 ? 9.874 -0.215 -30.827 1.00 93.25 317 GLU A O 1
ATOM 2412 N N . THR A 1 318 ? 8.649 1.637 -31.045 1.00 93.06 318 THR A N 1
ATOM 2413 C CA . THR A 1 318 ? 8.914 2.126 -29.678 1.00 93.06 318 THR A CA 1
ATOM 2414 C C . THR A 1 318 ? 7.739 1.880 -28.744 1.00 93.06 318 THR A C 1
ATOM 2416 O O . THR A 1 318 ? 7.902 1.913 -27.527 1.00 93.06 318 THR A O 1
ATOM 2419 N N . ALA A 1 319 ? 6.565 1.600 -29.310 1.00 92.69 319 ALA A N 1
ATOM 2420 C CA . ALA A 1 319 ? 5.350 1.354 -28.563 1.00 92.69 319 ALA A CA 1
ATOM 2421 C C . ALA A 1 319 ? 5.148 -0.144 -28.308 1.00 92.69 319 ALA A C 1
ATOM 2423 O O . ALA A 1 319 ? 5.336 -0.959 -29.208 1.00 92.69 319 ALA A O 1
ATOM 2424 N N . LEU A 1 320 ? 4.708 -0.511 -27.105 1.00 93.06 320 LEU A N 1
ATOM 2425 C CA . LEU A 1 320 ? 4.274 -1.873 -26.795 1.00 93.06 320 LEU A CA 1
ATOM 2426 C C . LEU A 1 320 ? 3.159 -1.887 -25.749 1.00 93.06 320 LEU A C 1
ATOM 2428 O O . LEU A 1 320 ? 2.989 -0.935 -24.993 1.00 93.06 320 LEU A O 1
ATOM 2432 N N . ASN A 1 321 ? 2.413 -2.988 -25.669 1.00 92.25 321 ASN A N 1
ATOM 2433 C CA . ASN A 1 321 ? 1.387 -3.184 -24.645 1.00 92.25 321 ASN A CA 1
ATOM 2434 C C . ASN A 1 321 ? 1.877 -4.159 -23.569 1.00 92.25 321 ASN A C 1
ATOM 2436 O O . ASN A 1 321 ? 2.143 -5.323 -23.861 1.00 92.25 321 ASN A O 1
ATOM 2440 N N . TRP A 1 322 ? 1.937 -3.707 -22.318 1.00 94.81 322 TRP A N 1
ATOM 2441 C CA . TRP A 1 322 ? 2.244 -4.549 -21.162 1.00 94.81 322 TRP A CA 1
ATOM 2442 C C . TRP A 1 322 ? 0.956 -5.023 -20.486 1.00 94.81 322 TRP A C 1
ATOM 2444 O O . TRP A 1 322 ? 0.106 -4.214 -20.107 1.00 94.81 322 TRP A O 1
ATOM 2454 N N . GLN A 1 323 ? 0.802 -6.332 -20.286 1.00 93.75 323 GLN A N 1
ATOM 2455 C CA . GLN A 1 323 ? -0.287 -6.879 -19.474 1.00 93.75 323 GLN A CA 1
ATOM 2456 C C . GLN A 1 323 ? 0.189 -7.194 -18.055 1.00 93.75 323 GLN A C 1
ATOM 2458 O O . GLN A 1 323 ? 1.282 -7.718 -17.841 1.00 93.75 323 GLN A O 1
ATOM 2463 N N . PHE A 1 324 ? -0.674 -6.948 -17.067 1.00 94.69 324 PHE A N 1
ATOM 2464 C CA . PHE A 1 324 ? -0.394 -7.307 -15.677 1.00 94.69 324 PHE A CA 1
ATOM 2465 C C . PHE A 1 324 ? -0.065 -8.800 -15.542 1.00 94.69 324 PHE A C 1
ATOM 2467 O O . PHE A 1 324 ? -0.796 -9.659 -16.033 1.00 94.69 324 PHE A O 1
ATOM 2474 N N . GLY A 1 325 ? 1.034 -9.099 -14.850 1.00 94.81 325 GLY A N 1
ATOM 2475 C CA . GLY A 1 325 ? 1.580 -10.451 -14.712 1.00 94.81 325 GLY A CA 1
ATOM 2476 C C . GLY A 1 325 ? 2.564 -10.877 -15.800 1.00 94.81 325 GLY A C 1
ATOM 2477 O O . GLY A 1 325 ? 3.260 -11.873 -15.598 1.00 94.81 325 GLY A O 1
ATOM 2478 N N . GLN A 1 326 ? 2.684 -10.139 -16.908 1.00 96.31 326 GLN A N 1
ATOM 2479 C CA . GLN A 1 326 ? 3.746 -10.402 -17.877 1.00 96.31 326 GLN A CA 1
ATOM 2480 C C . GLN A 1 326 ? 5.091 -9.904 -17.341 1.00 96.31 326 GLN A C 1
ATOM 2482 O O . GLN A 1 326 ? 5.158 -8.799 -16.787 1.00 96.31 326 GLN A O 1
ATOM 2487 N N . PRO A 1 327 ? 6.174 -10.684 -17.509 1.00 96.81 327 PRO A N 1
ATOM 2488 C CA . PRO A 1 327 ? 7.512 -10.201 -17.214 1.00 96.81 327 PRO A CA 1
ATOM 2489 C C . PRO A 1 327 ? 7.884 -9.052 -18.156 1.00 96.81 327 PRO A C 1
ATOM 2491 O O . PRO A 1 327 ? 7.286 -8.883 -19.225 1.00 96.81 327 PRO A O 1
ATOM 2494 N N . VAL A 1 328 ? 8.886 -8.281 -17.744 1.00 97.75 328 VAL A N 1
ATOM 2495 C CA . VAL A 1 328 ? 9.538 -7.285 -18.597 1.00 97.75 328 VAL A CA 1
ATOM 2496 C C . VAL A 1 328 ? 11.037 -7.525 -18.612 1.00 97.75 328 VAL A C 1
ATOM 2498 O O . VAL A 1 328 ? 11.619 -7.847 -17.568 1.00 97.75 328 VAL A O 1
ATOM 2501 N N . THR A 1 329 ? 11.647 -7.340 -19.777 1.00 97.94 329 THR A N 1
ATOM 2502 C CA . THR A 1 329 ? 13.094 -7.468 -19.960 1.00 97.94 329 THR A CA 1
ATOM 2503 C C . THR A 1 329 ? 13.604 -6.316 -20.813 1.00 97.94 329 THR A C 1
ATOM 2505 O O . THR A 1 329 ? 13.068 -6.062 -21.884 1.00 97.94 329 THR A O 1
ATOM 2508 N N . LEU A 1 330 ? 14.640 -5.624 -20.341 1.00 97.81 330 LEU A N 1
ATOM 2509 C CA . LEU A 1 330 ? 15.455 -4.728 -21.157 1.00 97.81 330 LEU A CA 1
ATOM 2510 C C . LEU A 1 330 ? 16.741 -5.458 -21.534 1.00 97.81 330 LEU A C 1
ATOM 2512 O O . LEU A 1 330 ? 17.525 -5.779 -20.644 1.00 97.81 330 LEU A O 1
ATOM 2516 N N . THR A 1 331 ? 16.987 -5.654 -22.821 1.00 97.56 331 THR A N 1
ATOM 2517 C CA . THR A 1 331 ? 18.185 -6.294 -23.359 1.00 97.56 331 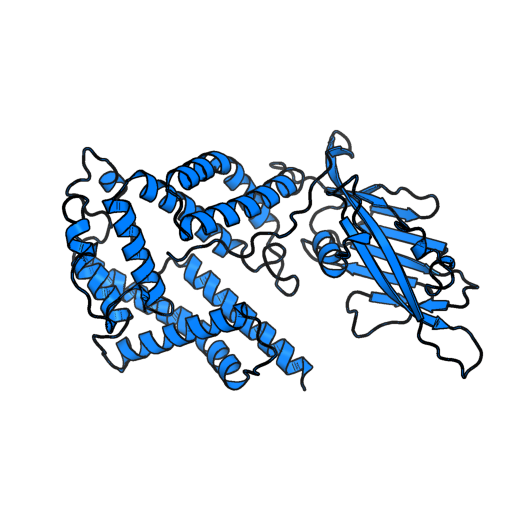THR A CA 1
ATOM 2518 C C . THR A 1 331 ? 19.026 -5.291 -24.141 1.00 97.56 331 THR A C 1
ATOM 2520 O O . THR A 1 331 ? 18.524 -4.482 -24.918 1.00 97.56 331 THR A O 1
ATOM 2523 N N . LEU A 1 332 ? 20.334 -5.322 -23.899 1.00 95.56 332 LEU A N 1
ATOM 2524 C CA . LEU A 1 332 ? 21.313 -4.373 -24.414 1.00 95.56 332 LEU A CA 1
ATOM 2525 C C . LEU A 1 332 ? 22.454 -5.140 -25.068 1.00 95.56 332 LEU A C 1
ATOM 2527 O O . LEU A 1 332 ? 23.137 -5.913 -24.394 1.00 95.56 332 LEU A O 1
ATOM 2531 N N . GLN A 1 333 ? 22.693 -4.905 -26.356 1.00 95.50 333 GLN A N 1
ATOM 2532 C CA . GLN A 1 333 ? 23.693 -5.643 -27.123 1.00 95.50 333 GLN A CA 1
ATOM 2533 C C . GLN A 1 333 ? 24.847 -4.748 -27.575 1.00 95.50 333 GLN A C 1
ATOM 2535 O O . GLN A 1 333 ? 24.653 -3.761 -28.290 1.00 95.50 333 GLN A O 1
ATOM 2540 N N . TRP A 1 334 ? 26.074 -5.127 -27.215 1.00 93.00 334 TRP A N 1
ATOM 2541 C CA . TRP A 1 334 ? 27.300 -4.481 -27.685 1.00 93.00 334 TRP A CA 1
ATOM 2542 C C . TRP A 1 334 ? 27.761 -5.042 -29.032 1.00 93.00 334 TRP A C 1
ATOM 2544 O O . TRP A 1 334 ? 27.623 -6.232 -29.323 1.00 93.00 334 TRP A O 1
ATOM 2554 N N . ALA A 1 335 ? 28.383 -4.184 -29.844 1.00 91.44 335 ALA A N 1
ATOM 2555 C CA . ALA A 1 335 ? 28.957 -4.566 -31.130 1.00 91.44 335 ALA A CA 1
ATOM 2556 C C . ALA A 1 335 ? 29.967 -5.722 -31.003 1.00 91.44 335 ALA A C 1
ATOM 2558 O O . ALA A 1 335 ? 30.743 -5.800 -30.048 1.00 91.44 335 ALA A O 1
ATOM 2559 N N . ALA A 1 336 ? 30.063 -6.566 -32.035 1.00 89.62 336 ALA A N 1
ATOM 2560 C CA . ALA A 1 336 ? 31.030 -7.667 -32.071 1.00 89.62 336 ALA A CA 1
ATOM 2561 C C . ALA A 1 336 ? 32.488 -7.201 -31.867 1.00 89.62 336 ALA A C 1
ATOM 2563 O O . ALA A 1 336 ? 33.260 -7.878 -31.181 1.00 89.62 336 ALA A O 1
ATOM 2564 N N . LEU A 1 337 ? 32.822 -6.030 -32.426 1.00 87.62 337 LEU A N 1
ATOM 2565 C CA . LEU A 1 337 ? 34.129 -5.365 -32.352 1.00 87.62 337 LEU A CA 1
ATOM 2566 C C . LEU A 1 337 ? 34.218 -4.315 -31.230 1.00 87.62 337 LEU A C 1
ATOM 2568 O O . LEU A 1 337 ? 35.149 -3.513 -31.209 1.00 87.62 337 LEU A O 1
ATOM 2572 N N . SER A 1 338 ? 33.251 -4.296 -30.308 1.00 87.06 338 SER A N 1
ATOM 2573 C CA . SER A 1 338 ? 33.283 -3.418 -29.141 1.00 87.06 338 SER A CA 1
ATOM 2574 C C . SER A 1 338 ? 34.544 -3.678 -28.314 1.00 87.06 338 SER A C 1
ATOM 2576 O O . SER A 1 338 ? 34.855 -4.819 -27.956 1.00 87.06 338 SER A O 1
ATOM 2578 N N . GLY A 1 339 ? 35.246 -2.601 -27.959 1.00 85.19 339 GLY A N 1
ATOM 2579 C CA . GLY A 1 339 ? 36.364 -2.648 -27.014 1.00 85.19 339 GLY A CA 1
ATOM 2580 C C . GLY A 1 339 ? 35.905 -2.906 -25.578 1.00 85.19 339 GLY A C 1
ATOM 2581 O O . GLY A 1 339 ? 36.737 -3.131 -24.703 1.00 85.19 339 GLY A O 1
ATOM 2582 N N . TYR A 1 340 ? 34.594 -2.890 -25.337 1.00 86.94 340 TYR A N 1
ATOM 2583 C CA . TYR A 1 340 ? 33.970 -3.157 -24.050 1.00 86.94 340 TYR A CA 1
ATOM 2584 C C . TYR A 1 340 ? 33.108 -4.418 -24.100 1.00 86.94 340 TYR A C 1
ATOM 2586 O O . TYR A 1 340 ? 32.495 -4.721 -25.127 1.00 86.94 340 TYR A O 1
ATOM 2594 N N . ARG A 1 341 ? 33.025 -5.133 -22.978 1.00 89.81 341 ARG A N 1
ATOM 2595 C CA . ARG A 1 341 ? 31.971 -6.125 -22.735 1.00 89.81 341 ARG A CA 1
ATOM 2596 C C . ARG A 1 341 ? 31.283 -5.846 -21.406 1.00 89.81 341 ARG A C 1
ATOM 2598 O O . ARG A 1 341 ? 31.980 -5.431 -20.473 1.00 89.81 341 ARG A O 1
ATOM 2605 N N . PRO A 1 342 ? 29.968 -6.092 -21.307 1.00 92.62 342 PRO A N 1
ATOM 2606 C CA . PRO A 1 342 ? 29.293 -6.090 -20.024 1.00 92.62 342 PRO A CA 1
ATOM 2607 C C . PRO A 1 342 ? 29.931 -7.109 -19.077 1.00 92.62 342 PRO A C 1
ATOM 2609 O O . PRO A 1 342 ? 30.523 -8.115 -19.488 1.00 92.62 342 PRO A O 1
ATOM 2612 N N . GLN A 1 343 ? 29.859 -6.801 -17.792 1.00 91.69 343 GLN A N 1
ATOM 2613 C CA . GLN A 1 343 ? 30.348 -7.635 -16.713 1.00 91.69 343 GLN A CA 1
ATOM 2614 C C . GLN A 1 343 ? 29.237 -7.787 -15.678 1.00 91.69 343 GLN A C 1
ATOM 2616 O O . GLN A 1 343 ? 28.621 -6.802 -15.280 1.00 91.69 343 GLN A O 1
ATOM 2621 N N . ALA A 1 344 ? 29.003 -9.027 -15.249 1.00 90.19 344 ALA A N 1
ATOM 2622 C CA . ALA A 1 344 ? 28.053 -9.325 -14.189 1.00 90.19 344 ALA A CA 1
ATOM 2623 C C . ALA A 1 344 ? 28.454 -8.636 -12.875 1.00 90.19 344 ALA A C 1
ATOM 2625 O O . ALA A 1 344 ? 29.643 -8.507 -12.561 1.00 90.19 344 ALA A O 1
ATOM 2626 N N . ASP A 1 345 ? 27.451 -8.238 -12.101 1.00 87.69 345 ASP A N 1
ATOM 2627 C CA . ASP A 1 345 ? 27.611 -7.612 -10.794 1.00 87.69 345 ASP A CA 1
ATOM 2628 C C . ASP A 1 345 ? 26.740 -8.342 -9.774 1.00 87.69 345 ASP A C 1
ATOM 2630 O O . ASP A 1 345 ? 25.514 -8.293 -9.841 1.00 87.69 345 ASP A O 1
ATOM 2634 N N . GLU A 1 346 ? 27.371 -9.007 -8.805 1.00 84.44 346 GLU A N 1
ATOM 2635 C CA . GLU A 1 346 ? 26.665 -9.749 -7.752 1.00 84.44 346 GLU A CA 1
ATOM 2636 C C . GLU A 1 346 ? 25.780 -8.847 -6.876 1.00 84.44 346 GLU A C 1
ATOM 2638 O O . GLU A 1 346 ? 24.876 -9.334 -6.197 1.00 84.44 346 GLU A O 1
ATOM 2643 N N . THR A 1 347 ? 26.021 -7.532 -6.882 1.00 83.56 347 THR A N 1
ATOM 2644 C CA . THR A 1 347 ? 25.198 -6.560 -6.154 1.00 83.56 347 THR A CA 1
ATOM 2645 C C . THR A 1 347 ? 23.949 -6.132 -6.926 1.00 83.56 347 THR A C 1
ATOM 2647 O O . THR A 1 347 ? 23.018 -5.597 -6.323 1.00 83.56 347 THR A O 1
ATOM 2650 N N . GLN A 1 348 ? 23.884 -6.409 -8.232 1.00 86.81 348 GLN A N 1
ATOM 2651 C CA . GLN A 1 348 ? 22.744 -6.108 -9.095 1.00 86.81 348 GLN A CA 1
ATOM 2652 C C . GLN A 1 348 ? 21.995 -7.394 -9.461 1.00 86.81 348 GLN A C 1
ATOM 2654 O O . GLN A 1 348 ? 22.144 -7.938 -10.549 1.00 86.81 348 GLN A O 1
ATOM 2659 N N . SER A 1 349 ? 21.115 -7.864 -8.575 1.00 82.56 349 SER A N 1
ATOM 2660 C CA . SER A 1 349 ? 20.374 -9.126 -8.762 1.00 82.56 349 SER A CA 1
ATOM 2661 C C . SER A 1 349 ? 19.448 -9.174 -9.987 1.00 82.56 349 SER A C 1
ATOM 2663 O O . SER A 1 349 ? 18.946 -10.243 -10.326 1.00 82.56 349 SER A O 1
ATOM 2665 N N . HIS A 1 350 ? 19.175 -8.030 -10.617 1.00 87.12 350 HIS A N 1
ATOM 2666 C CA . HIS A 1 350 ? 18.350 -7.923 -11.822 1.00 87.12 350 HIS A CA 1
ATOM 2667 C C . HIS A 1 350 ? 19.158 -7.947 -13.124 1.00 87.12 350 HIS A C 1
ATOM 2669 O O . HIS A 1 350 ? 18.541 -8.094 -14.176 1.00 87.12 350 HIS A O 1
ATOM 2675 N N . LEU A 1 351 ? 20.488 -7.796 -13.053 1.00 93.88 351 LEU A N 1
ATOM 2676 C CA . LEU A 1 351 ? 21.389 -7.788 -14.201 1.00 93.88 351 LEU A CA 1
ATOM 2677 C C . LEU A 1 351 ? 21.865 -9.212 -14.507 1.00 93.88 351 LEU A C 1
ATOM 2679 O O . LEU A 1 351 ? 22.554 -9.834 -13.701 1.00 93.88 351 LEU A O 1
ATOM 2683 N N . ASP A 1 352 ? 21.553 -9.683 -15.706 1.00 95.69 352 ASP A N 1
ATOM 2684 C CA . ASP A 1 352 ? 22.145 -10.872 -16.305 1.00 95.69 352 ASP A CA 1
ATOM 2685 C C . ASP A 1 352 ? 23.089 -10.471 -17.442 1.00 95.69 352 ASP A C 1
ATOM 2687 O O . ASP A 1 352 ? 22.821 -9.518 -18.177 1.00 95.69 352 ASP A O 1
ATOM 2691 N N . VAL A 1 353 ? 24.215 -11.171 -17.573 1.00 95.50 353 VAL A N 1
ATOM 2692 C CA . VAL A 1 353 ? 25.225 -10.870 -18.593 1.00 95.50 353 VAL A CA 1
ATOM 2693 C C . VAL A 1 353 ? 25.612 -12.138 -19.331 1.00 95.50 353 VAL A C 1
ATOM 2695 O O . VAL A 1 353 ? 26.232 -13.032 -18.757 1.00 95.50 353 VAL A O 1
ATOM 2698 N N . ASP A 1 354 ? 25.337 -12.146 -20.632 1.00 94.94 354 ASP A N 1
ATOM 2699 C CA . ASP A 1 354 ? 25.751 -13.197 -21.555 1.00 94.94 354 ASP A CA 1
ATOM 2700 C C . ASP A 1 354 ? 26.638 -12.612 -22.659 1.00 94.94 354 ASP A C 1
ATOM 2702 O O . ASP A 1 354 ? 26.180 -11.926 -23.572 1.00 94.94 354 ASP A O 1
ATOM 2706 N N . ASP A 1 355 ? 27.943 -12.855 -22.545 1.00 91.56 355 ASP A N 1
ATOM 2707 C CA . ASP A 1 355 ? 29.002 -12.365 -23.434 1.00 91.56 355 ASP A CA 1
ATOM 2708 C C . ASP A 1 355 ? 28.979 -10.847 -23.724 1.00 91.56 355 ASP A C 1
ATOM 2710 O O . ASP A 1 355 ? 29.685 -10.060 -23.083 1.00 91.56 355 ASP A O 1
ATOM 2714 N N . ARG A 1 356 ? 28.221 -10.447 -24.748 1.00 93.56 356 ARG A N 1
ATOM 2715 C CA . ARG A 1 356 ? 28.075 -9.072 -25.252 1.00 93.56 356 ARG A CA 1
ATOM 2716 C C . ARG A 1 356 ? 26.706 -8.479 -24.954 1.00 93.56 356 ARG A C 1
ATOM 2718 O O . ARG A 1 356 ? 26.424 -7.374 -25.412 1.00 93.56 356 ARG A O 1
ATOM 2725 N N . THR A 1 357 ? 25.886 -9.200 -24.211 1.00 96.12 357 THR A N 1
ATOM 2726 C CA . THR A 1 357 ? 24.519 -8.834 -23.897 1.00 96.12 357 THR A CA 1
ATOM 2727 C C . THR A 1 357 ? 24.393 -8.608 -22.400 1.00 96.12 357 THR A C 1
ATOM 2729 O O . THR A 1 357 ? 24.883 -9.406 -21.604 1.00 96.12 357 THR A O 1
ATOM 2732 N N . ALA A 1 358 ? 23.754 -7.506 -22.021 1.00 96.38 358 ALA A N 1
ATOM 2733 C CA . ALA A 1 358 ? 23.295 -7.263 -20.661 1.00 96.38 358 ALA A CA 1
ATOM 2734 C C . ALA A 1 358 ? 21.769 -7.204 -20.665 1.00 96.38 358 ALA A C 1
ATOM 2736 O O . ALA A 1 358 ? 21.191 -6.507 -21.498 1.00 96.38 358 ALA A O 1
ATOM 2737 N N . SER A 1 359 ? 21.133 -7.902 -19.732 1.00 97.00 359 SER A N 1
ATOM 2738 C CA . SER A 1 359 ? 19.680 -7.964 -19.616 1.00 97.00 359 SER A CA 1
ATOM 2739 C C . SER A 1 359 ? 19.238 -7.598 -18.205 1.00 97.00 359 SER A C 1
ATOM 2741 O O . SER A 1 359 ? 19.724 -8.166 -17.232 1.00 97.00 359 SER A O 1
ATOM 2743 N N . PHE A 1 360 ? 18.286 -6.676 -18.093 1.00 97.25 360 PHE A N 1
ATOM 2744 C CA . PHE A 1 360 ? 17.603 -6.347 -16.845 1.00 97.25 360 PHE A CA 1
ATOM 2745 C C . PHE A 1 360 ? 16.197 -6.917 -16.881 1.00 97.25 360 PHE A C 1
ATOM 2747 O O . PHE A 1 360 ? 15.418 -6.550 -17.757 1.00 97.25 360 PHE A O 1
ATOM 2754 N N . SER A 1 361 ? 15.856 -7.793 -15.935 1.00 95.69 361 SER A N 1
ATOM 2755 C CA . SER A 1 361 ? 14.536 -8.432 -15.923 1.00 95.69 361 SER A CA 1
ATOM 2756 C C . SER A 1 361 ? 13.790 -8.266 -14.604 1.00 95.69 361 SER A C 1
ATOM 2758 O O . SER A 1 361 ? 14.355 -8.320 -13.505 1.00 95.69 361 SER A O 1
ATOM 2760 N N . ALA A 1 362 ? 12.475 -8.103 -14.726 1.00 95.44 362 ALA A N 1
ATOM 2761 C CA . ALA A 1 362 ? 11.544 -8.135 -13.613 1.00 95.44 362 ALA A CA 1
ATOM 2762 C C . ALA A 1 362 ? 10.402 -9.113 -13.908 1.00 95.44 362 ALA A C 1
ATOM 2764 O O . ALA A 1 362 ? 9.961 -9.284 -15.045 1.00 95.44 362 ALA A O 1
ATOM 2765 N N . LYS A 1 363 ? 9.927 -9.777 -12.854 1.00 94.56 363 LYS A N 1
ATOM 2766 C CA . LYS A 1 363 ? 8.879 -10.804 -12.902 1.00 94.56 363 LYS A CA 1
ATOM 2767 C C . LYS A 1 363 ? 7.841 -10.541 -11.808 1.00 94.56 363 LYS A C 1
ATOM 2769 O O . LYS A 1 363 ? 8.056 -9.700 -10.932 1.00 94.56 363 LYS A O 1
ATOM 2774 N N . GLY A 1 364 ? 6.745 -11.293 -11.853 1.00 94.81 364 GLY A N 1
ATOM 2775 C CA . GLY A 1 364 ? 5.635 -11.196 -10.904 1.00 94.81 364 GLY A CA 1
ATOM 2776 C C . GLY A 1 364 ? 4.437 -10.434 -11.467 1.00 94.81 364 GLY A C 1
ATOM 2777 O O . GLY A 1 364 ? 4.460 -9.952 -12.599 1.00 94.81 364 GLY A O 1
ATOM 2778 N N . ALA A 1 365 ? 3.388 -10.312 -10.656 1.00 96.62 365 ALA A N 1
ATOM 2779 C CA . ALA A 1 365 ? 2.139 -9.638 -11.013 1.00 96.62 365 ALA A CA 1
ATOM 2780 C C . ALA A 1 365 ? 2.358 -8.174 -11.440 1.00 96.62 365 ALA A C 1
ATOM 2782 O O . ALA A 1 365 ? 1.628 -7.645 -12.278 1.00 96.62 365 ALA A O 1
ATOM 2783 N N . TRP A 1 366 ? 3.398 -7.548 -10.886 1.00 97.25 366 TRP A N 1
ATOM 2784 C CA . TRP A 1 366 ? 3.706 -6.126 -11.026 1.00 97.25 366 TRP A CA 1
ATOM 2785 C C . TRP A 1 366 ? 5.088 -5.879 -11.648 1.00 97.25 366 TRP A C 1
ATOM 2787 O O . TRP A 1 366 ? 5.774 -4.928 -11.278 1.00 97.25 366 TRP A O 1
ATOM 2797 N N . ALA A 1 367 ? 5.524 -6.748 -12.566 1.00 96.75 367 ALA A N 1
ATOM 2798 C CA . ALA A 1 367 ? 6.875 -6.737 -13.134 1.00 96.75 367 ALA A CA 1
ATOM 2799 C C . ALA A 1 367 ? 7.322 -5.367 -13.679 1.00 96.75 367 ALA A C 1
ATOM 2801 O O . ALA A 1 367 ? 8.416 -4.916 -13.346 1.00 96.75 367 ALA A O 1
ATOM 2802 N N . LEU A 1 368 ? 6.477 -4.673 -14.450 1.00 96.75 368 LEU A N 1
ATOM 2803 C CA . LEU A 1 368 ? 6.806 -3.343 -14.970 1.00 96.75 368 LEU A CA 1
ATOM 2804 C C . LEU A 1 368 ? 7.035 -2.327 -13.843 1.00 96.75 368 LEU A C 1
ATOM 2806 O O . LEU A 1 368 ? 8.067 -1.659 -13.814 1.00 96.75 368 LEU A O 1
ATOM 2810 N N . LEU A 1 369 ? 6.109 -2.244 -12.880 1.00 96.62 369 LEU A N 1
ATOM 2811 C CA . LEU A 1 369 ? 6.253 -1.335 -11.738 1.00 96.62 369 LEU A CA 1
ATOM 2812 C C . LEU A 1 369 ? 7.490 -1.668 -10.904 1.00 96.62 369 LEU A C 1
ATOM 2814 O O . LEU A 1 369 ? 8.121 -0.775 -10.351 1.00 96.62 369 LEU A O 1
ATOM 2818 N N . ARG A 1 370 ? 7.851 -2.949 -10.820 1.00 95.25 370 ARG A N 1
ATOM 2819 C CA . ARG A 1 370 ? 9.044 -3.423 -10.119 1.00 95.25 370 ARG A CA 1
ATOM 2820 C C . ARG A 1 370 ? 10.324 -2.987 -10.825 1.00 95.25 370 ARG A C 1
ATOM 2822 O O . ARG A 1 370 ? 11.235 -2.516 -10.149 1.00 95.25 370 ARG A O 1
ATOM 2829 N N . LEU A 1 371 ? 10.377 -3.099 -12.154 1.00 95.62 371 LEU A N 1
ATOM 2830 C CA . LEU A 1 371 ? 11.496 -2.596 -12.950 1.00 95.62 371 LEU A CA 1
ATOM 2831 C C . LEU A 1 371 ? 11.642 -1.079 -12.774 1.00 95.62 371 LEU A C 1
ATOM 2833 O O . LEU A 1 371 ? 12.732 -0.601 -12.468 1.00 95.62 371 LEU A O 1
ATOM 2837 N N . ILE A 1 372 ? 10.534 -0.338 -12.880 1.00 95.44 372 ILE A N 1
ATOM 2838 C CA . ILE A 1 372 ? 10.512 1.110 -12.645 1.00 95.44 372 ILE A CA 1
ATOM 2839 C C . ILE A 1 372 ? 11.004 1.424 -11.230 1.00 95.44 372 ILE A C 1
ATOM 2841 O O . ILE A 1 372 ? 11.909 2.230 -11.070 1.00 95.44 372 ILE A O 1
ATOM 2845 N N . ASN A 1 373 ? 10.471 0.767 -10.200 1.00 94.06 373 ASN A N 1
ATOM 2846 C CA . ASN A 1 373 ? 10.875 0.994 -8.813 1.00 94.06 373 ASN A CA 1
ATOM 2847 C C . ASN A 1 373 ? 12.374 0.733 -8.581 1.00 94.06 373 ASN A C 1
ATOM 2849 O O . ASN A 1 373 ? 12.995 1.437 -7.792 1.00 94.06 373 ASN A O 1
ATOM 2853 N N . ALA A 1 374 ? 12.950 -0.274 -9.243 1.00 92.31 374 ALA A N 1
ATOM 2854 C CA . ALA A 1 374 ? 14.365 -0.613 -9.108 1.00 92.31 374 ALA A CA 1
ATOM 2855 C C . ALA A 1 374 ? 15.298 0.376 -9.827 1.00 92.31 374 ALA A C 1
ATOM 2857 O O . ALA A 1 374 ? 16.418 0.589 -9.368 1.00 92.31 374 ALA A O 1
ATOM 2858 N N . HIS A 1 375 ? 14.843 0.974 -10.931 1.00 93.88 375 HIS A N 1
ATOM 2859 C CA . HIS A 1 375 ? 15.700 1.742 -11.837 1.00 93.88 375 HIS A CA 1
ATOM 2860 C C . HIS A 1 375 ? 15.313 3.215 -11.992 1.00 93.88 375 HIS A C 1
ATOM 2862 O O . HIS A 1 375 ? 15.982 3.924 -12.733 1.00 93.88 375 HIS A O 1
ATOM 2868 N N . ARG A 1 376 ? 14.267 3.718 -11.326 1.00 92.75 376 ARG A N 1
ATOM 2869 C CA . ARG A 1 376 ? 13.826 5.118 -11.463 1.00 92.75 376 ARG A CA 1
ATOM 2870 C C . ARG A 1 376 ? 14.977 6.093 -11.182 1.00 92.75 376 ARG A C 1
ATOM 2872 O O . ARG A 1 376 ? 15.536 6.095 -10.087 1.00 92.75 376 ARG A O 1
ATOM 2879 N N . ASP A 1 377 ? 15.303 6.948 -12.152 1.00 90.62 377 ASP A N 1
ATOM 2880 C CA . ASP A 1 377 ? 16.276 8.026 -11.970 1.00 90.62 377 ASP A CA 1
ATOM 2881 C C . ASP A 1 377 ? 15.591 9.185 -11.240 1.00 90.62 377 ASP A C 1
ATOM 2883 O O . ASP A 1 377 ? 14.702 9.847 -11.772 1.00 90.62 377 ASP A O 1
ATOM 2887 N N . THR A 1 378 ? 15.980 9.412 -9.988 1.00 86.19 378 THR A N 1
ATOM 2888 C CA . THR A 1 378 ? 15.421 10.481 -9.150 1.00 86.19 378 THR A CA 1
ATOM 2889 C C . THR A 1 378 ? 16.212 11.784 -9.248 1.00 86.19 378 THR A C 1
ATOM 2891 O O . THR A 1 378 ? 15.975 12.698 -8.459 1.00 86.19 378 THR A O 1
ATOM 2894 N N . ASN A 1 379 ? 17.192 11.882 -10.154 1.00 84.25 379 ASN A N 1
ATOM 2895 C CA . ASN A 1 379 ? 17.954 13.110 -10.344 1.00 84.25 379 ASN A CA 1
ATOM 2896 C C . ASN A 1 379 ? 17.059 14.211 -10.954 1.00 84.25 379 ASN A C 1
ATOM 2898 O O . ASN A 1 379 ? 16.604 14.053 -12.090 1.00 84.25 379 ASN A O 1
ATOM 2902 N N . PRO A 1 380 ? 16.861 15.360 -10.273 1.00 77.69 380 PRO A N 1
ATOM 2903 C CA . PRO A 1 380 ? 16.018 16.444 -10.783 1.00 77.69 380 PRO A CA 1
ATOM 2904 C C . PRO A 1 380 ? 16.448 16.982 -12.153 1.00 77.69 380 PRO A C 1
ATOM 2906 O O . PRO A 1 380 ? 15.609 17.453 -12.909 1.00 77.69 380 PRO A O 1
ATOM 2909 N N . GLY A 1 381 ? 17.740 16.897 -12.496 1.00 79.69 381 GLY A N 1
ATOM 2910 C CA . GLY A 1 381 ? 18.264 17.362 -13.786 1.00 79.69 381 GLY A CA 1
ATOM 2911 C C . GLY A 1 381 ? 17.955 16.450 -14.980 1.00 79.69 381 GLY A C 1
ATOM 2912 O O . GLY A 1 381 ? 18.363 16.768 -16.092 1.00 79.69 381 GLY A O 1
ATOM 2913 N N . VAL A 1 382 ? 17.294 15.311 -14.751 1.00 81.56 382 VAL A N 1
ATOM 2914 C CA . VAL A 1 382 ? 16.935 14.318 -15.778 1.00 81.56 382 VAL A CA 1
ATOM 2915 C C . VAL A 1 382 ? 15.427 14.320 -16.066 1.00 81.56 382 VAL A C 1
ATOM 2917 O O . VAL A 1 382 ? 15.006 13.842 -17.117 1.00 81.56 382 VAL A O 1
ATOM 2920 N N . ALA A 1 383 ? 14.610 14.872 -15.165 1.00 81.69 383 ALA A N 1
ATOM 2921 C CA . ALA A 1 383 ? 13.169 14.978 -15.366 1.00 81.69 383 ALA A CA 1
ATOM 2922 C C . ALA A 1 383 ? 12.839 15.808 -16.619 1.00 81.69 383 ALA A C 1
ATOM 2924 O O . ALA A 1 383 ? 13.526 16.787 -16.918 1.00 81.69 383 ALA A O 1
ATOM 2925 N N . ASP A 1 384 ? 11.789 15.419 -17.341 1.00 82.31 384 ASP A N 1
ATOM 2926 C CA . ASP A 1 384 ? 11.294 16.177 -18.488 1.00 82.31 384 ASP A CA 1
ATOM 2927 C C . ASP A 1 384 ? 10.437 17.356 -17.988 1.00 82.31 384 ASP A C 1
ATOM 2929 O O . ASP A 1 384 ? 9.367 17.132 -17.420 1.00 82.31 384 ASP A O 1
ATOM 2933 N N . PRO A 1 385 ? 10.861 18.621 -18.168 1.00 81.31 385 PRO A N 1
ATOM 2934 C CA . PRO A 1 385 ? 10.082 19.769 -17.711 1.00 81.31 385 PRO A CA 1
ATOM 2935 C C . PRO A 1 385 ? 8.792 19.984 -18.518 1.00 81.31 385 PRO A C 1
ATOM 2937 O O . PRO A 1 385 ? 7.964 20.799 -18.117 1.00 81.31 385 PRO A O 1
ATOM 2940 N N . LEU A 1 386 ? 8.635 19.309 -19.663 1.00 83.56 386 LEU A N 1
ATOM 2941 C CA . LEU A 1 386 ? 7.454 19.390 -20.525 1.00 83.56 386 LEU A CA 1
ATOM 2942 C C . LEU A 1 386 ? 6.505 18.197 -20.347 1.00 83.56 386 LEU A C 1
ATOM 2944 O O . LEU A 1 386 ? 5.392 18.245 -20.870 1.00 83.56 386 LEU A O 1
ATOM 2948 N N . ASN A 1 387 ? 6.928 17.147 -19.638 1.00 82.81 387 ASN A N 1
ATOM 2949 C CA . ASN A 1 387 ? 6.122 15.961 -19.370 1.00 82.81 387 ASN A CA 1
ATOM 2950 C C . ASN A 1 387 ? 6.478 15.354 -18.001 1.00 82.81 387 ASN A C 1
ATOM 2952 O O . ASN A 1 387 ? 7.373 14.518 -17.884 1.00 82.81 387 ASN A O 1
ATOM 2956 N N . ASP A 1 388 ? 5.751 15.755 -16.965 1.00 80.62 388 ASP A N 1
ATOM 2957 C CA . ASP A 1 388 ? 5.923 15.276 -15.590 1.00 80.62 388 ASP A CA 1
ATOM 2958 C C . ASP A 1 388 ? 5.475 13.819 -15.377 1.00 80.62 388 ASP A C 1
ATOM 2960 O O . ASP A 1 388 ? 5.963 13.158 -14.456 1.00 80.62 388 ASP A O 1
ATOM 2964 N N . SER A 1 389 ? 4.615 13.297 -16.257 1.00 83.81 389 SER A N 1
ATOM 2965 C CA . SER A 1 389 ? 4.164 11.897 -16.249 1.00 83.81 389 SER A CA 1
ATOM 2966 C C . SER A 1 389 ? 5.245 10.905 -16.703 1.00 83.81 389 SER A C 1
ATOM 2968 O O . SER A 1 389 ? 5.193 9.715 -16.373 1.00 83.81 389 SER A O 1
ATOM 2970 N N . ARG A 1 390 ? 6.261 11.388 -17.435 1.00 91.75 390 ARG A N 1
ATOM 2971 C CA . ARG A 1 390 ? 7.320 10.558 -18.013 1.00 91.75 390 ARG A CA 1
ATOM 2972 C C . ARG A 1 390 ? 8.207 9.958 -16.930 1.00 91.75 390 ARG A C 1
ATOM 2974 O O . ARG A 1 390 ? 8.863 10.654 -16.152 1.00 91.75 390 ARG A O 1
ATOM 2981 N N . VAL A 1 391 ? 8.310 8.635 -16.934 1.00 93.56 391 VAL A N 1
ATOM 2982 C CA . VAL A 1 391 ? 9.204 7.912 -16.032 1.00 93.56 391 VAL A CA 1
ATOM 2983 C C . VAL A 1 391 ? 10.562 7.749 -16.700 1.00 93.56 391 VAL A C 1
ATOM 2985 O O . VAL A 1 391 ? 10.659 7.174 -17.778 1.00 93.56 391 VAL A O 1
ATOM 2988 N N . ILE A 1 392 ? 11.629 8.194 -16.037 1.00 93.69 392 ILE A N 1
ATOM 2989 C CA . ILE A 1 392 ? 12.998 7.923 -16.486 1.00 93.69 392 ILE A CA 1
ATOM 2990 C C . ILE A 1 392 ? 13.598 6.802 -15.644 1.00 93.69 392 ILE A C 1
ATOM 2992 O O . ILE A 1 392 ? 13.628 6.894 -14.417 1.00 93.69 392 ILE A O 1
ATOM 2996 N N . ALA A 1 393 ? 14.083 5.751 -16.301 1.00 94.12 393 ALA A N 1
ATOM 2997 C CA . ALA A 1 393 ? 14.790 4.640 -15.677 1.00 94.12 393 ALA A CA 1
ATOM 2998 C C . ALA A 1 393 ? 16.271 4.658 -16.080 1.00 94.12 393 ALA A C 1
ATOM 3000 O O . ALA A 1 393 ? 16.588 4.739 -17.265 1.00 94.12 393 ALA A O 1
ATOM 3001 N N . ALA A 1 394 ? 17.171 4.582 -15.100 1.00 92.00 394 ALA A N 1
ATOM 3002 C CA . ALA A 1 394 ? 18.613 4.518 -15.272 1.00 92.00 394 ALA A CA 1
ATOM 3003 C C . ALA A 1 394 ? 19.159 3.111 -14.981 1.00 92.00 394 ALA A C 1
ATOM 3005 O O . ALA A 1 394 ? 18.855 2.485 -13.963 1.00 92.00 394 ALA A O 1
ATOM 3006 N N . PHE A 1 395 ? 20.030 2.651 -15.871 1.00 91.94 395 PHE A N 1
ATOM 3007 C CA . PHE A 1 395 ? 20.684 1.353 -15.810 1.00 91.94 395 PHE A CA 1
ATOM 3008 C C . PHE A 1 395 ? 22.196 1.561 -15.832 1.00 91.94 395 PHE A C 1
ATOM 3010 O O . PHE A 1 395 ? 22.742 2.104 -16.794 1.00 91.94 395 PHE A O 1
ATOM 3017 N N . ASP A 1 396 ? 22.861 1.140 -14.759 1.00 89.62 396 ASP A N 1
ATOM 3018 C CA . ASP A 1 396 ? 24.314 1.193 -14.623 1.00 89.62 396 ASP A CA 1
ATOM 3019 C C . ASP A 1 396 ? 24.880 -0.214 -14.857 1.00 89.62 396 ASP A C 1
ATOM 3021 O O . ASP A 1 396 ? 24.596 -1.121 -14.080 1.00 89.62 396 ASP A O 1
ATOM 3025 N N . ILE A 1 397 ? 25.672 -0.403 -15.917 1.00 91.31 397 ILE A N 1
ATOM 3026 C CA . ILE A 1 397 ? 26.255 -1.700 -16.296 1.00 91.31 397 ILE A CA 1
ATOM 3027 C C . ILE A 1 397 ? 27.775 -1.645 -16.144 1.00 91.31 397 ILE A C 1
ATOM 3029 O O . ILE A 1 397 ? 28.424 -0.887 -16.874 1.00 91.31 397 ILE A O 1
ATOM 3033 N N . PRO A 1 398 ? 28.389 -2.453 -15.264 1.00 91.06 398 PRO A N 1
ATOM 3034 C CA . PRO A 1 398 ? 29.840 -2.580 -15.209 1.00 91.06 398 PRO A CA 1
ATOM 3035 C C . PRO A 1 398 ? 30.404 -3.147 -16.510 1.00 91.06 398 PRO A C 1
ATOM 3037 O O . PRO A 1 398 ? 29.851 -4.074 -17.100 1.00 91.06 398 PRO A O 1
ATOM 3040 N N . LEU A 1 399 ? 31.533 -2.603 -16.956 1.00 88.44 399 LEU A N 1
ATOM 3041 C CA . LEU A 1 399 ? 32.186 -2.992 -18.199 1.00 88.44 399 LEU A CA 1
ATOM 3042 C C . LEU A 1 399 ? 33.634 -3.412 -17.976 1.00 88.44 399 LEU A C 1
ATOM 3044 O O . LEU A 1 399 ? 34.383 -2.763 -17.240 1.00 88.44 399 LEU A O 1
ATOM 3048 N N . LYS A 1 400 ? 34.055 -4.424 -18.740 1.00 87.00 400 LYS A N 1
ATOM 3049 C CA . LYS A 1 400 ? 35.458 -4.818 -18.907 1.00 87.00 400 LYS A CA 1
ATOM 3050 C C . LYS A 1 400 ? 36.002 -4.359 -20.259 1.00 87.00 400 LYS A C 1
ATOM 3052 O O . LYS A 1 400 ? 35.320 -4.463 -21.281 1.00 87.00 400 LYS A O 1
ATOM 3057 N N . LEU A 1 401 ? 37.241 -3.871 -20.271 1.00 82.62 401 LEU A N 1
ATOM 3058 C CA . LEU A 1 401 ? 37.984 -3.553 -21.493 1.00 82.62 401 LEU A CA 1
ATOM 3059 C C . LEU A 1 401 ? 38.557 -4.833 -22.115 1.00 82.62 401 LEU A C 1
ATOM 3061 O O . LEU A 1 401 ? 39.164 -5.649 -21.429 1.00 82.62 401 LEU A O 1
ATOM 3065 N N . GLN A 1 402 ? 38.420 -4.982 -23.429 1.00 73.50 402 GLN A N 1
ATOM 3066 C CA . GLN A 1 402 ? 39.127 -5.989 -24.219 1.00 73.50 402 GLN A CA 1
ATOM 3067 C C . GLN A 1 402 ? 40.494 -5.427 -24.656 1.00 73.50 402 GLN A C 1
ATOM 3069 O O . GLN A 1 402 ? 40.683 -5.058 -25.812 1.00 73.50 402 GLN A O 1
ATOM 3074 N N . GLN A 1 403 ? 41.439 -5.293 -23.721 1.00 66.06 403 GLN A N 1
ATOM 3075 C CA . GLN A 1 403 ? 42.834 -4.889 -23.983 1.00 66.06 403 GLN A CA 1
ATOM 3076 C C . GLN A 1 403 ? 43.824 -5.875 -23.322 1.00 66.06 403 GLN A C 1
ATOM 3078 O O . GLN A 1 403 ? 43.378 -6.713 -22.535 1.00 66.06 403 GLN A O 1
ATOM 3083 N N . PRO A 1 404 ? 45.138 -5.856 -23.660 1.00 53.75 404 PRO A N 1
ATOM 3084 C CA . PRO A 1 404 ? 46.105 -6.823 -23.134 1.00 53.75 404 PRO A CA 1
ATOM 3085 C C . PRO A 1 404 ? 46.122 -6.855 -21.595 1.00 53.75 404 PRO A C 1
ATOM 3087 O O . PRO A 1 404 ? 45.867 -5.822 -20.965 1.00 53.75 404 PRO A O 1
ATOM 3090 N N . PRO A 1 405 ? 46.446 -8.010 -20.981 1.00 45.12 405 PRO A N 1
ATOM 3091 C CA . PRO A 1 405 ? 46.435 -8.167 -19.528 1.00 45.12 405 PRO A CA 1
ATOM 3092 C C . PRO A 1 405 ? 47.310 -7.101 -18.851 1.00 45.12 405 PRO A C 1
ATOM 3094 O O . PRO A 1 405 ? 48.499 -6.995 -19.148 1.00 45.12 405 PRO A O 1
ATOM 3097 N N . GLY A 1 406 ? 46.711 -6.301 -17.957 1.00 51.03 406 GLY A N 1
ATOM 3098 C CA . GLY A 1 406 ? 47.418 -5.282 -17.164 1.00 51.03 406 GLY A CA 1
ATOM 3099 C C . GLY A 1 406 ? 46.783 -3.885 -17.102 1.00 51.03 406 GLY A C 1
ATOM 3100 O O . GLY A 1 406 ? 47.324 -3.020 -16.418 1.00 51.03 406 GLY A O 1
ATOM 3101 N N . THR A 1 407 ? 45.648 -3.632 -17.768 1.00 54.28 407 THR A N 1
ATOM 3102 C CA . THR A 1 407 ? 44.933 -2.336 -17.694 1.00 54.28 407 THR A CA 1
ATOM 3103 C C . THR A 1 407 ? 43.457 -2.494 -17.316 1.00 54.28 407 THR A C 1
ATOM 3105 O O . THR A 1 407 ? 42.559 -2.020 -18.008 1.00 54.28 407 THR A O 1
ATOM 3108 N N . ASP A 1 408 ? 43.196 -3.122 -16.168 1.00 54.69 408 ASP A N 1
ATOM 3109 C CA . ASP A 1 408 ? 41.851 -3.213 -15.583 1.00 54.69 408 ASP A CA 1
ATOM 3110 C C . ASP A 1 408 ? 41.406 -1.856 -15.018 1.00 54.69 408 ASP A C 1
ATOM 3112 O O . ASP A 1 408 ? 41.455 -1.589 -13.816 1.00 54.69 408 ASP A O 1
ATOM 3116 N N . LYS A 1 409 ? 40.960 -0.955 -15.896 1.00 59.94 409 LYS A N 1
ATOM 3117 C CA . LYS A 1 409 ? 40.178 0.208 -15.474 1.00 59.94 409 LYS A CA 1
ATOM 3118 C C . LYS A 1 409 ? 38.710 -0.189 -15.442 1.00 59.94 409 LYS A C 1
ATOM 3120 O O . LYS A 1 409 ? 38.103 -0.371 -16.495 1.00 59.94 409 LYS A O 1
ATOM 3125 N N . LYS A 1 410 ? 38.138 -0.277 -14.237 1.00 63.69 410 LYS A N 1
ATOM 3126 C CA . LYS A 1 410 ? 36.687 -0.408 -14.057 1.00 63.69 410 LYS A CA 1
ATOM 3127 C C . LYS A 1 410 ? 35.999 0.780 -14.731 1.00 63.69 410 LYS A C 1
ATOM 3129 O O . LYS A 1 410 ? 36.271 1.929 -14.382 1.00 63.69 410 LYS A O 1
ATOM 3134 N N . LYS A 1 411 ? 35.132 0.500 -15.700 1.00 78.12 411 LYS A N 1
ATOM 3135 C CA . LYS A 1 411 ? 34.205 1.473 -16.286 1.00 78.12 411 LYS A CA 1
ATOM 3136 C C . LYS A 1 411 ? 32.780 0.974 -16.091 1.00 78.12 411 LYS A C 1
ATOM 3138 O O . LYS A 1 411 ? 32.573 -0.217 -15.889 1.00 78.12 411 LYS A O 1
ATOM 3143 N N . ALA A 1 412 ? 31.820 1.881 -16.172 1.00 82.19 412 ALA A N 1
ATOM 3144 C CA . ALA A 1 412 ? 30.408 1.543 -16.231 1.00 82.19 412 ALA A CA 1
ATOM 3145 C C . ALA A 1 412 ? 29.769 2.307 -17.391 1.00 82.19 412 ALA A C 1
ATOM 3147 O O . ALA A 1 412 ? 30.138 3.459 -17.632 1.00 82.19 412 ALA A O 1
ATOM 3148 N N . ALA A 1 413 ? 28.846 1.659 -18.096 1.00 85.44 413 ALA A N 1
ATOM 3149 C CA . ALA A 1 413 ? 27.898 2.342 -18.962 1.00 85.44 413 ALA A CA 1
ATOM 3150 C C . ALA A 1 413 ? 26.727 2.807 -18.101 1.00 85.44 413 ALA A C 1
ATOM 3152 O O . ALA A 1 413 ? 26.178 2.007 -17.346 1.00 85.44 413 ALA A O 1
ATOM 3153 N N . LYS A 1 414 ? 26.335 4.073 -18.246 1.00 86.31 414 LYS A N 1
ATOM 3154 C CA . LYS A 1 414 ? 25.094 4.595 -17.675 1.00 86.31 414 LYS A CA 1
ATOM 3155 C C . LYS A 1 414 ? 24.118 4.891 -18.797 1.00 86.31 414 LYS A C 1
ATOM 3157 O O . LYS A 1 414 ? 24.432 5.662 -19.699 1.00 86.31 414 LYS A O 1
ATOM 3162 N N . LEU A 1 415 ? 22.959 4.255 -18.737 1.00 88.38 415 LEU A N 1
ATOM 3163 C CA . LEU A 1 415 ? 21.958 4.259 -19.793 1.00 88.38 415 LEU A CA 1
ATOM 3164 C C . LEU A 1 415 ? 20.623 4.730 -19.239 1.00 88.38 415 LEU A C 1
ATOM 3166 O O . LEU A 1 415 ? 20.258 4.320 -18.137 1.00 88.38 415 LEU A O 1
ATOM 3170 N N . ARG A 1 416 ? 19.878 5.540 -19.996 1.00 91.19 416 ARG A N 1
ATOM 3171 C CA . ARG A 1 416 ? 18.523 5.942 -19.612 1.00 91.19 416 ARG A CA 1
ATOM 3172 C C . ARG A 1 416 ? 17.475 5.581 -20.643 1.00 91.19 416 ARG A C 1
ATOM 3174 O O . ARG A 1 416 ? 17.656 5.768 -21.848 1.00 91.19 416 ARG A O 1
ATOM 3181 N N . LEU A 1 417 ? 16.356 5.114 -20.109 1.00 93.62 417 LEU A N 1
ATOM 3182 C CA . LEU A 1 417 ? 15.125 4.822 -20.816 1.00 93.62 417 LEU A CA 1
ATOM 3183 C C . LEU A 1 417 ? 14.056 5.807 -20.346 1.00 93.62 417 LEU A C 1
ATOM 3185 O O . LEU A 1 417 ? 13.848 5.946 -19.140 1.00 93.62 417 LEU A O 1
ATOM 3189 N N . ALA A 1 418 ? 13.381 6.472 -21.276 1.00 94.44 418 ALA A N 1
ATOM 3190 C CA . ALA A 1 418 ? 12.121 7.143 -20.992 1.00 94.44 418 ALA A CA 1
ATOM 3191 C C . ALA A 1 418 ? 10.965 6.165 -21.207 1.00 94.44 418 ALA A C 1
ATOM 3193 O O . ALA A 1 418 ? 10.950 5.423 -22.186 1.00 94.44 418 ALA A O 1
ATOM 3194 N N . LEU A 1 419 ? 10.016 6.162 -20.282 1.00 95.31 419 LEU A N 1
ATOM 3195 C CA . LEU A 1 419 ? 8.813 5.347 -20.317 1.00 95.31 419 LEU A CA 1
ATOM 3196 C C . LEU A 1 419 ? 7.614 6.281 -20.185 1.00 95.31 419 LEU A C 1
ATOM 3198 O O . LEU A 1 419 ? 7.364 6.825 -19.105 1.00 95.31 419 LEU A O 1
ATOM 3202 N N . ASP A 1 420 ? 6.886 6.455 -21.282 1.00 94.25 420 ASP A N 1
ATOM 3203 C CA . ASP A 1 420 ? 5.594 7.128 -21.277 1.00 94.25 420 ASP A CA 1
ATOM 3204 C C . ASP A 1 420 ? 4.497 6.073 -21.117 1.00 94.25 420 ASP A C 1
ATOM 3206 O O . ASP A 1 420 ? 4.345 5.169 -21.941 1.00 94.25 420 ASP A O 1
ATOM 3210 N N . LEU A 1 421 ? 3.758 6.165 -20.013 1.00 94.31 421 LEU A N 1
ATOM 3211 C CA . LEU A 1 421 ? 2.666 5.254 -19.685 1.00 94.31 421 LEU A CA 1
ATOM 3212 C C . LEU A 1 421 ? 1.385 5.837 -20.273 1.00 94.31 421 LEU A C 1
ATOM 3214 O O . LEU A 1 421 ? 1.046 6.988 -20.007 1.00 94.31 421 LEU A O 1
ATOM 3218 N N . VAL A 1 422 ? 0.658 5.053 -21.058 1.00 91.50 422 VAL A N 1
ATOM 3219 C CA . VAL A 1 422 ? -0.594 5.490 -21.682 1.00 91.50 422 VAL A CA 1
ATOM 3220 C C . VAL A 1 422 ? -1.696 4.474 -21.429 1.00 91.50 422 VAL A C 1
ATOM 3222 O O . VAL A 1 422 ? -1.474 3.261 -21.374 1.00 91.50 422 VAL A O 1
ATOM 3225 N N . ALA A 1 423 ? -2.920 4.968 -21.277 1.00 88.56 423 ALA A N 1
ATOM 3226 C CA . ALA A 1 423 ? -4.094 4.114 -21.234 1.00 88.56 423 ALA A CA 1
ATOM 3227 C C . ALA A 1 423 ? -4.195 3.320 -22.539 1.00 88.56 423 ALA A C 1
ATOM 3229 O O . ALA A 1 423 ? -3.827 3.814 -23.605 1.00 88.56 423 ALA A O 1
ATOM 3230 N N . SER A 1 424 ? -4.747 2.112 -22.485 1.00 76.69 424 SER A N 1
ATOM 3231 C CA . SER A 1 424 ? -5.139 1.440 -23.724 1.00 76.69 424 SER A CA 1
ATOM 3232 C C . SER A 1 424 ? -6.310 2.190 -24.356 1.00 76.69 424 SER A C 1
ATOM 3234 O O . SER A 1 424 ? -7.380 2.304 -23.756 1.00 76.69 424 SER A O 1
ATOM 3236 N N . GLY A 1 425 ? -6.117 2.717 -25.562 1.00 64.75 425 GLY A N 1
ATOM 3237 C CA . GLY A 1 425 ? -7.184 3.288 -26.374 1.00 64.75 425 GLY A CA 1
ATOM 3238 C C . GLY A 1 425 ? -8.024 2.209 -27.065 1.00 64.75 425 GLY A C 1
ATOM 3239 O O . GLY A 1 425 ? -7.712 1.016 -27.037 1.00 64.75 425 GLY A O 1
ATOM 3240 N N . ALA A 1 426 ? -9.111 2.634 -27.712 1.00 57.06 426 ALA A N 1
ATOM 3241 C CA . ALA A 1 426 ? -9.906 1.749 -28.560 1.00 57.06 426 ALA A CA 1
ATOM 3242 C C . ALA A 1 426 ? -9.048 1.174 -29.704 1.00 57.06 426 ALA A C 1
ATOM 3244 O O . ALA A 1 426 ? -8.159 1.848 -30.229 1.00 57.06 426 ALA A O 1
ATOM 3245 N N . ASP A 1 427 ? -9.320 -0.077 -30.082 1.00 54.41 427 ASP A N 1
ATOM 3246 C CA . ASP A 1 427 ? -8.664 -0.783 -31.192 1.00 54.41 427 ASP A CA 1
ATOM 3247 C C . ASP A 1 427 ? -7.127 -0.887 -31.085 1.00 54.41 427 ASP A C 1
ATOM 3249 O O . ASP A 1 427 ? -6.431 -0.957 -32.096 1.00 54.41 427 ASP A O 1
ATOM 3253 N N . GLY A 1 428 ? -6.581 -0.898 -29.861 1.00 52.88 428 GLY A N 1
ATOM 3254 C CA . GLY A 1 428 ? -5.146 -1.096 -29.615 1.00 52.88 428 GLY A CA 1
ATOM 3255 C C . GLY A 1 428 ? -4.272 0.140 -29.852 1.00 52.88 428 GLY A C 1
ATOM 3256 O O . GLY A 1 428 ? -3.050 0.018 -29.870 1.00 52.88 428 GLY A O 1
ATOM 3257 N N . LYS A 1 429 ? -4.872 1.325 -30.026 1.00 58.84 429 LYS A N 1
ATOM 3258 C CA . LYS A 1 429 ? -4.136 2.594 -30.144 1.00 58.84 429 LYS A CA 1
ATOM 3259 C C . LYS A 1 429 ? -3.743 3.158 -28.770 1.00 58.84 429 LYS A C 1
ATOM 3261 O O . LYS A 1 429 ? -4.477 2.932 -27.809 1.00 58.84 429 LYS A O 1
ATOM 3266 N N . PRO A 1 430 ? -2.656 3.945 -28.670 1.00 65.81 430 PRO A N 1
ATOM 3267 C CA . PRO A 1 430 ? -2.326 4.708 -27.465 1.00 65.81 430 PRO A CA 1
ATOM 3268 C C . PRO A 1 430 ? -3.485 5.620 -27.039 1.00 65.81 430 PRO A C 1
ATOM 3270 O O . PRO A 1 430 ? -4.022 6.374 -27.853 1.00 65.81 430 PRO A O 1
ATOM 3273 N N . GLY A 1 431 ? -3.896 5.514 -25.777 1.00 76.38 431 GLY A N 1
ATOM 3274 C CA . GLY A 1 431 ? -4.892 6.372 -25.141 1.00 76.38 431 GLY A CA 1
ATOM 3275 C C . GLY A 1 431 ? -4.264 7.602 -24.481 1.00 76.38 431 GLY A C 1
ATOM 3276 O O . GLY A 1 431 ? -3.183 8.047 -24.857 1.00 76.38 431 GLY A O 1
ATOM 3277 N N . ALA A 1 432 ? -4.960 8.173 -23.496 1.00 85.69 432 ALA A N 1
ATOM 3278 C CA . ALA A 1 432 ? -4.449 9.320 -22.747 1.00 85.69 432 ALA A CA 1
ATOM 3279 C C . ALA A 1 432 ? -3.185 8.949 -21.939 1.00 85.69 432 ALA A C 1
ATOM 3281 O O . ALA A 1 432 ? -3.115 7.820 -21.439 1.00 85.69 432 ALA A O 1
ATOM 3282 N N . PRO A 1 433 ? -2.220 9.876 -21.777 1.00 90.12 433 PRO A N 1
ATOM 3283 C CA . PRO A 1 433 ? -1.109 9.713 -20.842 1.00 90.12 433 PRO A CA 1
ATOM 3284 C C . PRO A 1 433 ? -1.595 9.402 -19.425 1.00 90.12 433 PRO A C 1
ATOM 3286 O O . PRO A 1 433 ? -2.662 9.863 -19.014 1.00 90.12 433 PRO A O 1
ATOM 3289 N N . LEU A 1 434 ? -0.814 8.608 -18.698 1.00 91.69 434 LEU A N 1
ATOM 3290 C CA . LEU A 1 434 ? -1.104 8.185 -17.337 1.00 91.69 434 LEU A CA 1
ATOM 3291 C C . LEU A 1 434 ? 0.029 8.557 -16.395 1.00 91.69 434 LEU A C 1
ATOM 3293 O O . LEU A 1 434 ? 1.178 8.163 -16.589 1.00 91.69 434 LEU A O 1
ATOM 3297 N N . ASP A 1 435 ? -0.343 9.214 -15.305 1.00 92.06 435 ASP A N 1
ATOM 3298 C CA . ASP A 1 435 ? 0.577 9.517 -14.222 1.00 92.06 435 ASP A CA 1
ATOM 3299 C C . ASP A 1 435 ? 0.804 8.277 -13.363 1.00 92.06 435 ASP A C 1
ATOM 3301 O O . ASP A 1 435 ? -0.121 7.732 -12.751 1.00 92.06 435 ASP A O 1
ATOM 3305 N N . LEU A 1 436 ? 2.059 7.832 -13.277 1.00 92.62 436 LEU A N 1
ATOM 3306 C CA . LEU A 1 436 ? 2.433 6.844 -12.276 1.00 92.62 436 LEU A CA 1
ATOM 3307 C C . LEU A 1 436 ? 2.435 7.516 -10.897 1.00 92.62 436 LEU A C 1
ATOM 3309 O O . LEU A 1 436 ? 3.197 8.471 -10.699 1.00 92.62 436 LEU A O 1
ATOM 3313 N N . PRO A 1 437 ? 1.685 6.997 -9.906 1.00 91.81 437 PRO A N 1
ATOM 3314 C CA . PRO A 1 437 ? 1.701 7.555 -8.564 1.00 91.81 437 PRO A CA 1
ATOM 3315 C C . PRO A 1 437 ? 3.132 7.645 -8.034 1.00 91.81 437 PRO A C 1
ATOM 3317 O O . PRO A 1 437 ? 3.879 6.663 -8.048 1.00 91.81 437 PRO A O 1
ATOM 3320 N N . ALA A 1 438 ? 3.518 8.824 -7.538 1.00 83.69 438 ALA A N 1
ATOM 3321 C CA . ALA A 1 438 ? 4.833 9.019 -6.924 1.00 83.69 438 ALA A CA 1
ATOM 3322 C C . ALA A 1 438 ? 5.066 8.020 -5.779 1.00 83.69 438 ALA A C 1
ATOM 3324 O O . ALA A 1 438 ? 6.177 7.524 -5.596 1.00 83.69 438 ALA A O 1
ATOM 3325 N N . GLN A 1 439 ? 3.993 7.700 -5.053 1.00 86.25 439 GLN A N 1
ATOM 3326 C CA . GLN A 1 439 ? 3.950 6.666 -4.037 1.00 86.25 439 GLN A CA 1
ATOM 3327 C C . GLN A 1 439 ? 2.555 6.031 -4.013 1.00 86.25 439 GLN A C 1
ATOM 3329 O O . GLN A 1 439 ? 1.548 6.736 -3.950 1.00 86.25 439 GLN A O 1
ATOM 3334 N N . PHE A 1 440 ? 2.498 4.700 -4.015 1.00 94.69 440 PHE A N 1
ATOM 3335 C CA . PHE A 1 440 ? 1.275 3.971 -3.685 1.00 94.69 440 PHE A CA 1
ATOM 3336 C C . PHE A 1 440 ? 1.062 3.993 -2.166 1.00 94.69 440 PHE A C 1
ATOM 3338 O O . PHE A 1 440 ? 2.042 3.869 -1.421 1.00 94.69 440 PHE A O 1
ATOM 3345 N N . PRO A 1 441 ? -0.184 4.125 -1.678 1.00 94.81 441 PRO A N 1
ATOM 3346 C CA . PRO A 1 441 ? -0.434 4.149 -0.244 1.00 94.81 441 PRO A CA 1
ATOM 3347 C C . PRO A 1 441 ? 0.055 2.844 0.386 1.00 94.81 441 PRO A C 1
ATOM 3349 O O . PRO A 1 441 ? -0.271 1.763 -0.093 1.00 94.81 441 PRO A O 1
ATOM 3352 N N . ASN A 1 442 ? 0.854 2.927 1.448 1.00 90.69 442 ASN A N 1
ATOM 3353 C CA . ASN A 1 442 ? 1.440 1.735 2.068 1.00 90.69 442 ASN A CA 1
ATOM 3354 C C . ASN A 1 442 ? 0.557 1.141 3.174 1.00 90.69 442 ASN A C 1
ATOM 3356 O O . ASN A 1 442 ? 0.559 -0.067 3.408 1.00 90.69 442 ASN A O 1
ATOM 3360 N N . LYS A 1 443 ? -0.199 1.997 3.864 1.00 88.94 443 LYS A N 1
ATOM 3361 C CA . LYS A 1 443 ? -1.072 1.638 4.976 1.00 88.94 443 LYS A CA 1
ATOM 3362 C C . LYS A 1 443 ? -2.156 2.693 5.155 1.00 88.94 443 LYS A C 1
ATOM 3364 O O . LYS A 1 443 ? -1.866 3.886 5.215 1.00 88.94 443 LYS A O 1
ATOM 3369 N N . ALA A 1 444 ? -3.397 2.251 5.320 1.00 91.94 444 ALA A N 1
ATOM 3370 C CA . ALA A 1 444 ? -4.491 3.119 5.718 1.00 91.94 444 ALA A CA 1
ATOM 3371 C C . ALA A 1 444 ? -4.380 3.447 7.219 1.00 91.94 444 ALA A C 1
ATOM 3373 O O . ALA A 1 444 ? -4.271 2.526 8.041 1.00 91.94 444 ALA A O 1
ATOM 3374 N N . PRO A 1 445 ? -4.429 4.732 7.619 1.00 87.50 445 PRO A N 1
ATOM 3375 C CA . PRO A 1 445 ? -4.506 5.120 9.026 1.00 87.50 445 PRO A CA 1
ATOM 3376 C C . PRO A 1 445 ? -5.749 4.526 9.708 1.00 87.50 445 PRO A C 1
ATOM 3378 O O . PRO A 1 445 ? -6.844 5.061 9.568 1.00 87.50 445 PRO A O 1
ATOM 3381 N N . TYR A 1 446 ? -5.596 3.416 10.429 1.00 73.56 446 TYR A N 1
ATOM 3382 C CA . TYR A 1 446 ? -6.726 2.687 11.017 1.00 73.56 446 TYR A CA 1
ATOM 3383 C C . TYR A 1 446 ? -6.980 3.039 12.487 1.00 73.56 446 TYR A C 1
ATOM 3385 O O . TYR A 1 446 ? -8.117 3.301 12.885 1.00 73.56 446 TYR A O 1
ATOM 3393 N N . VAL A 1 447 ? -5.914 3.061 13.289 1.00 61.66 447 VAL A N 1
ATOM 3394 C CA . VAL A 1 447 ? -5.975 3.303 14.737 1.00 61.66 447 VAL A CA 1
ATOM 3395 C C . VAL A 1 447 ? -6.265 4.774 15.016 1.00 61.66 447 VAL A C 1
ATOM 3397 O O . VAL A 1 447 ? -5.835 5.654 14.261 1.00 61.66 447 VAL A O 1
ATOM 3400 N N . TRP A 1 448 ? -7.078 5.019 16.050 1.00 54.41 448 TRP A N 1
ATOM 3401 C CA . TRP A 1 448 ? -7.621 6.329 16.373 1.00 54.41 448 TRP A CA 1
ATOM 3402 C C . TRP A 1 448 ? -6.869 7.103 17.443 1.00 54.41 448 TRP A C 1
ATOM 3404 O O . TRP A 1 448 ? -6.550 6.506 18.484 1.00 54.41 448 TRP A O 1
#